Protein AF-A0A848WY48-F1 (afdb_monomer)

Nearest PDB structures (foldseek):
  8ab8-assembly1_C  TM=8.429E-01  e=2.067E-08  Yarrowia lipolytica
  1sqq-assembly1_C  TM=7.679E-01  e=2.067E-08  Bos taurus
  8bq5-assembly1_BC  TM=7.694E-01  e=3.822E-08  Arabidopsis thaliana
  1ezv-assembly1_C-1  TM=8.158E-01  e=1.307E-07  Saccharomyces cerevisiae
  3cxh-assembly1_C  TM=7.271E-01  e=1.004E-07  unclassified

Secondary structure (DSSP, 8-state):
-HHHHHHHHHHHHHHHHHHHTTTTSTT-HHHHHHHHHHHHHHHHHHHHHHTTT-BHHHHHHHHHHHHHHHTSTTTHHHHHHHHH-SSSSSHHHHHHHHHIIIIIHHHHHHHHHHHHHHHHHHH----SS--SS----IIIIIHHHHHHHHHHHHHHHHHHHHHH-S----SB--TTS-------HHHHHHHHHHTT--GGGHHIIIIIHHHHHHHHHHHHHHHHHHHHHHHHHHHHHHHHHHHHHHHHHHHHHHHHHHH-HHHHHHHHHHHHHHHHHHHHTTSTT-S-TT-TTHHHHS-IIIIIHHHIIIIITTT-BBTTB-SSSPBPSS-SS-B-TTTTSHHHHHHHT-TTTTTSTTTTTTSGGGS--TTS---HHHHHHHHGGG--HHHHHHHHHHHHHHHHTT--TTTHHHHHHTHHHHHHHHHHHHH--TT-S--GGGT--BTTBPPS-TTS---TTTTSHHHHHHHHH-TTSTTTTGGG--S---HHHHT-S-HHHHHHHHHHHTT-S--SSHHHHHHHHHHHHHHHHTT-

Radius of gyration: 34.12 Å; Cα contacts (8 Å, |Δi|>4): 622; chains: 1; bounding box: 88×45×93 Å

Structure (mmCIF, N/CA/C/O backbone):
data_AF-A0A848WY48-F1
#
_entry.id   AF-A0A848WY48-F1
#
loop_
_atom_site.group_PDB
_atom_site.id
_atom_site.type_symbol
_atom_site.label_atom_id
_atom_site.label_alt_id
_atom_site.label_comp_id
_atom_site.label_asym_id
_atom_site.label_entity_id
_atom_site.label_seq_id
_atom_site.pdbx_PDB_ins_code
_atom_site.Cartn_x
_atom_site.Cartn_y
_atom_site.Cartn_z
_atom_site.occupancy
_atom_site.B_iso_or_equiv
_atom_site.auth_seq_id
_atom_site.auth_comp_id
_atom_site.auth_asym_id
_atom_site.auth_atom_id
_atom_site.pdbx_PDB_model_num
ATOM 1 N N . HIS A 1 1 ? 15.075 -10.230 -8.970 1.00 86.88 1 HIS A N 1
ATOM 2 C CA . HIS A 1 1 ? 14.835 -8.776 -8.853 1.00 86.88 1 HIS A CA 1
ATOM 3 C C . HIS A 1 1 ? 16.126 -7.959 -8.991 1.00 86.88 1 HIS A C 1
ATOM 5 O O . HIS A 1 1 ? 16.288 -7.314 -10.018 1.00 86.88 1 HIS A O 1
ATOM 11 N N . TYR A 1 2 ? 17.091 -8.033 -8.060 1.00 91.19 2 TYR A N 1
ATOM 12 C CA . TYR A 1 2 ? 18.317 -7.208 -8.121 1.00 91.19 2 TYR A CA 1
ATOM 13 C C . TYR A 1 2 ? 19.154 -7.369 -9.399 1.00 91.19 2 TYR A C 1
ATOM 15 O O . TYR A 1 2 ? 19.651 -6.378 -9.924 1.00 91.19 2 TYR A O 1
ATOM 23 N N . THR A 1 3 ? 19.243 -8.573 -9.974 1.00 92.25 3 THR A N 1
ATOM 24 C CA . THR A 1 3 ? 19.910 -8.778 -11.274 1.00 92.25 3 THR A CA 1
ATOM 25 C C . THR A 1 3 ? 19.284 -7.941 -12.394 1.00 92.25 3 THR A C 1
ATOM 27 O O . THR A 1 3 ? 20.011 -7.408 -13.225 1.00 92.25 3 THR A O 1
ATOM 30 N N . ALA A 1 4 ? 17.956 -7.769 -12.402 1.00 91.06 4 ALA A N 1
ATOM 31 C CA . ALA A 1 4 ? 17.275 -6.927 -13.385 1.00 91.06 4 ALA A CA 1
ATOM 32 C C . ALA A 1 4 ? 17.618 -5.442 -13.184 1.00 91.06 4 ALA A C 1
ATOM 34 O O . ALA A 1 4 ? 17.875 -4.737 -14.155 1.00 91.06 4 ALA A O 1
ATOM 35 N N . GLN A 1 5 ? 17.717 -4.979 -11.932 1.00 91.56 5 GLN A N 1
ATOM 36 C CA . GLN A 1 5 ? 18.160 -3.612 -11.639 1.00 91.56 5 GLN A CA 1
ATOM 37 C C . GLN A 1 5 ? 19.600 -3.367 -12.114 1.00 91.56 5 GLN A C 1
ATOM 39 O O . GLN A 1 5 ? 19.869 -2.370 -12.785 1.00 91.56 5 GLN A O 1
ATOM 44 N N . VAL A 1 6 ? 20.519 -4.293 -11.810 1.00 93.38 6 VAL A N 1
ATOM 45 C CA . VAL A 1 6 ? 21.923 -4.209 -12.244 1.00 93.38 6 VAL A CA 1
ATOM 46 C C . VAL A 1 6 ? 22.028 -4.244 -13.769 1.00 93.38 6 VAL A C 1
ATOM 48 O O . VAL A 1 6 ? 22.781 -3.458 -14.339 1.00 93.38 6 VAL A O 1
ATOM 51 N N . MET A 1 7 ? 21.234 -5.082 -14.443 1.00 93.50 7 MET A N 1
ATOM 52 C CA . MET A 1 7 ? 21.162 -5.120 -15.907 1.00 93.50 7 MET A CA 1
ATOM 53 C C . MET A 1 7 ? 20.802 -3.747 -16.491 1.00 93.50 7 MET A C 1
ATOM 55 O O . MET A 1 7 ? 21.469 -3.287 -17.416 1.00 93.50 7 MET A O 1
ATOM 59 N N . THR A 1 8 ? 19.810 -3.052 -15.926 1.00 93.12 8 THR A N 1
ATOM 60 C CA . THR A 1 8 ? 19.433 -1.699 -16.367 1.00 93.12 8 THR A CA 1
ATOM 61 C C . THR A 1 8 ? 20.581 -0.699 -16.201 1.00 93.12 8 THR A C 1
ATOM 63 O O . THR A 1 8 ? 20.854 0.078 -17.118 1.00 93.12 8 THR A O 1
ATOM 66 N N . VAL A 1 9 ? 21.302 -0.741 -15.074 1.00 94.31 9 VAL A N 1
ATOM 67 C CA . VAL A 1 9 ? 22.478 0.122 -14.846 1.00 94.31 9 VAL A CA 1
ATOM 68 C C . VAL A 1 9 ? 23.573 -0.162 -15.877 1.00 94.31 9 VAL A C 1
ATOM 70 O O . VAL A 1 9 ? 24.076 0.764 -16.514 1.00 94.31 9 VAL A O 1
ATOM 73 N N . LEU A 1 10 ? 23.920 -1.434 -16.085 1.00 95.44 10 LEU A N 1
ATOM 74 C CA . LEU A 1 10 ? 24.960 -1.834 -17.036 1.00 95.44 10 LEU A CA 1
ATOM 75 C C . LEU A 1 10 ? 24.599 -1.463 -18.479 1.00 95.44 10 LEU A C 1
ATOM 77 O O . LEU A 1 10 ? 25.475 -1.042 -19.230 1.00 95.44 10 LEU A O 1
ATOM 81 N N . LEU A 1 11 ? 23.322 -1.549 -18.863 1.00 95.06 11 LEU A N 1
ATOM 82 C CA . LEU A 1 11 ? 22.853 -1.115 -20.181 1.00 95.06 11 LEU A CA 1
ATOM 83 C C . LEU A 1 11 ? 23.017 0.392 -20.396 1.00 95.06 11 LEU A C 1
ATOM 85 O O . LEU A 1 11 ? 23.463 0.808 -21.465 1.00 95.06 11 LEU A O 1
ATOM 89 N N . VAL A 1 12 ? 22.697 1.209 -19.388 1.00 93.88 12 VAL A N 1
ATOM 90 C CA . VAL A 1 12 ? 22.909 2.662 -19.452 1.00 93.88 12 VAL A CA 1
ATOM 91 C C . VAL A 1 12 ? 24.398 2.979 -19.587 1.00 93.88 12 VAL A C 1
ATOM 93 O O . VAL A 1 12 ? 24.779 3.742 -20.476 1.00 93.88 12 VAL A O 1
ATOM 96 N N . LEU A 1 13 ? 25.251 2.345 -18.776 1.00 95.31 13 LEU A N 1
ATOM 97 C CA . LEU A 1 13 ? 26.705 2.510 -18.867 1.00 95.31 13 LEU A CA 1
ATOM 98 C C . LEU A 1 13 ? 27.245 2.080 -20.237 1.00 95.31 13 LEU A C 1
ATOM 100 O O . LEU A 1 13 ? 28.073 2.780 -20.823 1.00 95.31 13 LEU A O 1
ATOM 104 N N . HIS A 1 14 ? 26.738 0.975 -20.785 1.00 95.19 14 HIS A N 1
ATOM 105 C CA . HIS A 1 14 ? 27.107 0.495 -22.112 1.00 95.19 14 HIS A CA 1
ATOM 106 C C . HIS A 1 14 ? 26.701 1.483 -23.217 1.00 95.19 14 HIS A C 1
ATOM 108 O O . HIS A 1 14 ? 27.522 1.823 -24.071 1.00 95.19 14 HIS A O 1
ATOM 114 N N . LEU A 1 15 ? 25.473 2.013 -23.180 1.00 95.31 15 LEU A N 1
ATOM 115 C CA . LEU A 1 15 ? 25.017 3.039 -24.123 1.00 95.31 15 LEU A CA 1
ATOM 116 C C . LEU A 1 15 ? 25.889 4.301 -24.039 1.00 95.31 15 LEU A C 1
ATOM 118 O O . LEU A 1 15 ? 26.306 4.834 -25.070 1.00 95.31 15 LEU A O 1
ATOM 122 N N . MET A 1 16 ? 26.201 4.759 -22.823 1.00 93.88 16 MET A N 1
ATOM 123 C CA . MET A 1 16 ? 27.079 5.911 -22.606 1.00 93.88 16 MET A CA 1
ATOM 124 C C . MET A 1 16 ? 28.470 5.673 -23.194 1.00 93.88 16 MET A C 1
ATOM 126 O O . MET A 1 16 ? 28.978 6.536 -23.908 1.00 93.88 16 MET A O 1
ATOM 130 N N . GLN A 1 17 ? 29.065 4.501 -22.958 1.00 93.44 17 GLN A N 1
ATOM 131 C CA . GLN A 1 17 ? 30.357 4.135 -23.535 1.00 93.44 17 GLN A CA 1
ATOM 132 C C . GLN A 1 17 ? 30.316 4.188 -25.068 1.00 93.44 17 GLN A C 1
ATOM 134 O O . GLN A 1 17 ? 31.170 4.822 -25.686 1.00 93.44 17 GLN A O 1
ATOM 139 N N . VAL A 1 18 ? 29.301 3.581 -25.692 1.00 93.62 18 VAL A N 1
ATOM 140 C CA . VAL A 1 18 ? 29.140 3.569 -27.155 1.00 93.62 18 VAL A CA 1
ATOM 141 C C . VAL A 1 18 ? 29.047 4.987 -27.723 1.00 93.62 18 VAL A C 1
ATOM 143 O O . VAL A 1 18 ? 29.626 5.271 -28.776 1.00 93.62 18 VAL A O 1
ATOM 146 N N . LEU A 1 19 ? 28.350 5.888 -27.029 1.00 93.19 19 LEU A N 1
ATOM 147 C CA . LEU A 1 19 ? 28.193 7.276 -27.451 1.00 93.19 19 LEU A CA 1
ATOM 148 C C . LEU A 1 19 ? 29.473 8.093 -27.274 1.00 93.19 19 LEU A C 1
ATOM 150 O O . LEU A 1 19 ? 29.882 8.764 -28.221 1.00 93.19 19 LEU A O 1
ATOM 154 N N . ILE A 1 20 ? 30.116 8.012 -26.106 1.00 92.25 20 ILE A N 1
ATOM 155 C CA . ILE A 1 20 ? 31.359 8.733 -25.782 1.00 92.25 20 ILE A CA 1
ATOM 156 C C . ILE A 1 20 ? 32.493 8.297 -26.710 1.00 92.25 20 ILE A C 1
ATOM 158 O O . ILE A 1 20 ? 33.236 9.131 -27.224 1.00 92.25 20 ILE A O 1
ATOM 162 N N . ASP A 1 21 ? 32.599 6.996 -26.975 1.00 90.38 21 ASP A N 1
ATOM 163 C CA . ASP A 1 21 ? 33.669 6.438 -27.801 1.00 90.38 21 ASP A CA 1
ATOM 164 C C . ASP A 1 21 ? 33.366 6.566 -29.304 1.00 90.38 21 ASP A C 1
ATOM 166 O O . ASP A 1 21 ? 34.214 6.269 -30.147 1.00 90.38 21 ASP A O 1
ATOM 170 N N . GLY A 1 22 ? 32.160 7.023 -29.668 1.00 90.12 22 GLY A N 1
ATOM 171 C CA . GLY A 1 22 ? 31.727 7.138 -31.058 1.00 90.12 22 GLY A CA 1
ATOM 172 C C . GLY A 1 22 ? 31.615 5.783 -31.759 1.00 90.12 22 GLY A C 1
ATOM 173 O O . GLY A 1 22 ? 31.789 5.704 -32.975 1.00 90.12 22 GLY A O 1
ATOM 174 N N . ALA A 1 23 ? 31.330 4.709 -31.018 1.00 89.62 23 ALA A N 1
ATOM 175 C CA . ALA A 1 23 ? 31.258 3.346 -31.541 1.00 89.62 23 ALA A CA 1
ATOM 176 C C . ALA A 1 23 ? 30.009 3.075 -32.408 1.00 89.62 23 ALA A C 1
ATOM 178 O O . ALA A 1 23 ? 29.873 1.986 -32.961 1.00 89.62 23 ALA A O 1
ATOM 179 N N . TYR A 1 24 ? 29.136 4.072 -32.568 1.00 91.25 24 TYR A N 1
ATOM 180 C CA . TYR A 1 24 ? 27.969 4.065 -33.458 1.00 91.25 24 TYR A CA 1
ATOM 181 C C . TYR A 1 24 ? 28.256 4.579 -34.880 1.00 91.25 24 TYR A C 1
ATOM 183 O O . TYR A 1 24 ? 27.376 4.532 -35.737 1.00 91.25 24 TYR A O 1
ATOM 191 N N . LYS A 1 25 ? 29.459 5.111 -35.133 1.00 89.31 25 LYS A N 1
ATOM 192 C CA . LYS A 1 25 ? 29.856 5.662 -36.439 1.00 89.31 25 LYS A CA 1
ATOM 193 C C . LYS A 1 25 ? 30.059 4.561 -37.483 1.00 89.31 25 LYS A C 1
ATOM 195 O O . LYS A 1 25 ? 30.276 3.399 -37.131 1.00 89.31 25 LYS A O 1
ATOM 200 N N . ALA A 1 26 ? 30.049 4.941 -38.761 1.00 85.75 26 ALA A N 1
ATOM 201 C CA . ALA A 1 26 ? 30.271 4.033 -39.887 1.00 85.75 26 ALA A CA 1
ATOM 202 C C . ALA A 1 26 ? 31.487 3.111 -39.672 1.00 85.75 26 ALA A C 1
ATOM 204 O O . ALA A 1 26 ? 32.558 3.614 -39.309 1.00 85.75 26 ALA A O 1
ATOM 205 N N . PRO A 1 27 ? 31.372 1.782 -39.891 1.00 87.81 27 PRO A N 1
ATOM 206 C CA . PRO A 1 27 ? 30.241 1.020 -40.462 1.00 87.81 27 PRO A CA 1
ATOM 207 C C . PRO A 1 27 ? 29.299 0.361 -39.417 1.00 87.81 27 PRO A C 1
ATOM 209 O O . PRO A 1 27 ? 28.770 -0.730 -39.642 1.00 87.81 27 PRO A O 1
ATOM 212 N N . ARG A 1 28 ? 29.158 0.930 -38.211 1.00 92.38 28 ARG A N 1
ATOM 213 C CA . ARG A 1 28 ? 28.499 0.286 -37.050 1.00 92.38 28 ARG A CA 1
ATOM 214 C C . ARG A 1 28 ? 27.099 0.821 -36.749 1.00 92.38 28 ARG A C 1
ATOM 216 O O . ARG A 1 28 ? 26.556 0.514 -35.690 1.00 92.38 28 ARG A O 1
ATOM 223 N N . GLU A 1 29 ? 26.493 1.566 -37.664 1.00 93.44 29 GLU A N 1
ATOM 224 C CA . GLU A 1 29 ? 25.171 2.177 -37.485 1.00 93.44 29 GLU A CA 1
ATOM 225 C C . GLU A 1 29 ? 24.104 1.112 -37.202 1.00 93.44 29 GLU A C 1
ATOM 227 O O . GLU A 1 29 ? 23.321 1.231 -36.263 1.00 93.44 29 GLU A O 1
ATOM 232 N N . VAL A 1 30 ? 24.145 0.004 -37.950 1.00 93.75 30 VAL A N 1
ATOM 233 C CA . VAL A 1 30 ? 23.229 -1.131 -37.757 1.00 93.75 30 VAL A CA 1
ATOM 234 C C . VAL A 1 30 ? 23.455 -1.799 -36.398 1.00 93.75 30 VAL A C 1
ATOM 236 O O . VAL A 1 30 ? 22.498 -2.165 -35.718 1.00 93.75 30 VAL A O 1
ATOM 239 N N . ASN A 1 31 ? 24.712 -1.913 -35.953 1.00 94.75 31 ASN A N 1
ATOM 240 C CA . ASN A 1 31 ? 25.009 -2.453 -34.627 1.00 94.75 31 ASN A CA 1
ATOM 241 C C . ASN A 1 31 ? 24.428 -1.554 -33.524 1.00 94.75 31 ASN A C 1
ATOM 243 O O . ASN A 1 31 ? 23.848 -2.048 -32.563 1.00 94.75 31 ASN A O 1
ATOM 247 N N . PHE A 1 32 ? 24.511 -0.234 -33.692 1.00 95.62 32 PHE A N 1
ATOM 248 C CA . PHE A 1 32 ? 23.904 0.720 -32.770 1.00 95.62 32 PHE A CA 1
ATOM 249 C C . PHE A 1 32 ? 22.374 0.590 -32.717 1.00 95.62 32 PHE A C 1
ATOM 251 O O . PHE A 1 32 ? 21.818 0.506 -31.624 1.00 95.62 32 PHE A O 1
ATOM 258 N N . TRP A 1 33 ? 21.685 0.484 -33.859 1.00 96.44 33 TRP A N 1
ATOM 259 C CA . TRP A 1 33 ? 20.227 0.295 -33.867 1.00 96.44 33 TRP A CA 1
ATOM 260 C C . TRP A 1 33 ? 19.793 -1.026 -33.236 1.00 96.44 33 TRP A C 1
ATOM 262 O O . TRP A 1 33 ? 18.832 -1.036 -32.475 1.00 96.44 33 TRP A O 1
ATOM 272 N N . THR A 1 34 ? 20.511 -2.127 -33.483 1.00 96.19 34 THR A N 1
ATOM 273 C CA . THR A 1 34 ? 20.230 -3.386 -32.765 1.00 96.19 34 THR A CA 1
ATOM 274 C C . THR A 1 34 ? 20.448 -3.243 -31.256 1.00 96.19 34 THR A C 1
ATOM 276 O O . THR A 1 34 ? 19.654 -3.774 -30.487 1.00 96.19 34 THR A O 1
ATOM 279 N N . GLY A 1 35 ? 21.447 -2.465 -30.822 1.00 96.31 35 GLY A N 1
ATOM 280 C CA . GLY A 1 35 ? 21.654 -2.124 -29.412 1.00 96.31 35 GLY A CA 1
ATOM 281 C C . GLY A 1 35 ? 20.505 -1.305 -28.811 1.00 96.31 35 GLY A C 1
ATOM 282 O O . GLY A 1 35 ? 20.052 -1.608 -27.711 1.00 96.31 35 GLY A O 1
ATOM 283 N N . LEU A 1 36 ? 19.973 -0.317 -29.543 1.00 96.81 36 LEU A N 1
ATOM 284 C CA . LEU A 1 36 ? 18.783 0.433 -29.118 1.00 96.81 36 LEU A CA 1
ATOM 285 C C . LEU A 1 36 ? 17.536 -0.459 -29.036 1.00 96.81 36 LEU A C 1
ATOM 287 O O . LEU A 1 36 ? 16.781 -0.361 -28.074 1.00 96.81 36 LEU A O 1
ATOM 291 N N . LEU A 1 37 ? 17.327 -1.356 -30.004 1.00 97.19 37 LEU A N 1
ATOM 292 C CA . LEU A 1 37 ? 16.224 -2.323 -29.957 1.00 97.19 37 LEU A CA 1
ATOM 293 C C . LEU A 1 37 ? 16.348 -3.263 -28.751 1.00 97.19 37 LEU A C 1
ATOM 295 O O . LEU A 1 37 ? 15.356 -3.507 -28.067 1.00 97.19 37 LEU A O 1
ATOM 299 N N . LEU A 1 38 ? 17.560 -3.743 -28.450 1.00 97.44 38 LEU A N 1
ATOM 300 C CA . LEU A 1 38 ? 17.834 -4.539 -27.252 1.00 97.44 38 LEU A CA 1
ATOM 301 C C . LEU A 1 38 ? 17.542 -3.759 -25.967 1.00 97.44 38 LEU A C 1
ATOM 303 O O . LEU A 1 38 ? 16.928 -4.313 -25.061 1.00 97.44 38 LEU A O 1
ATOM 307 N N . LEU A 1 39 ? 17.917 -2.478 -25.899 1.00 96.25 39 LEU A N 1
ATOM 308 C CA . LEU A 1 39 ? 17.589 -1.614 -24.765 1.00 96.25 39 LEU A CA 1
ATOM 309 C C . LEU A 1 39 ? 16.070 -1.539 -24.544 1.00 96.25 39 LEU A C 1
ATOM 311 O O . LEU A 1 39 ? 15.608 -1.787 -23.433 1.00 96.25 39 LEU A O 1
ATOM 315 N N . PHE A 1 40 ? 15.288 -1.255 -25.591 1.00 95.81 40 PHE A N 1
ATOM 316 C CA . PHE A 1 40 ? 13.826 -1.195 -25.481 1.00 95.81 40 PHE A CA 1
ATOM 317 C C . PHE A 1 40 ? 13.203 -2.547 -25.114 1.00 95.81 40 PHE A C 1
ATOM 319 O O . PHE A 1 40 ? 12.274 -2.584 -24.308 1.00 95.81 40 PHE A O 1
ATOM 326 N N . LEU A 1 41 ? 13.724 -3.661 -25.640 1.00 96.62 41 LEU A N 1
ATOM 327 C CA . LEU A 1 41 ? 13.257 -4.995 -25.260 1.00 96.62 41 LEU A CA 1
ATOM 328 C C . LEU A 1 41 ? 13.554 -5.322 -23.800 1.00 96.62 41 LEU A C 1
ATOM 330 O O . LEU A 1 41 ? 12.679 -5.853 -23.126 1.00 96.62 41 LEU A O 1
ATOM 334 N N . VAL A 1 42 ? 14.743 -4.991 -23.289 1.00 95.94 42 VAL A N 1
ATOM 335 C CA . VAL A 1 42 ? 15.063 -5.223 -21.874 1.00 95.94 42 VAL A CA 1
ATOM 336 C C . VAL A 1 42 ? 14.198 -4.345 -20.973 1.00 95.94 42 VAL A C 1
ATOM 338 O O . VAL A 1 42 ? 13.692 -4.849 -19.978 1.00 95.94 42 VAL A O 1
ATOM 341 N N . LEU A 1 43 ? 13.932 -3.085 -21.338 1.00 94.25 43 LEU A N 1
ATOM 342 C CA . LEU A 1 43 ? 12.955 -2.259 -20.616 1.00 94.25 43 LEU A CA 1
ATOM 343 C C . LEU A 1 43 ? 11.549 -2.886 -20.646 1.00 94.25 43 LEU A C 1
ATOM 345 O O . LEU A 1 43 ? 10.867 -2.891 -19.625 1.00 94.25 43 LEU A O 1
ATOM 349 N N . GLY A 1 44 ? 11.134 -3.473 -21.774 1.00 93.94 44 GLY A N 1
ATOM 350 C CA . GLY A 1 44 ? 9.880 -4.225 -21.887 1.00 93.94 44 GLY A CA 1
ATOM 351 C C . GLY A 1 44 ? 9.842 -5.497 -21.027 1.00 93.94 44 GLY A C 1
ATOM 352 O O . GLY A 1 44 ? 8.826 -5.782 -20.394 1.00 93.94 44 GLY A O 1
ATOM 353 N N . ILE A 1 45 ? 10.947 -6.244 -20.943 1.00 95.00 45 ILE A N 1
ATOM 354 C CA . ILE A 1 45 ? 11.087 -7.400 -20.041 1.00 95.00 45 ILE A CA 1
ATOM 355 C C . ILE A 1 45 ? 11.005 -6.937 -18.590 1.00 95.00 45 ILE A C 1
ATOM 357 O O . ILE A 1 45 ? 10.254 -7.521 -17.816 1.00 95.00 45 ILE A O 1
ATOM 361 N N . SER A 1 46 ? 11.718 -5.871 -18.225 1.00 92.88 46 SER A N 1
ATOM 362 C CA . SER A 1 46 ? 11.659 -5.299 -16.881 1.00 92.88 46 SER A CA 1
ATOM 363 C C . SER A 1 46 ? 10.232 -4.894 -16.526 1.00 92.88 46 SER A C 1
ATOM 365 O O . SER A 1 46 ? 9.743 -5.326 -15.487 1.00 92.88 46 SER A O 1
ATOM 367 N N . LEU A 1 47 ? 9.539 -4.171 -17.420 1.00 91.56 47 LEU A N 1
ATOM 368 C CA . LEU A 1 47 ? 8.136 -3.790 -17.246 1.00 91.56 47 LEU A CA 1
ATOM 369 C C . LEU A 1 47 ? 7.253 -5.008 -17.010 1.00 91.56 47 LEU A C 1
ATOM 371 O O . LEU A 1 47 ? 6.608 -5.084 -15.981 1.00 91.56 47 LEU A O 1
ATOM 375 N N . THR A 1 48 ? 7.254 -5.969 -17.932 1.00 93.25 48 THR A N 1
ATOM 376 C CA . THR A 1 48 ? 6.386 -7.153 -17.847 1.00 93.25 48 THR A CA 1
ATOM 377 C C . THR A 1 48 ? 6.717 -8.064 -16.666 1.00 93.25 48 THR A C 1
ATOM 379 O O . THR A 1 48 ? 5.824 -8.737 -16.168 1.00 93.25 48 THR A O 1
ATOM 382 N N . GLY A 1 49 ? 7.964 -8.070 -16.189 1.00 91.25 49 GLY A N 1
ATOM 383 C CA . GLY A 1 49 ? 8.421 -8.949 -15.115 1.00 91.25 49 GLY A CA 1
ATOM 384 C C . GLY A 1 49 ? 7.932 -8.544 -13.734 1.00 91.25 49 GLY A C 1
ATOM 385 O O . GLY A 1 49 ? 7.530 -9.411 -12.962 1.00 91.25 49 GLY A O 1
ATOM 386 N N . TYR A 1 50 ? 7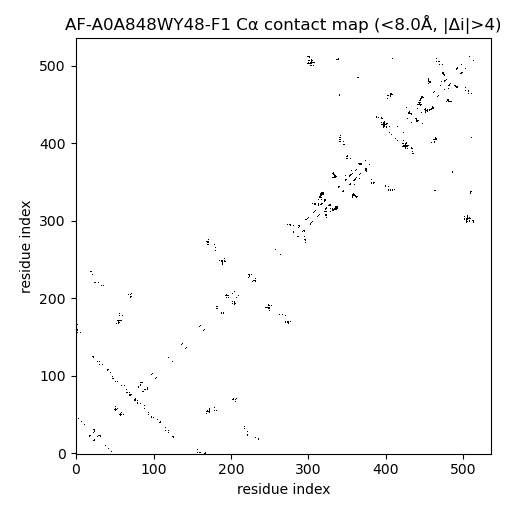.923 -7.246 -13.416 1.00 86.56 50 TYR A N 1
ATOM 387 C CA . TYR A 1 50 ? 7.455 -6.794 -12.100 1.00 86.56 50 TYR A CA 1
ATOM 388 C C . TYR A 1 50 ? 5.919 -6.788 -11.973 1.00 86.56 50 TYR A C 1
ATOM 390 O O . TYR A 1 50 ? 5.409 -6.586 -10.877 1.00 86.56 50 TYR A O 1
ATOM 398 N N . LEU A 1 51 ? 5.183 -7.056 -13.060 1.00 89.62 51 LEU A N 1
ATOM 399 C CA . LEU A 1 51 ? 3.729 -7.275 -13.035 1.00 89.62 51 LEU A CA 1
ATOM 400 C C . LEU A 1 51 ? 3.355 -8.696 -12.579 1.00 89.62 51 LEU A C 1
ATOM 402 O O . LEU A 1 51 ? 2.256 -8.913 -12.077 1.00 89.62 51 LEU A O 1
ATOM 406 N N . LEU A 1 52 ? 4.257 -9.668 -12.768 1.00 91.75 52 LEU A N 1
ATOM 407 C CA . LEU A 1 52 ? 3.985 -11.096 -12.559 1.00 91.75 52 LEU A CA 1
ATOM 408 C C . LEU A 1 52 ? 3.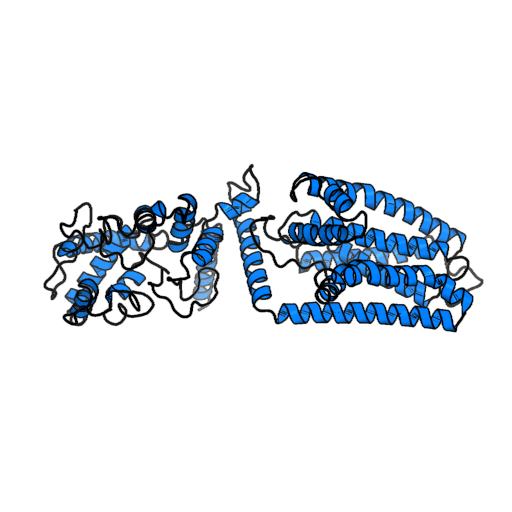792 -11.551 -11.107 1.00 91.75 52 LEU A C 1
ATOM 410 O O . LEU A 1 52 ? 3.070 -12.532 -10.937 1.00 91.75 52 LEU A O 1
ATOM 414 N N . PRO A 1 53 ? 4.386 -10.917 -10.072 1.00 91.19 53 PRO A N 1
ATOM 415 C CA . PRO A 1 53 ? 4.091 -11.280 -8.687 1.00 91.19 53 PRO A CA 1
ATOM 416 C C . PRO A 1 53 ? 2.601 -11.197 -8.341 1.00 91.19 53 PRO A C 1
ATOM 418 O O . PRO A 1 53 ? 2.165 -11.880 -7.424 1.00 91.19 53 PRO A O 1
ATOM 421 N N . TRP A 1 54 ? 1.835 -10.398 -9.098 1.00 90.88 54 TRP A N 1
ATOM 422 C CA . TRP A 1 54 ? 0.393 -10.215 -8.929 1.00 90.88 54 TRP A CA 1
ATOM 423 C C . TRP A 1 54 ? -0.005 -9.788 -7.506 1.00 90.88 54 TRP A C 1
ATOM 425 O O . TRP A 1 54 ? -1.026 -10.196 -6.954 1.00 90.88 54 TRP A O 1
ATOM 435 N N . ASP A 1 55 ? 0.833 -8.938 -6.924 1.00 91.50 55 ASP A N 1
ATOM 436 C CA . ASP A 1 55 ? 0.588 -8.206 -5.691 1.00 91.50 55 ASP A CA 1
ATOM 437 C C . ASP A 1 55 ? -0.016 -6.824 -6.004 1.00 91.50 55 ASP A C 1
ATOM 439 O O . ASP A 1 55 ? -0.162 -6.450 -7.177 1.00 91.50 55 ASP A O 1
ATOM 443 N N . GLN A 1 56 ? -0.374 -6.040 -4.982 1.00 91.75 56 GLN A N 1
ATOM 444 C CA . GLN A 1 56 ? -0.954 -4.707 -5.185 1.00 91.75 56 GLN A CA 1
ATOM 445 C C . GLN A 1 56 ? -0.083 -3.837 -6.109 1.00 91.75 56 GLN A C 1
ATOM 447 O O . GLN A 1 56 ? -0.579 -3.215 -7.055 1.00 91.75 56 GLN A O 1
ATOM 452 N N . LYS A 1 57 ? 1.244 -3.848 -5.928 1.00 91.25 57 LYS A N 1
ATOM 453 C CA . LYS A 1 57 ? 2.159 -3.117 -6.817 1.00 91.25 57 LYS A CA 1
ATOM 454 C C . LYS A 1 57 ? 2.055 -3.587 -8.273 1.00 91.25 57 LYS A C 1
ATOM 456 O O . LYS A 1 57 ? 1.908 -2.745 -9.165 1.00 91.25 57 LYS A O 1
ATOM 461 N N . GLY A 1 58 ? 2.128 -4.893 -8.528 1.00 90.81 58 GLY A N 1
ATOM 462 C CA . GLY A 1 58 ? 2.073 -5.473 -9.871 1.00 90.81 58 GLY A CA 1
ATOM 463 C C . GLY A 1 58 ? 0.732 -5.250 -10.577 1.00 90.81 58 GLY A C 1
ATOM 464 O O . GLY A 1 58 ? 0.705 -4.852 -11.747 1.00 90.81 58 GLY A O 1
ATOM 465 N N . TYR A 1 59 ? -0.386 -5.426 -9.870 1.00 92.12 59 TYR A N 1
ATOM 466 C CA . TYR A 1 59 ? -1.733 -5.240 -10.418 1.00 92.12 59 TYR A CA 1
ATOM 467 C C . TYR A 1 59 ? -1.977 -3.795 -10.863 1.00 92.12 59 TYR A C 1
ATOM 469 O O . TYR A 1 59 ? -2.309 -3.523 -12.023 1.00 92.12 59 TYR A O 1
ATOM 477 N N . TRP A 1 60 ? -1.732 -2.835 -9.970 1.00 91.19 60 TRP A N 1
ATOM 478 C CA . TRP A 1 60 ? -1.966 -1.425 -10.266 1.00 91.19 60 TRP A CA 1
ATOM 479 C C . TRP A 1 60 ? -0.986 -0.882 -11.308 1.00 91.19 60 TRP A C 1
ATOM 481 O O . TRP A 1 60 ? -1.373 -0.086 -12.167 1.00 91.19 60 TRP A O 1
ATOM 491 N N . ALA A 1 61 ? 0.256 -1.370 -11.324 1.00 88.62 61 ALA A N 1
ATOM 492 C CA . ALA A 1 61 ? 1.183 -1.055 -12.401 1.00 88.62 61 ALA A CA 1
ATOM 493 C C . ALA A 1 61 ? 0.736 -1.610 -13.761 1.00 88.62 61 ALA A C 1
ATOM 495 O O . ALA A 1 61 ? 0.904 -0.929 -14.774 1.00 88.62 61 ALA A O 1
ATOM 496 N N . THR A 1 62 ? 0.124 -2.800 -13.794 1.00 90.88 62 THR A N 1
ATOM 497 C CA . THR A 1 62 ? -0.436 -3.384 -15.025 1.00 90.88 62 THR A CA 1
ATOM 498 C C . THR A 1 62 ? -1.520 -2.477 -15.592 1.00 90.88 62 THR A C 1
ATOM 500 O O . THR A 1 62 ? -1.517 -2.166 -16.787 1.00 90.88 62 THR A O 1
ATOM 503 N N . LYS A 1 63 ? -2.412 -1.986 -14.726 1.00 90.50 63 LYS A N 1
ATOM 504 C CA . LYS A 1 63 ? -3.473 -1.047 -15.099 1.00 90.50 63 LYS A CA 1
ATOM 505 C C . LYS A 1 63 ? -2.910 0.255 -15.667 1.00 90.50 63 LYS A C 1
ATOM 507 O O . LYS A 1 63 ? -3.350 0.703 -16.720 1.00 90.50 63 LYS A O 1
ATOM 512 N N . VAL A 1 64 ? -1.891 0.837 -15.032 1.00 88.50 64 VAL A N 1
ATOM 513 C CA . VAL A 1 64 ? -1.235 2.056 -15.540 1.00 88.50 64 VAL A CA 1
ATOM 514 C C . VAL A 1 64 ? -0.578 1.816 -16.904 1.00 88.50 64 VAL A C 1
ATOM 516 O O . VAL A 1 64 ? -0.794 2.594 -17.833 1.00 88.50 64 VAL A O 1
ATOM 519 N N . ALA A 1 65 ? 0.187 0.732 -17.055 1.00 88.81 65 ALA A N 1
ATOM 520 C CA . ALA A 1 65 ? 0.907 0.428 -18.292 1.00 88.81 65 ALA A CA 1
ATOM 521 C C . ALA A 1 65 ? -0.040 0.179 -19.476 1.00 88.81 65 ALA A C 1
ATOM 523 O O . ALA A 1 65 ? 0.165 0.705 -20.567 1.00 88.81 65 ALA A O 1
ATOM 524 N N . THR A 1 66 ? -1.101 -0.597 -19.263 1.00 90.88 66 THR A N 1
ATOM 525 C CA . THR A 1 66 ? -2.083 -0.919 -20.311 1.00 90.88 66 THR A CA 1
ATOM 526 C C . THR A 1 66 ? -2.993 0.264 -20.644 1.00 90.88 66 THR A C 1
ATOM 528 O O . THR A 1 66 ? -3.311 0.458 -21.815 1.00 90.88 66 THR A O 1
ATOM 531 N N . ASN A 1 67 ? -3.328 1.124 -19.677 1.00 89.69 67 ASN A N 1
ATOM 532 C CA . ASN A 1 67 ? -4.013 2.392 -19.954 1.00 89.69 67 ASN A CA 1
ATOM 533 C C . ASN A 1 67 ? -3.163 3.320 -20.839 1.00 89.69 67 ASN A C 1
ATOM 535 O O . ASN A 1 67 ? -3.702 3.995 -21.714 1.00 89.69 67 ASN A O 1
ATOM 539 N N . LEU A 1 68 ? -1.835 3.327 -20.666 1.00 88.12 68 LEU A N 1
ATOM 540 C CA . LEU A 1 68 ? -0.927 4.082 -21.538 1.00 88.12 68 LEU A CA 1
ATOM 541 C C . LEU A 1 68 ? -0.896 3.527 -22.976 1.00 88.12 68 LEU A C 1
ATOM 543 O O . LEU A 1 68 ? -0.657 4.266 -23.926 1.00 88.12 68 LEU A O 1
ATOM 547 N N . VAL A 1 69 ? -1.168 2.235 -23.161 1.00 90.81 69 VAL A N 1
ATOM 548 C CA . VAL A 1 69 ? -1.378 1.662 -24.500 1.00 90.81 69 VAL A CA 1
ATOM 549 C C . VAL A 1 69 ? -2.725 2.110 -25.074 1.00 90.81 69 VAL A C 1
ATOM 551 O O . VAL A 1 69 ? -2.800 2.459 -26.251 1.00 90.81 69 VAL A O 1
ATOM 554 N N . GLY A 1 70 ? -3.761 2.175 -24.233 1.00 90.06 70 GLY A N 1
ATOM 555 C CA . GLY A 1 70 ? -5.107 2.627 -24.593 1.00 90.06 70 GLY A CA 1
ATOM 556 C C . GLY A 1 70 ? -5.157 4.022 -25.221 1.00 90.06 70 GLY A C 1
ATOM 557 O O . GLY A 1 70 ? -5.942 4.259 -26.135 1.00 90.06 70 GLY A O 1
ATOM 558 N N . ILE A 1 71 ? -4.278 4.935 -24.795 1.00 89.88 71 ILE A N 1
ATOM 559 C CA . ILE A 1 71 ? -4.241 6.310 -25.321 1.00 89.88 71 ILE A CA 1
ATOM 560 C C . ILE A 1 71 ? -3.615 6.437 -26.719 1.00 89.88 71 ILE A C 1
ATOM 562 O O . ILE A 1 71 ? -3.626 7.530 -27.292 1.00 89.88 71 ILE A O 1
ATOM 566 N N . VAL A 1 72 ? -3.031 5.367 -27.272 1.00 90.44 72 VAL A N 1
ATOM 567 C CA . VAL A 1 72 ? -2.463 5.401 -28.625 1.00 90.44 72 VAL A CA 1
ATOM 568 C C . VAL A 1 72 ? -3.596 5.630 -29.635 1.00 90.44 72 VAL A C 1
ATOM 570 O O . VAL A 1 72 ? -4.575 4.883 -29.644 1.00 90.44 72 VAL A O 1
ATOM 573 N N . PRO A 1 73 ? -3.492 6.641 -30.516 1.00 87.62 73 PRO A N 1
ATOM 574 C CA . PRO A 1 73 ? -4.567 6.951 -31.448 1.00 87.62 73 PRO A CA 1
ATOM 575 C C . PRO A 1 73 ? -4.829 5.790 -32.416 1.00 87.62 73 PRO A C 1
ATOM 577 O O . PRO A 1 73 ? -3.916 5.053 -32.789 1.00 87.62 73 PRO A O 1
ATOM 580 N N . LEU A 1 74 ? -6.080 5.682 -32.872 1.00 90.88 74 LEU A N 1
ATOM 581 C CA . LEU A 1 74 ? -6.597 4.710 -33.851 1.00 90.88 74 LEU A CA 1
ATOM 582 C C . LEU A 1 74 ? -6.712 3.261 -33.360 1.00 90.88 74 LEU A C 1
ATOM 584 O O . LEU A 1 74 ? -7.735 2.642 -33.616 1.00 90.88 74 LEU A O 1
ATOM 588 N N . VAL A 1 75 ? -5.691 2.721 -32.692 1.00 93.38 75 VAL A N 1
ATOM 589 C CA . VAL A 1 75 ? -5.609 1.282 -32.359 1.00 93.38 75 VAL A CA 1
ATOM 590 C C . VAL A 1 75 ? -5.424 0.992 -30.866 1.00 93.38 75 VAL A C 1
ATOM 592 O O . VAL A 1 75 ? -5.402 -0.173 -30.476 1.00 93.38 75 VAL A O 1
ATOM 595 N N . GLY A 1 76 ? -5.265 2.022 -30.027 1.00 91.25 76 GLY A N 1
ATOM 596 C CA . GLY A 1 76 ? -4.907 1.870 -28.614 1.00 91.25 76 GLY A CA 1
ATOM 597 C C . GLY A 1 76 ? -5.930 1.091 -27.796 1.00 91.25 76 GLY A C 1
ATOM 598 O O . GLY A 1 76 ? -5.547 0.168 -27.083 1.00 91.25 76 GLY A O 1
ATOM 599 N N . GLU A 1 77 ? -7.223 1.400 -27.931 1.00 91.44 77 GLU A N 1
ATOM 600 C CA . GLU A 1 77 ? -8.288 0.711 -27.187 1.00 91.44 77 GLU A CA 1
ATOM 601 C C . GLU A 1 77 ? -8.373 -0.781 -27.533 1.00 91.44 77 GLU A C 1
ATOM 603 O O . GLU A 1 77 ? -8.436 -1.627 -26.638 1.00 91.44 77 GLU A O 1
ATOM 608 N N . ASP A 1 78 ? -8.324 -1.121 -28.822 1.00 93.12 78 ASP A N 1
ATOM 609 C CA . ASP A 1 78 ? -8.359 -2.513 -29.276 1.00 93.12 78 ASP A CA 1
ATOM 610 C C . ASP A 1 78 ? -7.110 -3.272 -28.816 1.00 93.12 78 ASP A C 1
ATOM 612 O O . ASP A 1 78 ? -7.201 -4.410 -28.349 1.00 93.12 78 ASP A O 1
ATOM 616 N N . LEU A 1 79 ? -5.942 -2.621 -28.870 1.00 92.00 79 LEU A N 1
ATOM 617 C CA . LEU A 1 79 ? -4.689 -3.185 -28.384 1.00 92.00 79 LEU A CA 1
ATOM 618 C C . LEU A 1 79 ? -4.717 -3.389 -26.864 1.00 92.00 79 LEU A C 1
ATOM 620 O O . LEU A 1 79 ? -4.287 -4.437 -26.384 1.00 92.00 79 LEU A O 1
ATOM 624 N N . GLN A 1 80 ? -5.266 -2.439 -26.105 1.00 93.19 80 GLN A N 1
ATOM 625 C CA . GLN A 1 80 ? -5.441 -2.561 -24.660 1.00 93.19 80 GLN A CA 1
ATOM 626 C C . GLN A 1 80 ? -6.354 -3.741 -24.319 1.00 93.19 80 GLN A C 1
ATOM 628 O O . GLN A 1 80 ? -5.963 -4.595 -23.524 1.00 93.19 80 GLN A O 1
ATOM 633 N N . ARG A 1 81 ? -7.532 -3.842 -24.947 1.00 91.19 81 ARG A N 1
ATOM 634 C CA . ARG A 1 81 ? -8.462 -4.967 -24.739 1.00 91.19 81 ARG A CA 1
ATOM 635 C C . ARG A 1 81 ? -7.821 -6.303 -25.104 1.00 91.19 81 ARG A C 1
ATOM 637 O O . ARG A 1 81 ? -7.994 -7.287 -24.387 1.00 91.19 81 ARG A O 1
ATOM 644 N N . MET A 1 82 ? -7.031 -6.341 -26.177 1.00 90.94 82 MET A N 1
ATOM 645 C CA . MET A 1 82 ? -6.272 -7.528 -26.564 1.00 90.94 82 MET A CA 1
ATOM 646 C C . MET A 1 82 ? -5.188 -7.886 -25.538 1.00 90.94 82 MET A C 1
ATOM 648 O O . MET A 1 82 ? -4.981 -9.066 -25.272 1.00 90.94 82 MET A O 1
ATOM 652 N N . ILE A 1 83 ? -4.497 -6.916 -24.939 1.00 89.31 83 ILE A N 1
ATOM 653 C CA . ILE A 1 83 ? -3.480 -7.193 -23.913 1.00 89.31 83 ILE A CA 1
ATOM 654 C C . ILE A 1 83 ? -4.135 -7.684 -22.616 1.00 89.31 83 ILE A C 1
ATOM 656 O O . ILE A 1 83 ? -3.709 -8.701 -22.070 1.00 89.31 83 ILE A O 1
ATOM 660 N N . VAL A 1 84 ? -5.191 -7.007 -22.153 1.00 91.88 84 VAL A N 1
ATOM 661 C CA . VAL A 1 84 ? -5.913 -7.362 -20.918 1.00 91.88 84 VAL A CA 1
ATOM 662 C C . VAL A 1 84 ? -6.607 -8.717 -21.065 1.00 91.88 84 VAL A C 1
ATOM 664 O O . VAL A 1 84 ? -6.507 -9.566 -20.182 1.00 91.88 84 VAL A O 1
ATOM 667 N N . GLY A 1 85 ? -7.242 -8.968 -22.211 1.00 88.75 85 GLY A N 1
ATOM 668 C CA . GLY A 1 85 ? -7.817 -10.267 -22.549 1.00 88.75 85 GLY A CA 1
ATOM 669 C C . GLY A 1 85 ? -9.143 -10.608 -21.876 1.00 88.75 85 GLY A C 1
ATOM 670 O O . GLY A 1 85 ? -9.589 -11.745 -22.008 1.00 88.75 85 GLY A O 1
ATOM 671 N N . GLY A 1 86 ? -9.766 -9.645 -21.201 1.00 86.81 86 GLY A N 1
ATOM 672 C CA . GLY A 1 86 ? -11.065 -9.763 -20.546 1.00 86.81 86 GLY A CA 1
ATOM 673 C C . GLY A 1 86 ? -11.673 -8.382 -20.262 1.00 86.81 86 GLY A C 1
ATOM 674 O O . GLY A 1 86 ? -11.045 -7.373 -20.597 1.00 86.81 86 GLY A O 1
ATOM 675 N N . PRO A 1 87 ? -12.885 -8.329 -19.679 1.00 85.38 87 PRO A N 1
ATOM 676 C CA . PRO A 1 87 ? -13.497 -7.072 -19.241 1.00 85.38 87 PRO A CA 1
ATOM 677 C C . PRO A 1 87 ? -12.695 -6.407 -18.113 1.00 85.38 87 PRO A C 1
ATOM 679 O O . PRO A 1 87 ? -12.594 -5.185 -18.082 1.00 85.38 87 PRO A O 1
ATOM 682 N N . ASP A 1 88 ? -12.062 -7.221 -17.264 1.00 85.62 88 ASP A N 1
ATOM 683 C CA . ASP A 1 88 ? -11.256 -6.798 -16.124 1.00 85.62 88 ASP A CA 1
ATOM 684 C C . ASP A 1 88 ? -9.879 -7.475 -16.124 1.00 85.62 88 ASP A C 1
ATOM 686 O O . ASP A 1 88 ? -9.625 -8.456 -16.834 1.00 85.62 88 ASP A O 1
ATOM 690 N N . TYR A 1 89 ? -8.977 -6.935 -15.304 1.00 90.44 89 TYR A N 1
ATOM 691 C CA . TYR A 1 89 ? -7.650 -7.492 -15.067 1.00 90.44 89 TYR A CA 1
ATOM 692 C C . TYR A 1 89 ? -7.769 -8.765 -14.230 1.00 90.44 89 TYR A C 1
ATOM 694 O O . TYR A 1 89 ? -8.311 -8.746 -13.130 1.00 90.44 89 TYR A O 1
ATOM 702 N N . GLY A 1 90 ? -7.230 -9.873 -14.728 1.00 88.56 90 GLY A N 1
ATOM 703 C CA . GLY A 1 90 ? -7.349 -11.153 -14.037 1.00 88.56 90 GLY A CA 1
ATOM 704 C C . GLY A 1 90 ? -6.462 -12.236 -14.630 1.00 88.56 90 GLY A C 1
ATOM 705 O O . GLY A 1 90 ? -5.410 -11.965 -15.213 1.00 88.56 90 GLY A O 1
ATOM 706 N N . HIS A 1 91 ? -6.917 -13.485 -14.523 1.00 88.56 91 HIS A N 1
ATOM 707 C CA . HIS A 1 91 ? -6.158 -14.665 -14.940 1.00 88.56 91 HIS A CA 1
ATOM 708 C C . HIS A 1 91 ? -5.668 -14.605 -16.401 1.00 88.56 91 HIS A C 1
ATOM 710 O O . HIS A 1 91 ? -4.513 -14.930 -16.688 1.00 88.56 91 HIS A O 1
ATOM 716 N N . HIS A 1 92 ? -6.512 -14.154 -17.337 1.00 91.75 92 HIS A N 1
ATOM 717 C CA . HIS A 1 92 ? -6.118 -14.013 -18.745 1.00 91.75 92 HIS A CA 1
ATOM 718 C C . HIS A 1 92 ? -5.006 -12.981 -18.945 1.00 91.75 92 HIS A C 1
ATOM 720 O O . HIS A 1 92 ? -4.097 -13.210 -19.741 1.00 91.75 92 HIS A O 1
ATOM 726 N N . THR A 1 93 ? -5.051 -11.871 -18.209 1.00 93.12 93 THR A N 1
ATOM 727 C CA . THR A 1 93 ? -4.026 -10.828 -18.274 1.00 93.12 93 THR A CA 1
ATOM 728 C C . THR A 1 93 ? -2.692 -11.377 -17.773 1.00 93.12 93 THR A C 1
ATOM 730 O O . THR A 1 93 ? -1.687 -11.307 -18.481 1.00 93.12 93 THR A O 1
ATOM 733 N N . LEU A 1 94 ? -2.696 -12.004 -16.592 1.00 91.88 94 LEU A N 1
ATOM 734 C CA . LEU A 1 94 ? -1.496 -12.554 -15.959 1.00 91.88 94 LEU A CA 1
ATOM 735 C C . LEU A 1 94 ? -0.836 -13.645 -16.812 1.00 91.88 94 LEU A C 1
ATOM 737 O O . LEU A 1 94 ? 0.367 -13.595 -17.061 1.00 91.88 94 LEU A O 1
ATOM 741 N N . THR A 1 95 ? -1.611 -14.607 -17.318 1.00 93.25 95 THR A N 1
ATOM 742 C CA . THR A 1 95 ? -1.078 -15.704 -18.148 1.00 93.25 95 THR A CA 1
ATOM 743 C C . THR A 1 95 ? -0.499 -15.216 -19.478 1.00 93.25 95 THR A C 1
ATOM 745 O O . THR A 1 95 ? 0.534 -15.725 -19.921 1.00 93.25 95 THR A O 1
ATOM 748 N N . ARG A 1 96 ? -1.092 -14.186 -20.102 1.00 93.31 96 ARG A N 1
ATOM 749 C CA . ARG A 1 96 ? -0.540 -13.549 -21.312 1.00 93.31 96 ARG A CA 1
ATOM 750 C C . ARG A 1 96 ? 0.763 -12.817 -21.025 1.00 93.31 96 ARG A C 1
ATOM 752 O O . ARG A 1 96 ? 1.727 -13.000 -21.768 1.00 93.31 96 ARG A O 1
ATOM 759 N N . PHE A 1 97 ? 0.818 -12.031 -19.948 1.00 94.38 97 PHE A N 1
ATOM 760 C CA . PHE A 1 97 ? 2.054 -11.367 -19.533 1.00 94.38 97 PHE A CA 1
ATOM 761 C C . PHE A 1 97 ? 3.145 -12.371 -19.174 1.00 94.38 97 PHE A C 1
ATOM 763 O O . PHE A 1 97 ? 4.293 -12.162 -19.556 1.00 94.38 97 PHE A O 1
ATOM 770 N N . PHE A 1 98 ? 2.800 -13.488 -18.531 1.00 95.38 98 PHE A N 1
ATOM 771 C CA . PHE A 1 98 ? 3.743 -14.567 -18.254 1.00 95.38 98 PHE A CA 1
ATOM 772 C C . PHE A 1 98 ? 4.308 -15.171 -19.547 1.00 95.38 98 PHE A C 1
ATOM 774 O O . PHE A 1 98 ? 5.525 -15.246 -19.703 1.00 95.38 98 PHE A O 1
ATOM 781 N N . ALA A 1 99 ? 3.455 -15.533 -20.512 1.00 95.19 99 ALA A N 1
ATOM 782 C CA . ALA A 1 99 ? 3.900 -16.071 -21.800 1.00 95.19 99 ALA A CA 1
ATOM 783 C C . ALA A 1 99 ? 4.772 -15.070 -22.585 1.00 95.19 99 ALA A C 1
ATOM 785 O O . ALA A 1 99 ? 5.784 -15.443 -23.190 1.00 95.19 99 ALA A O 1
ATOM 786 N N . LEU A 1 100 ? 4.411 -13.785 -22.543 1.00 94.50 100 LEU A N 1
ATOM 787 C CA . LEU A 1 100 ? 5.176 -12.702 -23.153 1.00 94.50 100 LEU A CA 1
ATOM 788 C C . LEU A 1 100 ? 6.549 -12.533 -22.480 1.00 94.50 100 LEU A C 1
ATOM 790 O O . LEU A 1 100 ? 7.562 -12.469 -23.174 1.00 94.50 100 LEU A O 1
ATOM 794 N N . HIS A 1 101 ? 6.589 -12.488 -21.148 1.00 95.75 101 HIS A N 1
ATOM 795 C CA . HIS A 1 101 ? 7.788 -12.221 -20.354 1.00 95.75 101 HIS A CA 1
ATOM 796 C C . HIS A 1 101 ? 8.760 -13.400 -20.302 1.00 95.75 101 HIS A C 1
ATOM 798 O O . HIS A 1 101 ? 9.963 -13.198 -20.412 1.00 95.75 101 HIS A O 1
ATOM 804 N N . ALA A 1 102 ? 8.260 -14.622 -20.118 1.00 95.81 102 ALA A N 1
ATOM 805 C CA . ALA A 1 102 ? 9.093 -15.812 -19.966 1.00 95.81 102 ALA A CA 1
ATOM 806 C C . ALA A 1 102 ? 9.439 -16.472 -21.311 1.00 95.81 102 ALA A C 1
ATOM 808 O O . ALA A 1 102 ? 10.452 -17.162 -21.411 1.00 95.81 102 ALA A O 1
ATOM 809 N N . GLY A 1 103 ? 8.616 -16.267 -22.346 1.00 96.25 103 GLY A N 1
ATOM 810 C CA . GLY A 1 103 ? 8.787 -16.893 -23.658 1.00 96.25 103 GLY A CA 1
ATOM 811 C C . GLY A 1 103 ? 9.201 -15.907 -24.746 1.00 96.25 103 GLY A C 1
ATOM 812 O O . GLY A 1 103 ? 10.340 -15.915 -25.214 1.00 96.25 103 GLY A O 1
ATOM 813 N N . VAL A 1 104 ? 8.260 -15.063 -25.172 1.00 96.69 104 VAL A N 1
ATOM 814 C CA . VAL A 1 104 ? 8.397 -14.268 -26.405 1.00 96.69 104 VAL A CA 1
ATOM 815 C C . VAL A 1 104 ? 9.511 -13.222 -26.305 1.00 96.69 104 VAL A C 1
ATOM 817 O O . VAL A 1 104 ? 10.381 -13.173 -27.175 1.00 96.69 104 VAL A O 1
ATOM 820 N N . LEU A 1 105 ? 9.521 -12.392 -25.258 1.00 96.38 105 LEU A N 1
ATOM 821 C CA . LEU A 1 105 ? 10.506 -11.315 -25.122 1.00 96.38 105 LEU A CA 1
ATOM 822 C C . LEU A 1 105 ? 11.944 -11.845 -24.946 1.00 96.38 105 LEU A C 1
ATOM 824 O O . LEU A 1 105 ? 12.825 -11.357 -25.658 1.00 96.38 105 LEU A O 1
ATOM 828 N N . PRO A 1 106 ? 12.223 -12.860 -24.099 1.00 96.69 106 PRO A N 1
ATOM 829 C CA . PRO A 1 106 ? 13.559 -13.445 -24.004 1.00 96.69 106 PRO A CA 1
ATOM 830 C C . PRO A 1 106 ? 14.032 -14.068 -25.318 1.00 96.69 106 PRO A C 1
ATOM 832 O O . PRO A 1 106 ? 15.190 -13.886 -25.687 1.00 96.69 106 PRO A O 1
ATOM 835 N N . ALA A 1 107 ? 13.150 -14.742 -26.067 1.00 97.69 107 ALA A N 1
ATOM 836 C CA . ALA A 1 107 ? 13.500 -15.303 -27.372 1.00 97.69 107 ALA A CA 1
ATOM 837 C C . ALA A 1 107 ? 13.914 -14.210 -28.375 1.00 97.69 107 ALA A C 1
ATOM 839 O O . ALA A 1 107 ? 14.919 -14.358 -29.075 1.00 97.69 107 ALA A O 1
ATOM 840 N N . LEU A 1 108 ? 13.190 -13.084 -28.403 1.00 97.75 108 LEU A N 1
ATOM 841 C CA . LEU A 1 108 ? 13.546 -11.924 -29.226 1.00 97.75 108 LEU A CA 1
ATOM 842 C C . LEU A 1 108 ? 14.875 -11.294 -28.796 1.00 97.75 108 LEU A C 1
ATOM 844 O O . LEU A 1 108 ? 15.687 -10.939 -29.652 1.00 97.75 108 LEU A O 1
ATOM 848 N N . VAL A 1 109 ? 15.125 -11.195 -27.487 1.00 97.31 109 VAL A N 1
ATOM 849 C CA . VAL A 1 109 ? 16.405 -10.709 -26.955 1.00 97.31 109 VAL A CA 1
ATOM 850 C C . VAL A 1 109 ? 17.552 -11.623 -27.372 1.00 97.31 109 VAL A C 1
ATOM 852 O O . VAL A 1 109 ? 18.552 -11.121 -27.873 1.00 97.31 109 VAL A O 1
ATOM 855 N N . ILE A 1 110 ? 17.416 -12.946 -27.248 1.00 97.38 110 ILE A N 1
ATOM 856 C CA . ILE A 1 110 ? 18.448 -13.902 -27.682 1.00 97.38 110 ILE A CA 1
ATOM 857 C C . ILE A 1 110 ? 18.739 -13.734 -29.178 1.00 97.38 110 ILE A C 1
ATOM 859 O O . ILE A 1 110 ? 19.901 -13.604 -29.569 1.00 97.38 110 ILE A O 1
ATOM 863 N N . LEU A 1 111 ? 17.696 -13.682 -30.011 1.00 97.38 111 LEU A N 1
ATOM 864 C CA . LEU A 1 111 ? 17.835 -13.517 -31.458 1.00 97.38 111 LEU A CA 1
ATOM 865 C C . LEU A 1 111 ? 18.573 -12.218 -31.816 1.00 97.38 111 LEU A C 1
ATOM 867 O O . LEU A 1 111 ? 19.502 -12.233 -32.628 1.00 97.38 111 LEU A O 1
ATOM 871 N N . LEU A 1 112 ? 18.209 -11.101 -31.181 1.00 97.06 112 LEU A N 1
ATOM 872 C CA . LEU A 1 112 ? 18.873 -9.822 -31.415 1.00 97.06 112 LEU A CA 1
ATOM 873 C C . LEU A 1 112 ? 20.279 -9.759 -30.817 1.00 97.06 112 LEU A C 1
ATOM 875 O O . LEU A 1 112 ? 21.139 -9.150 -31.444 1.00 97.06 112 LEU A O 1
ATOM 879 N N . ILE A 1 113 ? 20.559 -10.407 -29.681 1.00 97.44 113 ILE A N 1
ATOM 880 C CA . ILE A 1 113 ? 21.917 -10.511 -29.119 1.00 97.44 113 ILE A CA 1
ATOM 881 C C . ILE A 1 113 ? 22.832 -11.251 -30.092 1.00 97.44 113 ILE A C 1
ATOM 883 O O . ILE A 1 113 ? 23.940 -10.785 -30.351 1.00 97.44 113 ILE A O 1
ATOM 887 N N . VAL A 1 114 ? 22.381 -12.366 -30.677 1.00 97.31 114 VAL A N 1
ATOM 888 C CA . VAL A 1 114 ? 23.164 -13.100 -31.685 1.00 97.31 114 VAL A CA 1
ATOM 889 C C . VAL A 1 114 ? 23.480 -12.196 -32.878 1.00 97.31 114 VAL A C 1
ATOM 891 O O . VAL A 1 114 ? 24.637 -12.112 -33.294 1.00 97.31 114 VAL A O 1
ATOM 894 N N . GLY A 1 115 ? 22.481 -11.470 -33.390 1.00 96.81 115 GLY A N 1
ATOM 895 C CA . GLY A 1 115 ? 22.673 -10.502 -34.473 1.00 96.81 115 GLY A CA 1
ATOM 896 C C . GLY A 1 115 ? 23.625 -9.359 -34.099 1.00 96.81 115 GLY A C 1
ATOM 897 O O . GLY A 1 115 ? 24.533 -9.032 -34.863 1.00 96.81 115 GLY A O 1
ATOM 898 N N . HIS A 1 116 ? 23.463 -8.794 -32.905 1.00 95.62 116 HIS A N 1
ATOM 899 C CA . HIS A 1 116 ? 24.288 -7.714 -32.369 1.00 95.62 116 HIS A CA 1
ATOM 900 C C . HIS A 1 116 ? 25.754 -8.152 -32.229 1.00 95.62 116 HIS A C 1
ATOM 902 O O . HIS A 1 116 ? 26.662 -7.516 -32.762 1.00 95.62 116 HIS A O 1
ATOM 908 N N . VAL A 1 117 ? 26.006 -9.308 -31.609 1.00 94.81 117 VAL A N 1
ATOM 909 C CA . VAL A 1 117 ? 27.358 -9.867 -31.462 1.00 94.81 117 VAL A CA 1
ATOM 910 C C . VAL A 1 117 ? 27.963 -10.222 -32.823 1.00 94.81 117 VAL A C 1
ATOM 912 O O . VAL A 1 117 ? 29.150 -9.980 -33.044 1.00 94.81 117 VAL A O 1
ATOM 915 N N . TYR A 1 118 ? 27.177 -10.748 -33.765 1.00 95.25 118 TYR A N 1
ATOM 916 C CA . TYR A 1 118 ? 27.647 -11.018 -35.126 1.00 95.25 118 TYR A CA 1
ATOM 917 C C . TYR A 1 118 ? 28.127 -9.739 -35.833 1.00 95.25 118 TYR A C 1
ATOM 919 O O . TYR A 1 118 ? 29.237 -9.716 -36.372 1.00 95.25 118 TYR A O 1
ATOM 927 N N . LEU A 1 119 ? 27.333 -8.663 -35.799 1.00 93.06 119 LEU A N 1
ATOM 928 C CA . LEU A 1 119 ? 27.689 -7.374 -36.405 1.00 93.06 119 LEU A CA 1
ATOM 929 C C . LEU A 1 119 ? 28.916 -6.753 -35.736 1.00 93.06 119 LEU A C 1
ATOM 931 O O . LEU A 1 119 ? 29.822 -6.275 -36.422 1.00 93.06 119 LEU A O 1
ATOM 935 N N . PHE A 1 120 ? 28.977 -6.820 -34.408 1.00 88.75 120 PHE A N 1
ATOM 936 C CA . PHE A 1 120 ? 30.146 -6.429 -33.633 1.00 88.75 120 PHE A CA 1
ATOM 937 C C . PHE A 1 120 ? 31.408 -7.186 -34.080 1.00 88.75 120 PHE A C 1
ATOM 939 O O . PHE A 1 120 ? 32.420 -6.563 -34.403 1.00 88.75 120 PHE A O 1
ATOM 946 N N . ARG A 1 121 ? 31.351 -8.521 -34.188 1.00 88.56 121 ARG A N 1
ATOM 947 C CA . ARG A 1 121 ? 32.498 -9.339 -34.625 1.00 88.56 121 ARG A CA 1
ATOM 948 C C . ARG A 1 121 ? 32.902 -9.061 -36.069 1.00 88.56 121 ARG A C 1
ATOM 950 O O . ARG A 1 121 ? 34.091 -9.088 -36.373 1.00 88.56 121 ARG A O 1
ATOM 957 N N . LYS A 1 122 ? 31.938 -8.778 -36.947 1.00 89.44 122 LYS A N 1
ATOM 958 C CA . LYS A 1 122 ? 32.192 -8.450 -38.354 1.00 89.44 122 LYS A CA 1
ATOM 959 C C . LYS A 1 122 ? 32.887 -7.096 -38.521 1.00 89.44 122 LYS A C 1
ATOM 961 O O . LYS A 1 122 ? 33.771 -6.973 -39.362 1.00 89.44 122 LYS A O 1
ATOM 966 N N . HIS A 1 123 ? 32.486 -6.082 -37.752 1.00 85.69 123 HIS A N 1
ATOM 967 C CA . HIS A 1 123 ? 32.991 -4.711 -37.903 1.00 85.69 123 HIS A CA 1
ATOM 968 C C . HIS A 1 123 ? 34.149 -4.356 -36.946 1.00 85.69 123 HIS A C 1
ATOM 970 O O . HIS A 1 123 ? 34.774 -3.307 -37.115 1.00 85.69 123 HIS A O 1
ATOM 976 N N . GLY A 1 124 ? 34.478 -5.224 -35.980 1.00 79.81 124 GLY A N 1
ATOM 977 C CA . GLY A 1 124 ? 35.620 -5.102 -35.058 1.00 79.81 124 GLY A CA 1
ATOM 978 C C . GLY A 1 124 ? 35.328 -4.235 -33.826 1.00 79.81 124 GLY A C 1
ATOM 979 O O . GLY A 1 124 ? 34.180 -3.930 -33.540 1.00 79.81 124 GLY A O 1
ATOM 980 N N . LEU A 1 125 ? 36.350 -3.737 -33.116 1.00 75.25 125 LEU A N 1
ATOM 981 C CA . LEU A 1 125 ? 36.228 -2.829 -31.950 1.00 75.25 125 LEU A CA 1
ATOM 982 C C . LEU A 1 125 ? 36.547 -1.367 -32.311 1.00 75.25 125 LEU A C 1
ATOM 984 O O . LEU A 1 125 ? 37.394 -1.120 -33.166 1.00 75.25 125 LEU A O 1
ATOM 988 N N . THR A 1 126 ? 35.899 -0.403 -31.651 1.00 75.38 126 THR A N 1
ATOM 989 C CA . THR A 1 126 ? 36.285 1.017 -31.725 1.00 75.38 126 THR A CA 1
ATOM 990 C C . THR A 1 126 ? 37.224 1.326 -30.563 1.00 75.38 126 THR A C 1
ATOM 992 O O . THR A 1 126 ? 36.782 1.452 -29.428 1.00 75.38 126 THR A O 1
ATOM 995 N N . SER A 1 127 ? 38.527 1.427 -30.823 1.00 65.62 127 SER A N 1
ATOM 996 C CA . SER A 1 127 ? 39.525 1.741 -29.791 1.00 65.62 127 SER A CA 1
ATOM 997 C C . SER A 1 127 ? 39.861 3.236 -29.765 1.00 65.62 127 SER A C 1
ATOM 999 O O . SER A 1 127 ? 40.188 3.799 -30.812 1.00 65.62 127 SER A O 1
ATOM 1001 N N . LYS A 1 128 ? 39.925 3.856 -28.576 1.00 62.31 128 LYS A N 1
ATOM 1002 C CA . LYS A 1 128 ? 40.454 5.231 -28.407 1.00 62.31 128 LYS A CA 1
ATOM 1003 C C . LYS A 1 128 ? 41.907 5.378 -28.862 1.00 62.31 128 LYS A C 1
ATOM 1005 O O . LYS A 1 128 ? 42.324 6.460 -29.265 1.00 62.31 128 LYS A O 1
ATOM 1010 N N . ARG A 1 129 ? 42.679 4.291 -28.784 1.00 64.94 129 ARG A N 1
ATOM 1011 C CA . ARG A 1 129 ? 44.055 4.190 -29.276 1.00 64.94 129 ARG A CA 1
ATOM 1012 C C . ARG A 1 129 ? 44.162 2.940 -30.151 1.00 64.94 129 ARG A C 1
ATOM 1014 O O . ARG A 1 129 ? 44.266 1.850 -29.593 1.00 64.94 129 ARG A O 1
ATOM 1021 N N . PRO A 1 130 ? 44.093 3.065 -31.486 1.00 60.91 130 PRO A N 1
ATOM 1022 C CA . PRO A 1 130 ? 44.240 1.920 -32.374 1.00 60.91 130 PRO A CA 1
ATOM 1023 C C . PRO A 1 130 ? 45.673 1.400 -32.305 1.00 60.91 130 PRO A C 1
ATOM 1025 O O . PRO A 1 130 ? 46.590 1.990 -32.877 1.00 60.91 130 PRO A O 1
ATOM 1028 N N . HIS A 1 131 ? 45.873 0.294 -31.596 1.00 59.38 131 HIS A N 1
ATOM 1029 C CA . HIS A 1 131 ? 47.125 -0.442 -31.651 1.00 59.38 131 HIS A CA 1
ATOM 1030 C C . HIS A 1 131 ? 47.130 -1.283 -32.930 1.00 59.38 131 HIS A C 1
ATOM 1032 O O . HIS A 1 131 ? 46.196 -2.022 -33.229 1.00 59.38 131 HIS A O 1
ATOM 1038 N N . ARG A 1 132 ? 48.190 -1.144 -33.734 1.00 58.50 132 ARG A N 1
ATOM 1039 C CA . ARG A 1 132 ? 48.385 -1.938 -34.962 1.00 58.50 132 ARG A CA 1
ATOM 1040 C C . ARG A 1 132 ? 48.844 -3.377 -34.684 1.00 58.50 132 ARG A C 1
ATOM 1042 O O . ARG A 1 132 ? 48.931 -4.164 -35.621 1.00 58.50 132 ARG A O 1
ATOM 1049 N N . LYS A 1 133 ? 49.173 -3.709 -33.433 1.00 61.38 133 LYS A N 1
ATOM 1050 C CA . LYS A 1 133 ? 49.568 -5.054 -32.993 1.00 61.38 133 LYS A CA 1
ATOM 1051 C C . LYS A 1 133 ? 48.448 -5.659 -32.135 1.00 61.38 133 LYS A C 1
ATOM 1053 O O . LYS A 1 133 ? 47.717 -4.889 -31.523 1.00 61.38 133 LYS A O 1
ATOM 1058 N N . PRO A 1 134 ? 48.305 -6.995 -32.085 1.00 65.31 134 PRO A N 1
ATOM 1059 C CA . PRO A 1 134 ? 47.364 -7.638 -31.172 1.00 65.31 134 PRO A CA 1
ATOM 1060 C C . PRO A 1 134 ? 47.681 -7.251 -29.720 1.00 65.31 134 PRO A C 1
ATOM 1062 O O . PRO A 1 134 ? 48.791 -7.514 -29.259 1.00 65.31 134 PRO A O 1
ATOM 1065 N N . ASP A 1 135 ? 46.720 -6.641 -29.022 1.00 65.19 135 ASP A N 1
ATOM 1066 C CA . ASP A 1 135 ? 46.873 -6.188 -27.627 1.00 65.19 135 ASP A CA 1
ATOM 1067 C C . ASP A 1 135 ? 46.819 -7.350 -26.609 1.00 65.19 135 ASP A C 1
ATOM 1069 O O . ASP A 1 135 ? 47.241 -7.193 -25.467 1.00 65.19 135 ASP A O 1
ATOM 1073 N N . GLY A 1 136 ? 46.350 -8.534 -27.023 1.00 72.19 136 GLY A N 1
ATOM 1074 C CA . GLY A 1 136 ? 46.264 -9.743 -26.197 1.00 72.19 136 GLY A CA 1
ATOM 1075 C C . GLY A 1 136 ? 45.522 -10.883 -26.903 1.00 72.19 136 GLY A C 1
ATOM 1076 O O . GLY A 1 136 ? 44.978 -10.698 -27.997 1.00 72.19 136 GLY A O 1
ATOM 1077 N N . LYS A 1 137 ? 45.504 -12.080 -26.302 1.00 81.62 137 LYS A N 1
ATOM 1078 C CA . LYS A 1 137 ? 44.689 -13.209 -26.787 1.00 81.62 137 LYS A CA 1
ATOM 1079 C C . LYS A 1 137 ? 43.340 -13.223 -26.066 1.00 81.62 137 LYS A C 1
ATOM 1081 O O . LYS A 1 137 ? 43.271 -12.972 -24.870 1.00 81.62 137 LYS A O 1
ATOM 1086 N N . PHE A 1 138 ? 42.274 -13.596 -26.778 1.00 83.06 138 PHE A N 1
ATOM 1087 C CA . PHE A 1 138 ? 40.956 -13.802 -26.158 1.00 83.06 138 PHE A CA 1
ATOM 1088 C C . PHE A 1 138 ? 41.002 -14.897 -25.079 1.00 83.06 138 PHE A C 1
ATOM 1090 O O . PHE A 1 138 ? 40.443 -14.746 -23.998 1.00 83.06 138 PHE A O 1
ATOM 1097 N N . TRP A 1 139 ? 41.726 -15.983 -25.361 1.00 88.00 139 TRP A N 1
ATOM 1098 C CA . TRP A 1 139 ? 42.008 -17.036 -24.394 1.00 88.00 139 TRP A CA 1
ATOM 1099 C C . TRP A 1 139 ? 43.506 -17.071 -24.059 1.00 88.00 139 TRP A C 1
ATOM 1101 O O . TRP A 1 139 ? 44.316 -17.141 -24.995 1.00 88.00 139 TRP A O 1
ATOM 1111 N N . PRO A 1 140 ? 43.894 -17.089 -22.770 1.00 90.00 140 PRO A N 1
ATOM 1112 C CA . PRO A 1 140 ? 43.037 -17.098 -21.571 1.00 90.00 140 PRO A CA 1
ATOM 1113 C C . PRO A 1 140 ? 42.728 -15.700 -20.996 1.00 90.00 140 PRO A C 1
ATOM 1115 O O . PRO A 1 140 ? 41.840 -15.577 -20.157 1.00 90.00 140 PRO A O 1
ATOM 1118 N N . ASP A 1 141 ? 43.446 -14.662 -21.434 1.00 87.50 141 ASP A N 1
ATOM 1119 C CA . ASP A 1 141 ? 43.533 -13.384 -20.714 1.00 87.50 141 ASP A CA 1
ATOM 1120 C C . ASP A 1 141 ? 42.195 -12.631 -20.644 1.00 87.50 141 ASP A C 1
ATOM 1122 O O . ASP A 1 141 ? 41.762 -12.251 -19.555 1.00 87.50 141 ASP A O 1
ATOM 1126 N N . GLN A 1 142 ? 41.506 -12.453 -21.782 1.00 87.44 142 GLN A N 1
ATOM 1127 C CA . GLN A 1 142 ? 40.215 -11.750 -21.808 1.00 87.44 142 GLN A CA 1
ATOM 1128 C C . GLN A 1 142 ? 39.142 -12.519 -21.033 1.00 87.44 142 GLN A C 1
ATOM 1130 O O . GLN A 1 142 ? 38.420 -11.925 -20.241 1.00 87.44 142 GLN A O 1
ATOM 1135 N N . ILE A 1 143 ? 39.072 -13.844 -21.204 1.00 91.94 143 ILE A N 1
ATOM 1136 C CA . ILE A 1 143 ? 38.108 -14.684 -20.479 1.00 91.94 143 ILE A CA 1
ATOM 1137 C C . ILE A 1 143 ? 38.307 -14.592 -18.965 1.00 91.94 143 ILE A C 1
ATOM 1139 O O . ILE A 1 143 ? 37.327 -14.536 -18.226 1.00 91.94 143 ILE A O 1
ATOM 1143 N N . PHE A 1 144 ? 39.553 -14.549 -18.487 1.00 93.06 144 PHE A N 1
ATOM 1144 C CA . PHE A 1 144 ? 39.819 -14.375 -17.063 1.00 93.06 144 PHE A CA 1
ATOM 1145 C C . PHE A 1 144 ? 39.329 -13.010 -16.555 1.00 93.06 144 PHE A C 1
ATOM 1147 O O . PHE A 1 144 ? 38.672 -12.946 -15.517 1.00 93.06 144 PHE A O 1
ATOM 1154 N N . GLN A 1 145 ? 39.586 -11.928 -17.297 1.00 91.38 145 GLN A N 1
ATOM 1155 C CA . GLN A 1 145 ? 39.094 -10.590 -16.945 1.00 91.38 145 GLN A CA 1
ATOM 1156 C C . GLN A 1 145 ? 37.559 -10.525 -16.937 1.00 91.38 145 GLN A C 1
ATOM 1158 O O . GLN A 1 145 ? 36.973 -10.004 -15.986 1.00 91.38 145 GLN A O 1
ATOM 1163 N N . ASP A 1 146 ? 36.909 -11.111 -17.945 1.00 92.50 146 ASP A N 1
ATOM 1164 C CA . ASP A 1 146 ? 35.449 -11.188 -18.035 1.00 92.50 146 ASP A CA 1
ATOM 1165 C C . ASP A 1 146 ? 34.868 -12.017 -16.876 1.00 92.50 146 ASP A C 1
ATOM 1167 O O . ASP A 1 146 ? 33.857 -11.633 -16.286 1.00 92.50 146 ASP A O 1
ATOM 1171 N N . ALA A 1 147 ? 35.523 -13.118 -16.487 1.00 94.81 147 ALA A N 1
ATOM 1172 C CA . ALA A 1 147 ? 35.115 -13.942 -15.350 1.00 94.81 147 ALA A CA 1
ATOM 1173 C C . ALA A 1 147 ? 35.221 -13.186 -14.018 1.00 94.81 147 ALA A C 1
ATOM 1175 O O . ALA A 1 147 ? 34.301 -13.258 -13.203 1.00 94.81 147 ALA A O 1
ATOM 1176 N N . VAL A 1 148 ? 36.296 -12.418 -13.807 1.00 96.38 148 VAL A N 1
ATOM 1177 C CA . VAL A 1 148 ? 36.447 -11.551 -12.626 1.00 96.38 148 VAL A CA 1
ATOM 1178 C C . VAL A 1 148 ? 35.352 -10.482 -12.592 1.00 96.38 148 VAL A C 1
ATOM 1180 O O . VAL A 1 148 ? 34.753 -10.259 -11.541 1.00 96.38 148 VAL A O 1
ATOM 1183 N N . ALA A 1 149 ? 35.033 -9.858 -13.730 1.00 93.75 149 ALA A N 1
ATOM 1184 C CA . ALA A 1 149 ? 33.942 -8.887 -13.817 1.00 93.75 149 ALA A CA 1
ATOM 1185 C C . ALA A 1 149 ? 32.571 -9.527 -13.523 1.00 93.75 149 ALA A C 1
ATOM 1187 O O . ALA A 1 149 ? 31.782 -8.970 -12.758 1.00 93.75 149 ALA A O 1
ATOM 1188 N N . CYS A 1 150 ? 32.302 -10.721 -14.061 1.00 95.12 150 CYS A N 1
ATOM 1189 C CA . CYS A 1 150 ? 31.081 -11.478 -13.772 1.00 95.12 150 CYS A CA 1
ATOM 1190 C C . CYS A 1 150 ? 30.980 -11.853 -12.285 1.00 95.12 150 CYS A C 1
ATOM 1192 O O . CYS A 1 150 ? 29.907 -11.727 -11.696 1.00 95.12 150 CYS A O 1
ATOM 1194 N N . LEU A 1 151 ? 32.092 -12.268 -11.665 1.00 96.69 151 LEU A N 1
ATOM 1195 C CA . LEU A 1 151 ? 32.159 -12.567 -10.234 1.00 96.69 151 LEU A CA 1
ATOM 1196 C C . LEU A 1 151 ? 31.866 -11.319 -9.394 1.00 96.69 151 LEU A C 1
ATOM 1198 O O . LEU A 1 151 ? 31.115 -11.404 -8.428 1.00 96.69 151 LEU A O 1
ATOM 1202 N N . ALA A 1 152 ? 32.417 -10.162 -9.770 1.00 95.94 152 ALA A N 1
ATOM 1203 C CA . ALA A 1 152 ? 32.159 -8.902 -9.078 1.00 95.94 152 ALA A CA 1
ATOM 1204 C C . ALA A 1 152 ? 30.670 -8.524 -9.134 1.00 95.94 152 ALA A C 1
ATOM 1206 O O . ALA A 1 152 ? 30.079 -8.220 -8.100 1.00 95.94 152 ALA A O 1
ATOM 1207 N N . VAL A 1 153 ? 30.044 -8.624 -10.313 1.00 95.81 153 VAL A N 1
ATOM 1208 C CA . VAL A 1 153 ? 28.600 -8.385 -10.481 1.00 95.81 153 VAL A CA 1
ATOM 1209 C C . VAL A 1 153 ? 27.775 -9.362 -9.640 1.00 95.81 153 VAL A C 1
ATOM 1211 O O . VAL A 1 153 ? 26.852 -8.940 -8.941 1.00 95.81 153 VAL A O 1
ATOM 1214 N N . LEU A 1 154 ? 28.115 -10.655 -9.659 1.00 95.94 154 LEU A N 1
ATOM 1215 C CA . LEU A 1 154 ? 27.440 -11.668 -8.848 1.00 95.94 154 LEU A CA 1
ATOM 1216 C C . LEU A 1 154 ? 27.578 -11.373 -7.349 1.00 95.94 154 LEU A C 1
ATOM 1218 O O . LEU A 1 154 ? 26.585 -11.417 -6.629 1.00 95.94 154 LEU A O 1
ATOM 1222 N N . ALA A 1 155 ? 28.780 -11.025 -6.886 1.00 96.44 155 ALA A N 1
ATOM 1223 C CA . ALA A 1 155 ? 29.030 -10.663 -5.497 1.00 96.44 155 ALA A CA 1
ATOM 1224 C C . ALA A 1 155 ? 28.207 -9.436 -5.082 1.00 96.44 155 ALA A C 1
ATOM 1226 O O . ALA A 1 155 ? 27.581 -9.463 -4.027 1.00 96.44 155 ALA A O 1
ATOM 1227 N N . THR A 1 156 ? 28.129 -8.395 -5.921 1.00 94.31 156 THR A N 1
ATOM 1228 C CA . THR A 1 156 ? 27.264 -7.232 -5.665 1.00 94.31 156 THR A CA 1
ATOM 1229 C C . THR A 1 156 ? 25.800 -7.642 -5.518 1.00 94.31 156 THR A C 1
ATOM 1231 O O . THR A 1 156 ? 25.148 -7.229 -4.563 1.00 94.31 156 THR A O 1
ATOM 1234 N N . VAL A 1 157 ? 25.280 -8.481 -6.420 1.00 94.50 157 VAL A N 1
ATOM 1235 C CA . VAL A 1 157 ? 23.893 -8.967 -6.335 1.00 94.50 157 VAL A CA 1
ATOM 1236 C C . VAL A 1 157 ? 23.665 -9.767 -5.053 1.00 94.50 157 VAL A C 1
ATOM 1238 O O . VAL A 1 157 ? 22.672 -9.532 -4.372 1.00 94.50 157 VAL A O 1
ATOM 1241 N N . LEU A 1 158 ? 24.577 -10.673 -4.692 1.00 94.50 158 LEU A N 1
ATOM 1242 C CA . LEU A 1 158 ? 24.464 -11.474 -3.472 1.00 94.50 158 LEU A CA 1
ATOM 1243 C C . LEU A 1 158 ? 24.509 -10.605 -2.212 1.00 94.50 158 LEU A C 1
ATOM 1245 O O . LEU A 1 158 ? 23.685 -10.796 -1.325 1.00 94.50 158 LEU A O 1
ATOM 1249 N N . ILE A 1 159 ? 25.403 -9.613 -2.151 1.00 94.44 159 ILE A N 1
ATOM 1250 C CA . ILE A 1 159 ? 25.459 -8.652 -1.040 1.00 94.44 159 ILE A CA 1
ATOM 1251 C C . ILE A 1 159 ? 24.120 -7.924 -0.897 1.00 94.44 159 ILE A C 1
ATOM 1253 O O . ILE A 1 159 ? 23.605 -7.821 0.212 1.00 94.44 159 ILE A O 1
ATOM 1257 N N . LEU A 1 160 ? 23.527 -7.459 -2.002 1.00 92.19 160 LEU A N 1
ATOM 1258 C CA . LEU A 1 160 ? 22.221 -6.796 -1.968 1.00 92.19 160 LEU A CA 1
ATOM 1259 C C . LEU A 1 160 ? 21.113 -7.737 -1.481 1.00 92.19 160 LEU A C 1
ATOM 1261 O O . LEU A 1 160 ? 20.312 -7.326 -0.648 1.00 92.19 160 LEU A O 1
ATOM 1265 N N . VAL A 1 161 ? 21.102 -8.995 -1.935 1.00 92.50 161 VAL A N 1
ATOM 1266 C CA . VAL A 1 161 ? 20.130 -10.009 -1.491 1.00 92.50 161 VAL A CA 1
ATOM 1267 C C . VAL A 1 161 ? 20.267 -10.299 0.005 1.00 92.50 161 VAL A C 1
ATOM 1269 O O . VAL A 1 161 ? 19.272 -10.324 0.719 1.00 92.50 161 VAL A O 1
ATOM 1272 N N . PHE A 1 162 ? 21.484 -10.491 0.516 1.00 91.81 162 PHE A N 1
ATOM 1273 C CA . PHE A 1 162 ? 21.678 -10.768 1.942 1.00 91.81 162 PHE A CA 1
ATOM 1274 C C . PHE A 1 162 ? 21.440 -9.538 2.826 1.00 91.81 162 PHE A C 1
ATOM 1276 O O . PHE A 1 162 ? 21.038 -9.689 3.974 1.00 91.81 162 PHE A O 1
ATOM 1283 N N . TRP A 1 163 ? 21.665 -8.326 2.309 1.00 91.25 163 TRP A N 1
ATOM 1284 C CA . TRP A 1 163 ? 21.489 -7.092 3.078 1.00 91.25 163 TRP A CA 1
ATOM 1285 C C . TRP A 1 163 ? 20.044 -6.583 3.106 1.00 91.25 163 TRP A C 1
ATOM 1287 O O . TRP A 1 163 ? 19.605 -6.039 4.116 1.00 91.25 163 TRP A O 1
ATOM 1297 N N . LYS A 1 164 ? 19.312 -6.715 1.995 1.00 85.69 164 LYS A N 1
ATOM 1298 C CA . LYS A 1 164 ? 17.951 -6.177 1.835 1.00 85.69 164 LYS A CA 1
ATOM 1299 C C . LYS A 1 164 ? 16.868 -7.253 1.759 1.00 85.69 164 LYS A C 1
ATOM 1301 O O . LYS A 1 164 ? 15.691 -6.913 1.779 1.00 85.69 164 LYS A O 1
ATOM 1306 N N . GLY A 1 165 ? 17.251 -8.526 1.723 1.00 84.94 165 GLY A N 1
ATOM 1307 C CA . GLY A 1 165 ? 16.335 -9.650 1.578 1.00 84.94 165 GLY A CA 1
ATOM 1308 C C . GLY A 1 165 ? 16.035 -9.993 0.117 1.00 84.94 165 GLY A C 1
ATOM 1309 O O . GLY A 1 165 ? 16.781 -9.663 -0.806 1.00 84.94 165 GLY A O 1
ATOM 1310 N N . GLY A 1 166 ? 14.945 -10.733 -0.088 1.00 78.50 166 GLY A N 1
ATOM 1311 C CA . GLY A 1 166 ? 14.466 -11.130 -1.412 1.00 78.50 166 GLY A CA 1
ATOM 1312 C C . GLY A 1 166 ? 13.811 -9.985 -2.192 1.00 78.50 166 GLY A C 1
ATOM 1313 O O . GLY A 1 166 ? 14.008 -8.809 -1.912 1.00 78.50 166 GLY A O 1
ATOM 1314 N N . ALA A 1 167 ? 13.018 -10.331 -3.208 1.00 77.69 167 ALA A N 1
ATOM 1315 C CA . ALA A 1 167 ? 12.151 -9.343 -3.846 1.00 77.69 167 ALA A CA 1
ATOM 1316 C C . ALA A 1 167 ? 11.091 -8.865 -2.840 1.00 77.69 167 ALA A C 1
ATOM 1318 O O . ALA A 1 167 ? 10.469 -9.695 -2.179 1.00 77.69 167 ALA A O 1
ATOM 1319 N N . GLU A 1 168 ? 10.888 -7.552 -2.740 1.00 77.31 168 GLU A N 1
ATOM 1320 C CA . GLU A 1 168 ? 9.789 -6.983 -1.958 1.00 77.31 168 GLU A CA 1
ATOM 1321 C C . GLU A 1 168 ? 8.458 -7.442 -2.572 1.00 77.31 168 GLU A C 1
ATOM 1323 O O . GLU A 1 168 ? 8.211 -7.208 -3.756 1.00 77.31 168 GLU A O 1
ATOM 1328 N N . LEU A 1 169 ? 7.630 -8.119 -1.773 1.00 84.62 169 LEU A N 1
ATOM 1329 C CA . LEU A 1 169 ? 6.277 -8.536 -2.140 1.00 84.62 169 LEU A CA 1
ATOM 1330 C C . LEU A 1 169 ? 5.287 -7.780 -1.265 1.00 84.62 169 LEU A C 1
ATOM 1332 O O . LEU A 1 169 ? 5.388 -7.834 -0.035 1.00 84.62 169 LEU A O 1
ATOM 1336 N N . THR A 1 170 ? 4.358 -7.074 -1.900 1.00 88.81 170 THR A N 1
ATOM 1337 C CA . THR A 1 170 ? 3.244 -6.418 -1.206 1.00 88.81 170 THR A CA 1
ATOM 1338 C C . THR A 1 170 ? 2.108 -7.411 -0.948 1.00 88.81 170 THR A C 1
ATOM 1340 O O . THR A 1 170 ? 2.221 -8.592 -1.286 1.00 88.81 170 THR A O 1
ATOM 1343 N N . ALA A 1 171 ? 1.028 -6.953 -0.311 1.00 91.12 171 ALA A N 1
ATOM 1344 C CA . ALA A 1 171 ? -0.174 -7.759 -0.141 1.00 91.12 171 ALA A CA 1
ATOM 1345 C C . ALA A 1 171 ? -0.712 -8.259 -1.504 1.00 91.12 171 ALA A C 1
ATOM 1347 O O . ALA A 1 171 ? -0.495 -7.595 -2.528 1.00 91.12 171 ALA A O 1
ATOM 1348 N N . PRO A 1 172 ? -1.407 -9.413 -1.539 1.00 91.62 172 PRO A N 1
ATOM 1349 C CA . PRO A 1 172 ? -2.093 -9.911 -2.727 1.00 91.62 172 PRO A CA 1
ATOM 1350 C C . PRO A 1 172 ? -2.953 -8.827 -3.379 1.00 91.62 172 PRO A C 1
ATOM 1352 O O . PRO A 1 172 ? -3.515 -7.974 -2.697 1.00 91.62 172 PRO A O 1
ATOM 1355 N N . ALA A 1 173 ? -3.031 -8.835 -4.708 1.00 90.50 173 ALA A N 1
ATOM 1356 C CA . ALA A 1 173 ? -3.783 -7.821 -5.433 1.00 90.50 173 ALA A CA 1
ATOM 1357 C C . ALA A 1 173 ? -5.289 -7.894 -5.132 1.00 90.50 173 ALA A C 1
ATOM 1359 O O . ALA A 1 173 ? -5.953 -8.835 -5.567 1.00 90.50 173 ALA A O 1
ATOM 1360 N N . ASP A 1 174 ? -5.824 -6.861 -4.479 1.00 89.62 174 ASP A N 1
ATOM 1361 C CA . ASP A 1 174 ? -7.261 -6.634 -4.333 1.00 89.62 174 ASP A CA 1
ATOM 1362 C C . ASP A 1 174 ? -7.681 -5.398 -5.158 1.00 89.62 174 ASP A C 1
ATOM 1364 O O . ASP A 1 174 ? -7.301 -4.269 -4.822 1.00 89.62 174 ASP A O 1
ATOM 1368 N N . PRO A 1 175 ? -8.463 -5.575 -6.244 1.00 87.25 175 PRO A N 1
ATOM 1369 C CA . PRO A 1 175 ? -8.988 -4.476 -7.052 1.00 87.25 175 PRO A CA 1
ATOM 1370 C C . PRO A 1 175 ? -9.890 -3.487 -6.301 1.00 87.25 175 PRO A C 1
ATOM 1372 O O . PRO A 1 175 ? -10.064 -2.364 -6.786 1.00 87.25 175 PRO A O 1
ATOM 1375 N N . ALA A 1 176 ? -10.497 -3.897 -5.183 1.00 85.62 176 ALA A N 1
ATOM 1376 C CA . ALA A 1 176 ? -11.389 -3.065 -4.381 1.00 85.62 176 ALA A CA 1
ATOM 1377 C C . ALA A 1 176 ? -10.619 -2.029 -3.545 1.00 85.62 176 ALA A C 1
ATOM 1379 O O . ALA A 1 176 ? -11.164 -0.985 -3.179 1.00 85.62 176 ALA A O 1
ATOM 1380 N N . GLU A 1 177 ? -9.335 -2.273 -3.289 1.00 81.50 177 GLU A N 1
ATOM 1381 C CA . GLU A 1 177 ? -8.478 -1.389 -2.510 1.00 81.50 177 GLU A CA 1
ATOM 1382 C C . GLU A 1 177 ? -7.728 -0.387 -3.386 1.00 81.50 177 GLU A C 1
ATOM 1384 O O . GLU A 1 177 ? -7.185 -0.714 -4.440 1.00 81.50 177 GLU A O 1
ATOM 1389 N N . ARG A 1 178 ? -7.613 0.861 -2.925 1.00 77.50 178 ARG A N 1
ATOM 1390 C CA . ARG A 1 178 ? -6.774 1.855 -3.604 1.00 77.50 178 ARG A CA 1
ATOM 1391 C C . ARG A 1 178 ? -5.322 1.700 -3.168 1.00 77.50 178 ARG A C 1
ATOM 1393 O O . ARG A 1 178 ? -4.996 1.954 -2.016 1.00 77.50 178 ARG A O 1
ATOM 1400 N N . TYR A 1 179 ? -4.436 1.406 -4.116 1.00 84.81 179 TYR A N 1
ATOM 1401 C CA . TYR A 1 179 ? -2.993 1.366 -3.877 1.00 84.81 179 TYR A CA 1
ATOM 1402 C C . TYR A 1 179 ? -2.269 2.471 -4.664 1.00 84.81 179 TYR A C 1
ATOM 1404 O O . TYR A 1 179 ? -2.438 2.572 -5.888 1.00 84.81 179 TYR A O 1
ATOM 1412 N N . PRO A 1 180 ? -1.431 3.306 -4.021 1.00 85.62 180 PRO A N 1
ATOM 1413 C CA . PRO A 1 180 ? -0.710 4.375 -4.701 1.00 85.62 180 PRO A CA 1
ATOM 1414 C C . PRO A 1 180 ? 0.531 3.831 -5.428 1.00 85.62 180 PRO A C 1
ATOM 1416 O O . PRO A 1 180 ? 1.669 4.112 -5.051 1.00 85.62 180 PRO A O 1
ATOM 1419 N N . ALA A 1 181 ? 0.321 3.060 -6.495 1.00 86.56 181 ALA A N 1
ATOM 1420 C CA . ALA A 1 181 ? 1.399 2.380 -7.206 1.00 86.56 181 ALA A CA 1
ATOM 1421 C C . ALA A 1 181 ? 2.525 3.321 -7.656 1.00 86.56 181 ALA A C 1
ATOM 1423 O O . ALA A 1 181 ? 2.293 4.413 -8.187 1.00 86.56 181 ALA A O 1
ATOM 1424 N N . ARG A 1 182 ? 3.766 2.862 -7.474 1.00 89.62 182 ARG A N 1
ATOM 1425 C CA . ARG A 1 182 ? 4.975 3.458 -8.049 1.00 89.62 182 ARG A CA 1
ATOM 1426 C C . ARG A 1 182 ? 5.707 2.407 -8.875 1.00 89.62 182 ARG A C 1
ATOM 1428 O O . ARG A 1 182 ? 5.825 1.265 -8.420 1.00 89.62 182 ARG A O 1
ATOM 1435 N N . PRO A 1 183 ? 6.198 2.753 -10.077 1.00 90.75 183 PRO A N 1
ATOM 1436 C CA . PRO A 1 183 ? 7.015 1.825 -10.834 1.00 90.75 183 PRO A CA 1
ATOM 1437 C C . PRO A 1 183 ? 8.414 1.723 -10.212 1.00 90.75 183 PRO A C 1
ATOM 1439 O O . PRO A 1 183 ? 8.788 2.499 -9.329 1.00 90.75 183 PRO A O 1
ATOM 1442 N N . ASP A 1 184 ? 9.212 0.775 -10.695 1.00 89.69 184 ASP A N 1
ATOM 1443 C CA . ASP A 1 184 ? 10.619 0.696 -10.307 1.00 89.69 184 ASP A CA 1
ATOM 1444 C C . ASP A 1 184 ? 11.393 1.965 -10.709 1.00 89.69 184 ASP A C 1
ATOM 1446 O O . ASP A 1 184 ? 11.010 2.699 -11.625 1.00 89.69 184 ASP A O 1
ATOM 1450 N N . TRP A 1 185 ? 12.520 2.210 -10.031 1.00 91.56 185 TRP A N 1
ATOM 1451 C CA . TRP A 1 185 ? 13.294 3.457 -10.120 1.00 91.56 185 TRP A CA 1
ATOM 1452 C C . TRP A 1 185 ? 13.628 3.888 -11.558 1.00 91.56 185 TRP A C 1
ATOM 1454 O O . TRP A 1 185 ? 13.616 5.076 -11.870 1.00 91.56 185 TRP A O 1
ATOM 1464 N N . TYR A 1 186 ? 13.870 2.931 -12.458 1.00 91.88 186 TYR A N 1
ATOM 1465 C CA . TYR A 1 186 ? 14.213 3.189 -13.859 1.00 91.88 186 TYR A CA 1
ATOM 1466 C C . TYR A 1 186 ? 13.028 3.662 -14.717 1.00 91.88 186 TYR A C 1
ATOM 1468 O O . TYR A 1 186 ? 13.236 4.075 -15.854 1.00 91.88 186 TYR A O 1
ATOM 1476 N N . PHE A 1 187 ? 11.805 3.662 -14.183 1.00 93.75 187 PHE A N 1
ATOM 1477 C CA . PHE A 1 187 ? 10.613 4.270 -14.785 1.00 93.75 187 PHE A CA 1
ATOM 1478 C C . PHE A 1 187 ? 10.052 5.437 -13.961 1.00 93.75 187 PHE A C 1
ATOM 1480 O O . PHE A 1 187 ? 9.072 6.063 -14.369 1.00 93.75 187 PHE A O 1
ATOM 1487 N N . MET A 1 188 ? 10.673 5.772 -12.827 1.00 95.00 188 MET A N 1
ATOM 1488 C CA . MET A 1 188 ? 10.187 6.823 -11.933 1.00 95.00 188 MET A CA 1
ATOM 1489 C C . MET A 1 188 ? 10.148 8.196 -12.618 1.00 95.00 188 MET A C 1
ATOM 1491 O O . MET A 1 188 ? 9.188 8.945 -12.454 1.00 95.00 188 MET A O 1
ATOM 1495 N N . PHE A 1 189 ? 11.142 8.502 -13.459 1.00 95.94 189 PHE A N 1
ATOM 1496 C CA . PHE A 1 189 ? 11.147 9.738 -14.244 1.00 95.94 189 PHE A CA 1
ATOM 1497 C C . PHE A 1 189 ? 9.920 9.858 -15.157 1.00 95.94 189 PHE A C 1
ATOM 1499 O O . PHE A 1 189 ? 9.387 10.951 -15.324 1.00 95.94 189 PHE A O 1
ATOM 1506 N N . LEU A 1 190 ? 9.486 8.746 -15.763 1.00 93.62 190 LEU A N 1
ATOM 1507 C CA . LEU A 1 190 ? 8.364 8.728 -16.694 1.00 93.62 190 LEU A CA 1
ATOM 1508 C C . LEU A 1 190 ? 7.057 8.890 -15.926 1.00 93.62 190 LEU A C 1
ATOM 1510 O O . LEU A 1 190 ? 6.205 9.670 -16.334 1.00 93.62 190 LEU A O 1
ATOM 1514 N N . PHE A 1 191 ? 6.929 8.204 -14.790 1.00 93.38 191 PHE A N 1
ATOM 1515 C CA . PHE A 1 191 ? 5.801 8.378 -13.883 1.00 93.38 191 PHE A CA 1
ATOM 1516 C C . PHE A 1 191 ? 5.631 9.842 -13.468 1.00 93.38 191 PHE A C 1
ATOM 1518 O O . PHE A 1 191 ? 4.540 10.393 -13.591 1.00 93.38 191 PHE A O 1
ATOM 1525 N N . GLU A 1 192 ? 6.714 10.495 -13.049 1.00 95.56 192 GLU A N 1
ATOM 1526 C CA . GLU A 1 192 ? 6.673 11.899 -12.652 1.00 95.56 192 GLU A CA 1
ATOM 1527 C C . GLU A 1 192 ? 6.395 12.837 -13.827 1.00 95.56 192 GLU A C 1
ATOM 1529 O O . GLU A 1 192 ? 5.606 13.770 -13.707 1.00 95.56 192 GLU A O 1
ATOM 1534 N N . PHE A 1 193 ? 6.993 12.564 -14.987 1.00 95.44 193 PHE A N 1
ATOM 1535 C CA . PHE A 1 193 ? 6.751 13.320 -16.210 1.00 95.44 193 PHE A CA 1
ATOM 1536 C C . PHE A 1 193 ? 5.281 13.281 -16.647 1.00 95.44 193 PHE A C 1
ATOM 1538 O O . PHE A 1 193 ? 4.732 14.302 -17.056 1.00 95.44 193 PHE A O 1
ATOM 1545 N N . LEU A 1 194 ? 4.625 12.124 -16.539 1.00 93.00 194 LEU A N 1
ATOM 1546 C CA . LEU A 1 194 ? 3.232 11.966 -16.958 1.00 93.00 194 LEU A CA 1
ATOM 1547 C C . LEU A 1 194 ? 2.248 12.736 -16.070 1.00 93.00 194 LEU A C 1
ATOM 1549 O O . LEU A 1 194 ? 1.202 13.137 -16.570 1.00 93.00 194 LEU A O 1
ATOM 1553 N N . LYS A 1 195 ? 2.591 13.034 -14.808 1.00 91.69 195 LYS A N 1
ATOM 1554 C CA . LYS A 1 195 ? 1.746 13.857 -13.917 1.00 91.69 195 LYS A CA 1
ATOM 1555 C C . LYS A 1 195 ? 1.546 15.293 -14.411 1.00 91.69 195 LYS A C 1
ATOM 1557 O O . LYS A 1 195 ? 0.637 15.967 -13.948 1.00 91.69 195 LYS A O 1
ATOM 1562 N N . TYR A 1 196 ? 2.384 15.774 -15.330 1.00 93.88 196 TYR A N 1
ATOM 1563 C CA . TYR A 1 196 ? 2.246 17.108 -15.923 1.00 93.88 196 TYR A CA 1
ATOM 1564 C C . TYR A 1 196 ? 1.237 17.161 -17.081 1.00 93.88 196 TYR A C 1
ATOM 1566 O O . TYR A 1 196 ? 1.007 18.232 -17.641 1.00 93.88 196 TYR A O 1
ATOM 1574 N N . PHE A 1 197 ? 0.657 16.022 -17.467 1.00 93.62 197 PHE A N 1
ATOM 1575 C CA . PHE A 1 197 ? -0.287 15.924 -18.572 1.00 93.62 197 PHE A CA 1
ATOM 1576 C C . PHE A 1 197 ? -1.607 15.330 -18.086 1.00 93.62 197 PHE A C 1
ATOM 1578 O O . PHE A 1 197 ? -1.645 14.221 -17.564 1.00 93.62 197 PHE A O 1
ATOM 1585 N N . GLU A 1 198 ? -2.707 16.040 -18.328 1.00 89.19 198 GLU A N 1
ATOM 1586 C CA . GLU A 1 198 ? -4.049 15.599 -17.945 1.00 89.19 198 GLU A CA 1
ATOM 1587 C C . GLU A 1 198 ? -4.969 15.462 -19.166 1.00 89.19 198 GLU A C 1
ATOM 1589 O O . GLU A 1 198 ? -4.819 16.147 -20.186 1.00 89.19 198 GLU A O 1
ATOM 1594 N N . GLY A 1 199 ? -5.937 14.548 -19.074 1.00 87.00 199 GLY A N 1
ATOM 1595 C CA . GLY A 1 199 ? -6.934 14.312 -20.118 1.00 87.00 199 GLY A CA 1
ATOM 1596 C C . GLY A 1 199 ? -6.309 14.045 -21.492 1.00 87.00 199 GLY A C 1
ATOM 1597 O O . GLY A 1 199 ? -5.430 13.199 -21.648 1.00 87.00 199 GLY A O 1
ATOM 1598 N N . LYS A 1 200 ? -6.745 14.792 -22.516 1.00 85.06 200 LYS A N 1
ATOM 1599 C CA . LYS A 1 200 ? -6.261 14.623 -23.901 1.00 85.06 200 LYS A CA 1
ATOM 1600 C C . LYS A 1 200 ? -4.775 14.961 -24.074 1.00 85.06 200 LYS A C 1
ATOM 1602 O O . LYS A 1 200 ? -4.150 14.461 -25.008 1.00 85.06 200 LYS A O 1
ATOM 1607 N N . ALA A 1 201 ? -4.195 15.777 -23.189 1.00 90.38 201 ALA A N 1
ATOM 1608 C CA . ALA A 1 201 ? -2.775 16.115 -23.248 1.00 90.38 201 ALA A CA 1
ATOM 1609 C C . ALA A 1 201 ? -1.876 14.917 -22.896 1.00 90.38 201 ALA A C 1
ATOM 1611 O O . ALA A 1 201 ? -0.700 14.917 -23.256 1.00 90.38 201 ALA A O 1
ATOM 1612 N N . LEU A 1 202 ? -2.422 13.863 -22.277 1.00 90.12 202 LEU A N 1
ATOM 1613 C CA . LEU A 1 202 ? -1.676 12.647 -21.962 1.00 90.12 202 LEU A CA 1
ATOM 1614 C C . LEU A 1 202 ? -1.116 11.957 -23.216 1.00 90.12 202 LEU A C 1
ATOM 1616 O O . LEU A 1 202 ? -0.061 11.343 -23.144 1.00 90.12 202 LEU A O 1
ATOM 1620 N N . ILE A 1 203 ? -1.737 12.126 -24.389 1.00 91.56 203 ILE A N 1
ATOM 1621 C CA . ILE A 1 203 ? -1.191 11.635 -25.670 1.00 91.56 203 ILE A CA 1
ATOM 1622 C C . ILE A 1 203 ? 0.146 12.318 -25.993 1.00 91.56 203 ILE A C 1
ATOM 1624 O O . ILE A 1 203 ? 1.077 11.690 -26.502 1.00 91.56 203 ILE A O 1
ATOM 1628 N N . ILE A 1 204 ? 0.270 13.606 -25.663 1.00 92.56 204 ILE A N 1
ATOM 1629 C CA . ILE A 1 204 ? 1.490 14.378 -25.901 1.00 92.56 204 ILE A CA 1
ATOM 1630 C C . ILE A 1 204 ? 2.616 13.846 -25.009 1.00 92.56 204 ILE A C 1
ATOM 1632 O O . ILE A 1 204 ? 3.691 13.523 -25.515 1.00 92.56 204 ILE A O 1
ATOM 1636 N N . GLY A 1 205 ? 2.354 13.708 -23.706 1.00 92.00 205 GLY A N 1
ATOM 1637 C CA . GLY A 1 205 ? 3.334 13.212 -22.738 1.00 92.00 205 GLY A CA 1
ATOM 1638 C C . GLY A 1 205 ? 3.642 11.717 -22.871 1.00 92.00 205 GLY A C 1
ATOM 1639 O O . GLY A 1 205 ? 4.787 11.305 -22.728 1.00 92.00 205 GLY A O 1
ATOM 1640 N N . GLY A 1 206 ? 2.643 10.894 -23.175 1.00 90.00 206 GLY A N 1
ATOM 1641 C CA . GLY A 1 206 ? 2.759 9.436 -23.204 1.00 90.00 206 GLY A CA 1
ATOM 1642 C C . GLY A 1 206 ? 3.217 8.850 -24.535 1.00 90.00 206 GLY A C 1
ATOM 1643 O O . GLY A 1 206 ? 3.871 7.811 -24.542 1.00 90.00 206 GLY A O 1
ATOM 1644 N N . VAL A 1 207 ? 2.910 9.509 -25.657 1.00 91.31 207 VAL A N 1
ATOM 1645 C CA . VAL A 1 207 ? 3.159 8.959 -27.001 1.00 91.31 207 VAL A CA 1
ATOM 1646 C C . VAL A 1 207 ? 4.072 9.870 -27.814 1.00 91.31 207 VAL A C 1
ATOM 1648 O O . VAL A 1 207 ? 5.119 9.433 -28.288 1.00 91.31 207 VAL A O 1
ATOM 1651 N N . ILE A 1 208 ? 3.707 11.145 -27.970 1.00 93.69 208 ILE A N 1
ATOM 1652 C CA . ILE A 1 208 ? 4.387 12.040 -28.918 1.00 93.69 208 ILE A CA 1
ATOM 1653 C C . ILE A 1 208 ? 5.797 12.389 -28.438 1.00 93.69 208 ILE A C 1
ATOM 1655 O O . ILE A 1 208 ? 6.756 12.184 -29.178 1.00 93.69 208 ILE A O 1
ATOM 1659 N N . ILE A 1 209 ? 5.946 12.899 -27.212 1.00 95.44 209 ILE A N 1
ATOM 1660 C CA . ILE A 1 209 ? 7.254 13.318 -26.690 1.00 95.44 209 ILE A CA 1
ATOM 1661 C C . ILE A 1 209 ? 8.216 12.121 -26.587 1.00 95.44 209 ILE A C 1
ATOM 1663 O O . ILE A 1 209 ? 9.299 12.204 -27.175 1.00 95.44 209 ILE A O 1
ATOM 1667 N N . PRO A 1 210 ? 7.856 10.988 -25.946 1.00 94.00 210 PRO A N 1
ATOM 1668 C CA . PRO A 1 210 ? 8.715 9.805 -25.924 1.00 94.00 210 PRO A CA 1
ATOM 1669 C C . PRO A 1 210 ? 9.034 9.281 -27.328 1.00 94.00 210 PRO A C 1
ATOM 1671 O O . PRO A 1 210 ? 10.179 8.919 -27.592 1.00 94.00 210 PRO A O 1
ATOM 1674 N N . GLY A 1 211 ? 8.063 9.299 -28.249 1.00 94.56 211 GLY A N 1
ATOM 1675 C CA . GLY A 1 211 ? 8.257 8.889 -29.639 1.00 94.56 211 GLY A CA 1
ATOM 1676 C C . GLY A 1 211 ? 9.270 9.759 -30.385 1.00 94.56 211 GLY A C 1
ATOM 1677 O O . GLY A 1 211 ? 10.154 9.235 -31.061 1.00 94.56 211 GLY A O 1
ATOM 1678 N N . VAL A 1 212 ? 9.207 11.083 -30.216 1.00 96.81 212 VAL A N 1
ATOM 1679 C CA . VAL A 1 212 ? 10.183 12.020 -30.796 1.00 96.81 212 VAL A CA 1
ATOM 1680 C C . VAL A 1 212 ? 11.571 11.814 -30.188 1.00 96.81 212 VAL A C 1
ATOM 1682 O O . VAL A 1 212 ? 12.556 11.762 -30.924 1.00 96.81 212 VAL A O 1
ATOM 1685 N N . LEU A 1 213 ? 11.673 11.645 -28.866 1.00 96.69 213 LEU A N 1
ATOM 1686 C CA . LEU A 1 213 ? 12.952 11.379 -28.197 1.00 96.69 213 LEU A CA 1
ATOM 1687 C C . LEU A 1 213 ? 13.571 10.054 -28.665 1.00 96.69 213 LEU A C 1
ATOM 1689 O O . LEU A 1 213 ? 14.765 10.006 -28.963 1.00 96.69 213 LEU A O 1
ATOM 1693 N N . ALA A 1 214 ? 12.764 9.000 -28.800 1.00 96.06 214 ALA A N 1
ATOM 1694 C CA . ALA A 1 214 ? 13.201 7.726 -29.358 1.00 96.06 214 ALA A CA 1
ATOM 1695 C C . ALA A 1 214 ? 13.658 7.880 -30.817 1.00 96.06 214 ALA A C 1
ATOM 1697 O O . ALA A 1 214 ? 14.734 7.403 -31.175 1.00 96.06 214 ALA A O 1
ATOM 1698 N N . ALA A 1 215 ? 12.906 8.603 -31.653 1.00 97.00 215 ALA A N 1
ATOM 1699 C CA . ALA A 1 215 ? 13.289 8.869 -33.039 1.00 97.00 215 ALA A CA 1
ATOM 1700 C C . ALA A 1 215 ? 14.631 9.618 -33.137 1.00 97.00 215 ALA A C 1
ATOM 1702 O O . ALA A 1 215 ? 15.470 9.270 -33.969 1.00 97.00 215 ALA A O 1
ATOM 1703 N N . LEU A 1 216 ? 14.876 10.592 -32.253 1.00 96.50 216 LEU A N 1
ATOM 1704 C CA . LEU A 1 216 ? 16.164 11.286 -32.161 1.00 96.50 216 LEU A CA 1
ATOM 1705 C C . LEU A 1 216 ? 17.304 10.344 -31.754 1.00 96.50 216 LEU A C 1
ATOM 1707 O O . LEU A 1 216 ? 18.387 10.439 -32.331 1.00 96.50 216 LEU A O 1
ATOM 1711 N N . LEU A 1 217 ? 17.068 9.398 -30.835 1.00 96.44 217 LEU A N 1
ATOM 1712 C CA . LEU A 1 217 ? 18.051 8.361 -30.497 1.00 96.44 217 LEU A CA 1
ATOM 1713 C C . LEU A 1 217 ? 18.394 7.493 -31.716 1.00 96.44 217 LEU A C 1
ATOM 1715 O O . LEU A 1 217 ? 19.571 7.283 -31.997 1.00 96.44 217 LEU A O 1
ATOM 1719 N N . PHE A 1 218 ? 17.402 7.041 -32.489 1.00 96.75 218 PHE A N 1
ATOM 1720 C CA . PHE A 1 218 ? 17.654 6.294 -33.730 1.00 96.75 218 PHE A CA 1
ATOM 1721 C C . PHE A 1 218 ? 18.380 7.134 -34.793 1.00 96.75 218 PHE A C 1
ATOM 1723 O O . PHE A 1 218 ? 19.159 6.589 -35.580 1.00 96.75 218 PHE A O 1
ATOM 1730 N N . ALA A 1 219 ? 18.178 8.455 -34.796 1.00 96.19 219 ALA A N 1
ATOM 1731 C CA . ALA A 1 219 ? 18.808 9.380 -35.733 1.00 96.19 219 ALA A CA 1
ATOM 1732 C C . ALA A 1 219 ? 20.277 9.725 -35.409 1.00 96.19 219 ALA A C 1
ATOM 1734 O O . ALA A 1 219 ? 20.953 10.318 -36.253 1.00 96.19 219 ALA A O 1
ATOM 1735 N N . ILE A 1 220 ? 20.799 9.328 -34.240 1.00 95.69 220 ILE A N 1
ATOM 1736 C CA . ILE A 1 220 ? 22.169 9.627 -33.777 1.00 95.69 220 ILE A CA 1
ATOM 1737 C C . ILE A 1 220 ? 23.252 9.369 -34.848 1.00 95.69 220 ILE A C 1
ATOM 1739 O O . ILE A 1 220 ? 24.055 10.280 -35.098 1.00 95.69 220 ILE A O 1
ATOM 1743 N N . PRO A 1 221 ? 23.297 8.206 -35.536 1.00 93.75 221 PRO A N 1
ATOM 1744 C CA . PRO A 1 221 ? 24.315 7.955 -36.558 1.00 93.75 221 PRO A CA 1
ATOM 1745 C C . PRO A 1 221 ? 24.191 8.880 -37.777 1.00 93.75 221 PRO A C 1
ATOM 1747 O O . PRO A 1 221 ? 25.198 9.317 -38.337 1.00 93.75 221 PRO A O 1
ATOM 1750 N N . PHE A 1 222 ? 22.965 9.237 -38.171 1.00 94.25 222 PHE A N 1
ATOM 1751 C CA . PHE A 1 222 ? 22.721 10.122 -39.312 1.00 94.25 222 PHE A CA 1
ATOM 1752 C C . PHE A 1 222 ? 23.127 11.569 -39.016 1.00 94.25 222 PHE A C 1
ATOM 1754 O O . PHE A 1 222 ? 23.757 12.218 -39.856 1.00 94.25 222 PHE A O 1
ATOM 1761 N N . ILE A 1 223 ? 22.819 12.059 -37.811 1.00 92.75 223 ILE A N 1
ATOM 1762 C CA . ILE A 1 223 ? 23.192 13.405 -37.353 1.00 92.75 223 ILE A CA 1
ATOM 1763 C C . ILE A 1 223 ? 24.719 13.551 -37.325 1.00 92.75 223 ILE A C 1
ATOM 1765 O O . ILE A 1 223 ? 25.270 14.538 -37.824 1.00 92.75 223 ILE A O 1
ATOM 1769 N N . GLU A 1 224 ? 25.420 12.535 -36.811 1.00 92.06 224 GLU A N 1
ATOM 1770 C CA . GLU A 1 224 ? 26.885 12.507 -36.824 1.00 92.06 224 GLU A CA 1
ATOM 1771 C C . GLU A 1 224 ? 27.436 12.473 -38.247 1.00 92.06 224 GLU A C 1
ATOM 1773 O O . GLU A 1 224 ? 28.318 13.265 -38.576 1.00 92.06 224 GLU A O 1
ATOM 1778 N N . SER A 1 225 ? 26.878 11.646 -39.132 1.00 88.88 225 SER A N 1
ATOM 1779 C CA . SER A 1 225 ? 27.364 11.561 -40.510 1.00 88.88 225 SER A CA 1
ATOM 1780 C C . SER A 1 225 ? 27.246 12.899 -41.254 1.00 88.88 225 SER A C 1
ATOM 1782 O O . SER A 1 225 ? 28.166 13.274 -41.995 1.00 88.88 225 SER A O 1
ATOM 1784 N N . ARG A 1 226 ? 26.161 13.651 -41.007 1.00 91.56 226 ARG A N 1
ATOM 1785 C CA . ARG A 1 226 ? 25.832 14.916 -41.681 1.00 91.56 226 ARG A CA 1
ATOM 1786 C C . ARG A 1 226 ? 26.632 16.123 -41.185 1.00 91.56 226 ARG A C 1
ATOM 1788 O O . ARG A 1 226 ? 26.961 16.985 -42.006 1.00 91.56 226 ARG A O 1
ATOM 1795 N N . TRP A 1 227 ? 26.910 16.210 -39.882 1.00 88.50 227 TRP A N 1
ATOM 1796 C CA . TRP A 1 227 ? 27.580 17.360 -39.241 1.00 88.50 227 TRP A CA 1
ATOM 1797 C C . TRP A 1 227 ? 28.934 17.014 -38.595 1.00 88.50 227 TRP A C 1
ATOM 1799 O O . TRP A 1 227 ? 29.563 17.861 -37.955 1.00 88.50 227 TRP A O 1
ATOM 1809 N N . LYS A 1 228 ? 29.410 15.777 -38.771 1.00 90.56 228 LYS A N 1
ATOM 1810 C CA . LYS A 1 228 ? 30.697 15.256 -38.287 1.00 90.56 228 LYS A CA 1
ATOM 1811 C C . LYS A 1 228 ? 30.911 15.578 -36.806 1.00 90.56 228 LYS A C 1
ATOM 1813 O O . LYS A 1 228 ? 30.123 15.171 -35.954 1.00 90.56 228 LYS A O 1
ATOM 1818 N N . ARG A 1 229 ? 31.962 16.339 -36.480 1.00 89.19 229 ARG A N 1
ATOM 1819 C CA . ARG A 1 229 ? 32.316 16.702 -35.100 1.00 89.19 229 ARG A CA 1
ATOM 1820 C C . ARG A 1 229 ? 31.181 17.439 -34.383 1.00 89.19 229 ARG A C 1
ATOM 1822 O O . ARG A 1 229 ? 30.919 17.124 -33.228 1.00 89.19 229 ARG A O 1
ATOM 1829 N N . ALA A 1 230 ? 30.496 18.365 -35.055 1.00 92.88 230 ALA A N 1
ATOM 1830 C CA . ALA A 1 230 ? 29.375 19.089 -34.458 1.00 92.88 230 ALA A CA 1
ATOM 1831 C C . ALA A 1 230 ? 28.182 18.158 -34.180 1.00 92.88 230 ALA A C 1
ATOM 1833 O O . ALA A 1 230 ? 27.572 18.257 -33.122 1.00 92.88 230 ALA A O 1
ATOM 1834 N N . GLY A 1 231 ? 27.912 17.197 -35.073 1.00 92.50 231 GLY A N 1
ATOM 1835 C CA . GLY A 1 231 ? 26.875 16.179 -34.867 1.00 92.50 231 GLY A CA 1
ATOM 1836 C C . GLY A 1 231 ? 27.185 15.242 -33.696 1.00 92.50 231 GLY A C 1
ATOM 1837 O O . GLY A 1 231 ? 26.313 14.947 -32.888 1.00 92.50 231 GLY A O 1
ATOM 1838 N N . HIS A 1 232 ? 28.448 14.837 -33.536 1.00 92.88 232 HIS A N 1
ATOM 1839 C CA . HIS A 1 232 ? 28.875 14.042 -32.382 1.00 92.88 232 HIS A CA 1
ATOM 1840 C C . HIS A 1 232 ? 28.704 14.797 -31.052 1.00 92.88 232 HIS A C 1
ATOM 1842 O O . HIS A 1 232 ? 28.193 14.226 -30.092 1.00 92.88 232 HIS A O 1
ATOM 1848 N N . ILE A 1 233 ? 29.082 16.080 -31.005 1.00 94.69 233 ILE A N 1
ATOM 1849 C CA . ILE A 1 233 ? 28.878 16.930 -29.821 1.00 94.69 233 ILE A CA 1
ATOM 1850 C C . ILE A 1 233 ? 27.383 17.088 -29.533 1.00 94.69 233 ILE A C 1
ATOM 1852 O O . ILE A 1 233 ? 26.975 16.922 -28.388 1.00 94.69 233 ILE A O 1
ATOM 1856 N N . PHE A 1 234 ? 26.564 17.339 -30.560 1.00 95.44 234 PHE A N 1
ATOM 1857 C CA . PHE A 1 234 ? 25.110 17.407 -30.416 1.00 95.44 234 PHE A CA 1
ATOM 1858 C C . PHE A 1 234 ? 24.543 16.125 -29.796 1.00 95.44 234 PHE A C 1
ATOM 1860 O O . PHE A 1 234 ? 23.804 16.209 -28.823 1.00 95.44 234 PHE A O 1
ATOM 1867 N N . ASN A 1 235 ? 24.934 14.949 -30.296 1.00 95.12 235 ASN A N 1
ATOM 1868 C CA . ASN A 1 235 ? 24.465 13.664 -29.770 1.00 95.12 235 ASN A CA 1
ATOM 1869 C C . ASN A 1 235 ? 24.830 13.475 -28.288 1.00 95.12 235 ASN A C 1
ATOM 1871 O O . ASN A 1 235 ? 23.998 13.020 -27.505 1.00 95.12 235 ASN A O 1
ATOM 1875 N N . LEU A 1 236 ? 26.055 13.843 -27.892 1.00 95.88 236 LEU A N 1
ATOM 1876 C CA . LEU A 1 236 ? 26.489 13.772 -26.493 1.00 95.88 236 LEU A CA 1
ATOM 1877 C C . LEU A 1 236 ? 25.696 14.731 -25.603 1.00 95.88 236 LEU A C 1
ATOM 1879 O O . LEU A 1 236 ? 25.236 14.328 -24.540 1.00 95.88 236 LEU A O 1
ATOM 1883 N N . VAL A 1 237 ? 25.505 15.976 -26.046 1.00 96.69 237 VAL A N 1
ATOM 1884 C CA . VAL A 1 237 ? 24.731 16.984 -25.309 1.00 96.69 237 VAL A CA 1
ATOM 1885 C C . VAL A 1 237 ? 23.267 16.564 -25.191 1.00 96.69 237 VAL A C 1
ATOM 1887 O O . VAL A 1 237 ? 22.706 16.638 -24.104 1.00 96.69 237 VAL A O 1
ATOM 1890 N N . PHE A 1 238 ? 22.661 16.065 -26.270 1.00 96.19 238 PHE A N 1
ATOM 1891 C CA . PHE A 1 238 ? 21.287 15.567 -26.276 1.00 96.19 238 PHE A CA 1
ATOM 1892 C C . PHE A 1 238 ? 21.086 14.450 -25.246 1.00 96.19 238 PHE A C 1
ATOM 1894 O O . PHE A 1 238 ? 20.194 14.542 -24.405 1.00 96.19 238 PHE A O 1
ATOM 1901 N N . VAL A 1 239 ? 21.941 13.424 -25.263 1.00 95.56 239 VAL A N 1
ATOM 1902 C CA . VAL A 1 239 ? 21.832 12.299 -24.324 1.00 95.56 239 VAL A CA 1
ATOM 1903 C C . VAL A 1 239 ? 22.166 12.721 -22.891 1.00 95.56 239 VAL A C 1
ATOM 1905 O O . VAL A 1 239 ? 21.514 12.262 -21.956 1.00 95.56 239 VAL A O 1
ATOM 1908 N N . ALA A 1 240 ? 23.117 13.639 -22.695 1.00 96.31 240 ALA A N 1
ATOM 1909 C CA . ALA A 1 240 ? 23.408 14.200 -21.378 1.00 96.31 240 ALA A CA 1
ATOM 1910 C C . ALA A 1 240 ? 22.209 14.976 -20.806 1.00 96.31 240 ALA A C 1
ATOM 1912 O O . ALA A 1 240 ? 21.867 14.785 -19.641 1.00 96.31 240 ALA A O 1
ATOM 1913 N N . ILE A 1 241 ? 21.535 15.796 -21.620 1.00 97.06 241 ILE A N 1
ATOM 1914 C CA . ILE A 1 241 ? 20.305 16.502 -21.226 1.00 97.06 241 ILE A CA 1
ATOM 1915 C C . ILE A 1 241 ? 19.194 15.500 -20.909 1.00 97.06 241 ILE A C 1
ATOM 1917 O O . ILE A 1 241 ? 18.496 15.670 -19.913 1.00 97.06 241 ILE A O 1
ATOM 1921 N N . LEU A 1 242 ? 19.050 14.441 -21.710 1.00 96.00 242 LEU A N 1
ATOM 1922 C CA . LEU A 1 242 ? 18.055 13.397 -21.478 1.00 96.00 242 LEU A CA 1
ATOM 1923 C C . LEU A 1 242 ? 18.268 12.713 -20.116 1.00 96.00 242 LEU A C 1
ATOM 1925 O O . LEU A 1 242 ? 17.341 12.650 -19.311 1.00 96.00 242 LEU A O 1
ATOM 1929 N N . PHE A 1 243 ? 19.495 12.276 -19.811 1.00 95.56 243 PHE A N 1
ATOM 1930 C CA . PHE A 1 243 ? 19.822 11.664 -18.517 1.00 95.56 243 PHE A CA 1
ATOM 1931 C C . PHE A 1 243 ? 19.743 12.642 -17.342 1.00 95.56 243 PHE A C 1
ATOM 1933 O O . PHE A 1 243 ? 19.327 12.246 -16.250 1.00 95.56 243 PHE A O 1
ATOM 1940 N N . ALA A 1 244 ? 20.101 13.912 -17.545 1.00 97.00 244 ALA A N 1
ATOM 1941 C CA . ALA A 1 244 ? 19.907 14.949 -16.538 1.00 97.00 244 ALA A CA 1
ATOM 1942 C C . ALA A 1 244 ? 18.413 15.137 -16.241 1.00 97.00 244 ALA A C 1
ATOM 1944 O O . ALA A 1 244 ? 18.021 15.141 -15.078 1.00 97.00 244 ALA A O 1
ATOM 1945 N N . GLY A 1 245 ? 17.571 15.194 -17.277 1.00 97.19 245 GLY A N 1
ATOM 1946 C CA . GLY A 1 245 ? 16.116 15.246 -17.144 1.00 97.19 245 GLY A CA 1
ATOM 1947 C C . GLY A 1 245 ? 15.560 14.034 -16.397 1.00 97.19 245 GLY A C 1
ATOM 1948 O O . GLY A 1 245 ? 14.791 14.205 -15.455 1.00 97.19 245 GLY A O 1
ATOM 1949 N N . PHE A 1 246 ? 16.001 12.820 -16.743 1.00 96.56 246 PHE A N 1
ATOM 1950 C CA . PHE A 1 246 ? 15.593 11.598 -16.042 1.00 96.56 246 PHE A CA 1
ATOM 1951 C C . PHE A 1 246 ? 15.987 11.621 -14.563 1.00 96.56 246 PHE A C 1
ATOM 1953 O O . PHE A 1 246 ? 15.166 11.301 -13.705 1.00 96.56 246 PHE A O 1
ATOM 1960 N N . THR A 1 247 ? 17.215 12.044 -14.256 1.00 96.50 247 THR A N 1
ATOM 1961 C CA . THR A 1 247 ? 17.709 12.165 -12.877 1.00 96.50 247 THR A CA 1
ATOM 1962 C C . THR A 1 247 ? 16.911 13.204 -12.089 1.00 96.50 247 THR A C 1
ATOM 1964 O O . THR A 1 247 ? 16.460 12.912 -10.985 1.00 96.50 247 THR A O 1
ATOM 1967 N N . VAL A 1 248 ? 16.684 14.392 -12.661 1.00 98.12 248 VAL A N 1
ATOM 1968 C CA . VAL A 1 248 ? 15.922 15.473 -12.015 1.00 98.12 248 VAL A CA 1
ATOM 1969 C C . VAL A 1 248 ? 14.483 15.043 -11.752 1.00 98.12 248 VAL A C 1
ATOM 1971 O O . VAL A 1 248 ? 14.009 15.186 -10.631 1.00 98.12 248 VAL A O 1
ATOM 1974 N N . LEU A 1 249 ? 13.796 14.474 -12.744 1.00 98.00 249 LEU A N 1
ATOM 1975 C CA . LEU A 1 249 ? 12.419 14.001 -12.584 1.00 98.00 249 LEU A CA 1
ATOM 1976 C C . LEU A 1 249 ? 12.322 12.868 -11.559 1.00 98.00 249 LEU A C 1
ATOM 1978 O O . LEU A 1 249 ? 11.418 12.872 -10.734 1.00 98.00 249 LEU A O 1
ATOM 1982 N N . THR A 1 250 ? 13.275 11.936 -11.557 1.00 97.31 250 THR A N 1
ATOM 1983 C CA . THR A 1 250 ? 13.331 10.868 -10.547 1.00 97.31 250 THR A CA 1
ATOM 1984 C C . THR A 1 250 ? 13.528 11.441 -9.142 1.00 97.31 250 THR A C 1
ATOM 1986 O O . THR A 1 250 ? 12.831 11.040 -8.214 1.00 97.31 250 THR A O 1
ATOM 1989 N N . ALA A 1 251 ? 14.432 12.410 -8.975 1.00 97.50 251 ALA A N 1
ATOM 1990 C CA . ALA A 1 251 ? 14.650 13.073 -7.692 1.00 97.50 251 ALA A CA 1
ATOM 1991 C C . ALA A 1 251 ? 13.407 13.850 -7.233 1.00 97.50 251 ALA A C 1
ATOM 1993 O O . ALA A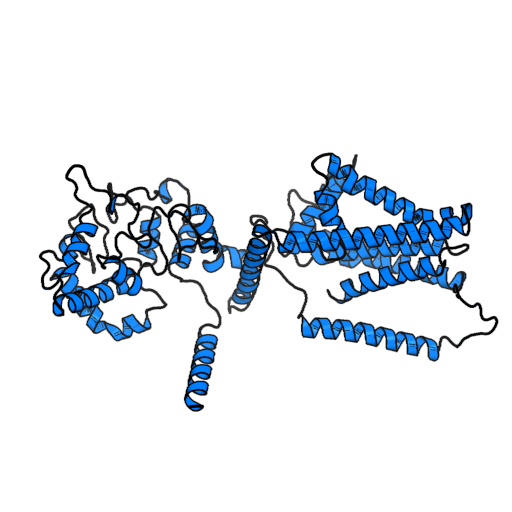 1 251 ? 13.016 13.744 -6.075 1.00 97.50 251 ALA A O 1
ATOM 1994 N N . LEU A 1 252 ? 12.749 14.581 -8.139 1.00 97.62 252 LEU A N 1
ATOM 1995 C CA . LEU A 1 252 ? 11.496 15.282 -7.848 1.00 97.62 252 LEU A CA 1
ATOM 1996 C C . LEU A 1 252 ? 10.390 14.319 -7.416 1.00 97.62 252 LEU A C 1
ATOM 1998 O O . LEU A 1 252 ? 9.684 14.624 -6.458 1.00 97.62 252 LEU A O 1
ATOM 2002 N N . ALA A 1 253 ? 10.276 13.162 -8.072 1.00 96.69 253 ALA A N 1
ATOM 2003 C CA . ALA A 1 253 ? 9.320 12.124 -7.702 1.00 96.69 253 ALA A CA 1
ATOM 2004 C C . ALA A 1 253 ? 9.536 11.663 -6.256 1.00 96.69 253 ALA A C 1
ATOM 2006 O O . ALA A 1 253 ? 8.608 11.708 -5.454 1.00 96.69 253 ALA A O 1
ATOM 2007 N N . TYR A 1 254 ? 10.776 11.301 -5.903 1.00 96.12 254 TYR A N 1
ATOM 2008 C CA . TYR A 1 254 ? 11.116 10.870 -4.546 1.00 96.12 254 TYR A CA 1
ATOM 2009 C C . TYR A 1 254 ? 10.900 11.973 -3.508 1.00 96.12 254 TYR A C 1
ATOM 2011 O O . TYR A 1 254 ? 10.364 11.695 -2.437 1.00 96.12 254 TYR A O 1
ATOM 2019 N N . THR A 1 255 ? 11.260 13.220 -3.819 1.00 96.50 255 THR A N 1
ATOM 2020 C CA . THR A 1 255 ? 11.041 14.352 -2.910 1.00 96.50 255 THR A CA 1
ATOM 2021 C C . THR A 1 255 ? 9.551 14.593 -2.675 1.00 96.50 255 THR A C 1
ATOM 2023 O O . THR A 1 255 ? 9.129 14.662 -1.523 1.00 96.50 255 THR A O 1
ATOM 2026 N N . ARG A 1 256 ? 8.733 14.657 -3.734 1.00 95.06 256 ARG A N 1
ATOM 2027 C CA . ARG A 1 256 ? 7.277 14.836 -3.603 1.00 95.06 256 ARG A CA 1
ATOM 2028 C C . ARG A 1 256 ? 6.631 13.693 -2.841 1.00 95.06 256 ARG A C 1
ATOM 2030 O O . ARG A 1 256 ? 5.802 13.942 -1.977 1.00 95.06 256 ARG A O 1
ATOM 2037 N N . ASP A 1 257 ? 7.032 12.462 -3.134 1.00 94.38 257 ASP A N 1
ATOM 2038 C CA . ASP A 1 257 ? 6.539 11.290 -2.423 1.00 94.38 257 ASP A CA 1
ATOM 2039 C C . ASP A 1 257 ? 6.916 11.360 -0.934 1.00 94.38 257 ASP A C 1
ATOM 2041 O O . ASP A 1 257 ? 6.067 11.107 -0.087 1.00 94.38 257 ASP A O 1
ATOM 2045 N N . SER A 1 258 ? 8.141 11.771 -0.587 1.00 94.25 258 SER A N 1
ATOM 2046 C CA . SER A 1 258 ? 8.574 11.917 0.816 1.00 94.25 258 SER A CA 1
ATOM 2047 C C . SER A 1 258 ? 7.809 12.986 1.604 1.00 94.25 258 SER A C 1
ATOM 2049 O O . SER A 1 258 ? 7.654 12.850 2.811 1.00 94.25 258 SER A O 1
ATOM 2051 N N . GLN A 1 259 ? 7.312 14.021 0.925 1.00 95.31 259 GLN A N 1
ATOM 2052 C CA . GLN A 1 259 ? 6.568 15.134 1.525 1.00 95.31 259 GLN A CA 1
ATOM 2053 C C . GLN A 1 259 ? 5.047 14.935 1.500 1.00 95.31 259 GLN A C 1
ATOM 2055 O O . GLN A 1 259 ? 4.316 15.719 2.095 1.00 95.31 259 GLN A O 1
ATOM 2060 N N . ASN A 1 260 ? 4.554 13.925 0.783 1.00 94.69 260 ASN A N 1
ATOM 2061 C CA . ASN A 1 260 ? 3.130 13.663 0.649 1.00 94.69 260 ASN A CA 1
ATOM 2062 C C . ASN A 1 260 ? 2.658 12.734 1.775 1.00 94.69 260 ASN A C 1
ATOM 2064 O O . ASN A 1 260 ? 2.878 11.524 1.720 1.00 94.69 260 ASN A O 1
ATOM 2068 N N . GLU A 1 261 ? 1.991 13.313 2.772 1.00 92.38 261 GLU A N 1
ATOM 2069 C CA . GLU A 1 261 ? 1.464 12.597 3.941 1.00 92.38 261 GLU A CA 1
ATOM 2070 C C . GLU A 1 261 ? 0.508 11.461 3.554 1.00 92.38 261 GLU A C 1
ATOM 2072 O O . GLU A 1 261 ? 0.646 10.349 4.055 1.00 92.38 261 GLU A O 1
ATOM 2077 N N . GLU A 1 262 ? -0.390 11.693 2.591 1.00 91.19 262 GLU A N 1
ATOM 2078 C CA . GLU A 1 262 ? -1.344 10.687 2.107 1.00 91.19 262 GLU A CA 1
ATOM 2079 C C . GLU A 1 262 ? -0.626 9.484 1.477 1.00 91.19 262 GLU A C 1
ATOM 2081 O O . GLU A 1 262 ? -0.982 8.331 1.714 1.00 91.19 262 GLU A O 1
ATOM 2086 N N . TYR A 1 263 ? 0.432 9.736 0.703 1.00 92.00 263 TYR A N 1
ATOM 2087 C CA . TYR A 1 263 ? 1.244 8.670 0.123 1.00 92.00 263 TYR A CA 1
ATOM 2088 C C . TYR A 1 263 ? 2.024 7.895 1.188 1.00 92.00 263 TYR A C 1
ATOM 2090 O O . TYR A 1 263 ? 2.074 6.667 1.118 1.00 92.00 263 TYR A O 1
ATOM 2098 N N . GLN A 1 264 ? 2.623 8.581 2.167 1.00 92.56 264 GLN A N 1
ATOM 2099 C CA . GLN A 1 264 ? 3.338 7.910 3.257 1.00 92.56 264 GLN A CA 1
ATOM 2100 C C . GLN A 1 264 ? 2.389 7.059 4.103 1.00 92.56 264 GLN A C 1
ATOM 2102 O O . GLN A 1 264 ? 2.714 5.912 4.403 1.00 92.56 264 GLN A O 1
ATOM 2107 N N . PHE A 1 265 ? 1.198 7.577 4.405 1.00 91.62 265 PHE A N 1
ATOM 2108 C CA . PHE A 1 265 ? 0.155 6.848 5.117 1.00 91.62 265 PHE A CA 1
ATOM 2109 C C . PHE A 1 265 ? -0.290 5.602 4.343 1.00 91.62 265 PHE A C 1
ATOM 2111 O O . PHE A 1 265 ? -0.251 4.494 4.870 1.00 91.62 265 PHE A O 1
ATOM 2118 N N . ALA A 1 266 ? -0.637 5.749 3.063 1.00 91.25 266 ALA A N 1
ATOM 2119 C CA . ALA A 1 266 ? -1.064 4.624 2.236 1.00 91.25 266 ALA A CA 1
ATOM 2120 C C . ALA A 1 266 ? 0.052 3.579 2.039 1.00 91.25 266 ALA A C 1
ATOM 2122 O O . ALA A 1 266 ? -0.217 2.379 2.003 1.00 91.25 266 ALA A O 1
ATOM 2123 N N . LYS A 1 267 ? 1.318 4.011 1.958 1.00 90.81 267 LYS A N 1
ATOM 2124 C CA . LYS A 1 267 ? 2.476 3.109 1.934 1.00 90.81 267 LYS A CA 1
ATOM 2125 C C . LYS A 1 267 ? 2.628 2.348 3.255 1.00 90.81 267 LYS A C 1
ATOM 2127 O O . LYS A 1 267 ? 2.920 1.156 3.216 1.00 90.81 267 LYS A O 1
ATOM 2132 N N . ALA A 1 268 ? 2.444 3.014 4.395 1.00 90.69 268 ALA A N 1
ATOM 2133 C CA . ALA A 1 268 ? 2.496 2.380 5.709 1.00 90.69 268 ALA A CA 1
ATOM 2134 C C . ALA A 1 268 ? 1.368 1.352 5.877 1.00 90.69 268 ALA A C 1
ATOM 2136 O O . ALA A 1 268 ? 1.636 0.228 6.290 1.00 90.69 268 ALA A O 1
ATOM 2137 N N . GLN A 1 269 ? 0.142 1.687 5.464 1.00 90.62 269 GLN A N 1
ATOM 2138 C CA . GLN A 1 269 ? -0.981 0.751 5.505 1.00 90.62 269 GLN A CA 1
ATOM 2139 C C . GLN A 1 269 ? -0.728 -0.482 4.629 1.00 90.62 269 GLN A C 1
ATOM 2141 O O . GLN A 1 269 ? -0.859 -1.605 5.101 1.00 90.62 269 GLN A O 1
ATOM 2146 N N . ALA A 1 270 ? -0.257 -0.291 3.393 1.00 90.19 270 ALA A N 1
ATOM 2147 C CA . ALA A 1 270 ? 0.062 -1.412 2.512 1.00 90.19 270 ALA A CA 1
ATOM 2148 C C . ALA A 1 270 ? 1.205 -2.297 3.042 1.00 90.19 270 ALA A C 1
ATOM 2150 O O . ALA A 1 270 ? 1.256 -3.487 2.732 1.00 90.19 270 ALA A O 1
ATOM 2151 N N . GLN A 1 271 ? 2.133 -1.726 3.818 1.00 90.25 271 GLN A N 1
ATOM 2152 C CA . GLN A 1 271 ? 3.172 -2.490 4.502 1.00 90.25 271 GLN A CA 1
ATOM 2153 C C . GLN A 1 271 ? 2.582 -3.326 5.644 1.00 90.25 271 GLN A C 1
ATOM 2155 O O . GLN A 1 271 ? 2.905 -4.506 5.731 1.00 90.25 271 GLN A O 1
ATOM 2160 N N . ILE A 1 272 ? 1.685 -2.750 6.455 1.00 91.06 272 ILE A N 1
ATOM 2161 C CA . ILE A 1 272 ? 0.960 -3.480 7.506 1.00 91.06 272 ILE A CA 1
ATOM 2162 C C . ILE A 1 272 ? 0.201 -4.663 6.899 1.00 91.06 272 ILE A C 1
ATOM 2164 O O . ILE A 1 272 ? 0.332 -5.784 7.380 1.00 91.06 272 ILE A O 1
ATOM 2168 N N . ASP A 1 273 ? -0.522 -4.440 5.802 1.00 91.06 273 ASP A N 1
ATOM 2169 C CA . ASP A 1 273 ? -1.281 -5.494 5.127 1.00 91.06 273 ASP A CA 1
ATOM 2170 C C . ASP A 1 273 ? -0.344 -6.583 4.562 1.00 91.06 273 ASP A C 1
ATOM 2172 O O . ASP A 1 273 ? -0.617 -7.776 4.681 1.00 91.06 273 ASP A O 1
ATOM 2176 N N . ALA A 1 274 ? 0.807 -6.199 3.995 1.00 89.94 274 ALA A N 1
ATOM 2177 C CA . ALA A 1 274 ? 1.803 -7.150 3.495 1.00 89.94 274 ALA A CA 1
ATOM 2178 C C . ALA A 1 274 ? 2.435 -7.992 4.615 1.00 89.94 274 ALA A C 1
ATOM 2180 O O . ALA A 1 274 ? 2.685 -9.184 4.425 1.00 89.94 274 ALA A O 1
ATOM 2181 N N . ASP A 1 275 ? 2.712 -7.385 5.767 1.00 89.19 275 ASP A N 1
ATOM 2182 C CA . ASP A 1 275 ? 3.255 -8.080 6.933 1.00 89.19 275 ASP A CA 1
ATOM 2183 C C . ASP A 1 275 ? 2.203 -9.013 7.546 1.00 89.19 275 ASP A C 1
ATOM 2185 O O . ASP A 1 275 ? 2.511 -10.176 7.818 1.00 89.19 275 ASP A O 1
ATOM 2189 N N . ARG A 1 276 ? 0.943 -8.566 7.622 1.00 89.75 276 ARG A N 1
ATOM 2190 C CA . ARG A 1 276 ? -0.186 -9.369 8.101 1.00 89.75 276 ARG A CA 1
ATOM 2191 C C . ARG A 1 276 ? -0.448 -10.595 7.229 1.00 89.75 276 ARG A C 1
ATOM 2193 O O . ARG A 1 276 ? -0.621 -11.688 7.755 1.00 89.75 276 ARG A O 1
ATOM 2200 N N . VAL A 1 277 ? -0.374 -10.474 5.901 1.00 89.50 277 VAL A N 1
ATOM 2201 C CA . VAL A 1 277 ? -0.466 -11.642 4.999 1.00 89.50 277 VAL A CA 1
ATOM 2202 C C . VAL A 1 277 ? 0.635 -12.651 5.285 1.00 89.50 277 VAL A C 1
ATOM 2204 O O . VAL A 1 277 ? 0.385 -13.852 5.272 1.00 89.50 277 VAL A O 1
ATOM 2207 N N . ARG A 1 278 ? 1.872 -12.193 5.515 1.00 86.44 278 ARG A N 1
ATOM 2208 C CA . ARG A 1 278 ? 2.994 -13.101 5.800 1.00 86.44 278 ARG A CA 1
ATOM 2209 C C . ARG A 1 278 ? 2.824 -13.804 7.137 1.00 86.44 278 ARG A C 1
ATOM 2211 O O . ARG A 1 278 ? 3.265 -14.942 7.254 1.00 86.44 278 ARG A O 1
ATOM 2218 N N . GLU A 1 279 ? 2.234 -13.132 8.118 1.00 86.25 279 GLU A N 1
ATOM 2219 C CA . GLU A 1 279 ? 1.870 -13.727 9.400 1.00 86.25 279 GLU A CA 1
ATOM 2220 C C . GLU A 1 279 ? 0.800 -14.810 9.205 1.00 86.25 279 GLU A C 1
ATOM 2222 O O . GLU A 1 279 ? 1.035 -15.972 9.529 1.00 86.25 279 GLU A O 1
ATOM 2227 N N . LEU A 1 280 ? -0.322 -14.462 8.574 1.00 86.62 280 LEU A N 1
ATOM 2228 C CA . LEU A 1 280 ? -1.445 -15.373 8.349 1.00 86.62 280 LEU A CA 1
ATOM 2229 C C . LEU A 1 280 ? -1.077 -16.552 7.438 1.00 86.62 280 LEU A C 1
ATOM 2231 O O . LEU A 1 280 ? -1.501 -17.676 7.679 1.00 86.62 280 LEU A O 1
ATOM 2235 N N . ALA A 1 281 ? -0.220 -16.349 6.437 1.00 85.56 281 ALA A N 1
ATOM 2236 C CA . ALA A 1 281 ? 0.255 -17.422 5.563 1.00 85.56 281 ALA A CA 1
ATOM 2237 C C . ALA A 1 281 ? 1.187 -18.428 6.269 1.00 85.56 281 ALA A C 1
ATOM 2239 O O . ALA A 1 281 ? 1.454 -19.494 5.713 1.00 85.56 281 ALA A O 1
ATOM 2240 N N . ARG A 1 282 ? 1.708 -18.102 7.463 1.00 83.31 282 ARG A N 1
ATOM 2241 C CA . ARG A 1 282 ? 2.467 -19.034 8.320 1.00 83.31 282 ARG A CA 1
ATOM 2242 C C . ARG A 1 282 ? 1.574 -19.823 9.277 1.00 83.31 282 ARG A C 1
ATOM 2244 O O . ARG A 1 282 ? 2.095 -20.681 9.989 1.00 83.31 282 ARG A O 1
ATOM 2251 N N . SER A 1 283 ? 0.273 -19.537 9.302 1.00 77.94 283 SER A N 1
ATOM 2252 C CA . SER A 1 283 ? -0.699 -20.318 10.060 1.00 77.94 283 SER A CA 1
ATOM 2253 C C . SER A 1 283 ? -0.653 -21.802 9.669 1.00 77.94 283 SER A C 1
ATOM 2255 O O . SER A 1 283 ? -0.261 -22.136 8.545 1.00 77.94 283 SER A O 1
ATOM 2257 N N . PRO A 1 284 ? -1.089 -22.715 10.555 1.00 77.06 284 PRO A N 1
ATOM 2258 C CA . PRO A 1 284 ? -1.277 -24.120 10.198 1.00 77.06 284 PRO A CA 1
ATOM 2259 C C . PRO A 1 284 ? -2.238 -24.325 9.015 1.00 77.06 284 PRO A C 1
ATOM 2261 O O . PRO A 1 284 ? -2.080 -25.289 8.266 1.00 77.06 284 PRO A O 1
ATOM 2264 N N . GLU A 1 285 ? -3.211 -23.426 8.840 1.00 74.38 285 GLU A N 1
ATOM 2265 C CA . GLU A 1 285 ? -4.161 -23.432 7.720 1.00 74.38 285 GLU A CA 1
ATOM 2266 C C . GLU A 1 285 ? -3.516 -22.980 6.399 1.00 74.38 285 GLU A C 1
ATOM 2268 O O . GLU A 1 285 ? -3.916 -23.430 5.323 1.00 74.38 285 GLU A O 1
ATOM 2273 N N . GLY A 1 286 ? -2.475 -22.147 6.470 1.00 79.94 286 GLY A N 1
ATOM 2274 C CA . GLY A 1 286 ? -1.736 -21.645 5.320 1.00 79.94 286 GLY A CA 1
ATOM 2275 C C . GLY A 1 286 ? -2.569 -20.709 4.440 1.00 79.94 286 GLY A C 1
ATOM 2276 O O . GLY A 1 286 ? -3.327 -19.874 4.922 1.00 79.94 286 GLY A O 1
ATOM 2277 N N . ILE A 1 287 ? -2.384 -20.809 3.120 1.00 84.06 287 ILE A N 1
ATOM 2278 C CA . ILE A 1 287 ? -3.140 -20.022 2.135 1.00 84.06 287 ILE A CA 1
ATOM 2279 C C . ILE A 1 287 ? -4.384 -20.822 1.719 1.00 84.06 287 ILE A C 1
ATOM 2281 O O . ILE A 1 287 ? -4.220 -21.953 1.246 1.00 84.06 287 ILE A O 1
ATOM 2285 N N . PRO A 1 288 ? -5.603 -20.260 1.825 1.00 84.94 288 PRO A N 1
ATOM 2286 C CA . PRO A 1 288 ? -6.822 -20.976 1.484 1.00 84.94 288 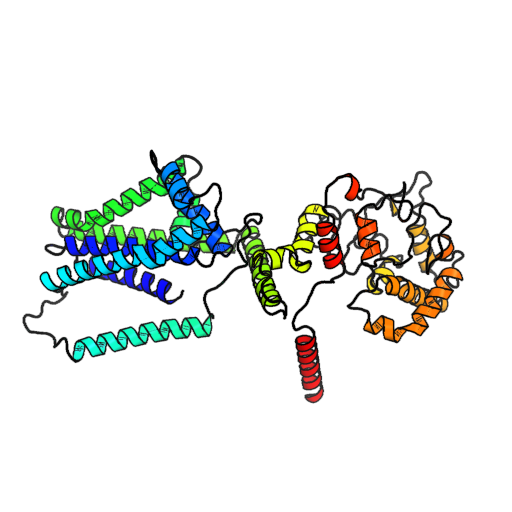PRO A CA 1
ATOM 2287 C C . PRO A 1 288 ? -6.884 -21.295 -0.022 1.00 84.94 288 PRO A C 1
ATOM 2289 O O . PRO A 1 288 ? -6.317 -20.561 -0.842 1.00 84.94 288 PRO A O 1
ATOM 2292 N N . PRO A 1 289 ? -7.595 -22.368 -0.431 1.00 83.62 289 PRO A N 1
ATOM 2293 C CA . PRO A 1 289 ? -7.671 -22.779 -1.837 1.00 83.62 289 PRO A CA 1
ATOM 2294 C C . PRO A 1 289 ? -8.300 -21.739 -2.774 1.00 83.62 289 PRO A C 1
ATOM 2296 O O . PRO A 1 289 ? -8.006 -21.743 -3.969 1.00 83.62 289 PRO A O 1
ATOM 2299 N N . ILE A 1 290 ? -9.173 -20.875 -2.246 1.00 82.12 290 ILE A N 1
ATOM 2300 C CA . ILE A 1 290 ? -9.857 -19.814 -3.000 1.00 82.12 290 ILE A CA 1
ATOM 2301 C C . ILE A 1 290 ? -8.868 -18.696 -3.370 1.00 82.12 290 ILE A C 1
ATOM 2303 O O . ILE A 1 290 ? -8.968 -18.126 -4.458 1.00 82.12 290 ILE A O 1
ATOM 2307 N N . GLY A 1 291 ? -7.853 -18.447 -2.535 1.00 82.56 291 GLY A N 1
ATOM 2308 C CA . GLY A 1 291 ? -6.688 -17.641 -2.888 1.00 82.56 291 GLY A CA 1
ATOM 2309 C C . GLY A 1 291 ? -6.168 -16.748 -1.764 1.00 82.56 291 GLY A C 1
ATOM 2310 O O . GLY A 1 291 ? -6.803 -16.539 -0.741 1.00 82.56 291 GLY A O 1
ATOM 2311 N N . ALA A 1 292 ? -4.995 -16.156 -1.986 1.00 83.12 292 ALA A N 1
ATOM 2312 C CA . ALA A 1 292 ? -4.316 -15.345 -0.974 1.00 83.12 292 ALA A CA 1
ATOM 2313 C C . ALA A 1 292 ? -5.029 -14.025 -0.622 1.00 83.12 292 ALA A C 1
ATOM 2315 O O . ALA A 1 292 ? -4.736 -13.455 0.420 1.00 83.12 292 ALA A O 1
ATOM 2316 N N . VAL A 1 293 ? -5.940 -13.530 -1.468 1.00 86.50 293 VAL A N 1
ATOM 2317 C CA . VAL A 1 293 ? -6.711 -12.303 -1.189 1.00 86.50 293 VAL A CA 1
ATOM 2318 C C . VAL A 1 293 ? -7.702 -12.525 -0.045 1.00 86.50 293 VAL A C 1
ATOM 2320 O O . VAL A 1 293 ? -7.850 -11.655 0.807 1.00 86.50 293 VAL A O 1
ATOM 2323 N N . GLU A 1 294 ? -8.313 -13.710 0.020 1.00 86.00 294 GLU A N 1
ATOM 2324 C CA . GLU A 1 294 ? -9.302 -14.065 1.047 1.00 86.00 294 GLU A CA 1
ATOM 2325 C C . GLU A 1 294 ? -8.710 -13.985 2.460 1.00 86.00 294 GLU A C 1
ATOM 2327 O O . GLU A 1 294 ? -9.378 -13.529 3.380 1.00 86.00 294 GLU A O 1
ATOM 2332 N N . ILE A 1 295 ? -7.411 -14.283 2.604 1.00 85.62 295 ILE A N 1
ATOM 2333 C CA . ILE A 1 295 ? -6.668 -14.151 3.867 1.00 85.62 295 ILE A CA 1
ATOM 2334 C C . ILE A 1 295 ? -6.870 -12.772 4.502 1.00 85.62 295 ILE A C 1
ATOM 2336 O O . ILE A 1 295 ? -7.029 -12.677 5.712 1.00 85.62 295 ILE A O 1
ATOM 2340 N N . LEU A 1 296 ? -6.844 -11.707 3.696 1.00 88.19 296 LEU A N 1
ATOM 2341 C CA . LEU A 1 296 ? -7.059 -10.347 4.187 1.00 88.19 296 LEU A CA 1
ATOM 2342 C C . LEU A 1 296 ? -8.525 -9.937 4.199 1.00 88.19 296 LEU A C 1
ATOM 2344 O O . LEU A 1 296 ? -8.854 -8.951 4.841 1.00 88.19 296 LEU A O 1
ATOM 2348 N N . GLN A 1 297 ? -9.401 -10.610 3.459 1.00 87.88 297 GLN A N 1
ATOM 2349 C CA . GLN A 1 297 ? -10.829 -10.284 3.442 1.00 87.88 297 GLN A CA 1
ATOM 2350 C C . GLN A 1 297 ? -11.565 -10.881 4.644 1.00 87.88 297 GLN A C 1
ATOM 2352 O O . GLN A 1 297 ? -12.559 -10.313 5.084 1.00 87.88 297 GLN A O 1
ATOM 2357 N N . ASP A 1 298 ? -11.046 -11.969 5.209 1.00 86.38 298 ASP A N 1
ATOM 2358 C CA . ASP A 1 298 ? -11.604 -12.624 6.393 1.00 86.38 298 ASP A CA 1
ATOM 2359 C C . ASP A 1 298 ? -10.870 -12.311 7.699 1.00 86.38 298 ASP A C 1
ATOM 2361 O O . ASP A 1 298 ? -11.282 -12.761 8.770 1.00 86.38 298 ASP A O 1
ATOM 2365 N N . ASP A 1 299 ? -9.808 -11.515 7.633 1.00 91.19 299 ASP A N 1
ATOM 2366 C CA . ASP A 1 299 ? -9.044 -11.103 8.800 1.00 91.19 299 ASP A CA 1
ATOM 2367 C C . ASP A 1 299 ? -9.661 -9.864 9.466 1.00 91.19 299 ASP A C 1
ATOM 2369 O O . ASP A 1 299 ? -9.697 -8.769 8.894 1.00 91.19 299 ASP A O 1
ATOM 2373 N N . ALA A 1 300 ? -10.101 -10.028 10.715 1.00 93.75 300 ALA A N 1
ATOM 2374 C CA . ALA A 1 300 ? -10.666 -8.945 11.515 1.00 93.75 300 ALA A CA 1
ATOM 2375 C C . ALA A 1 300 ? -9.666 -7.796 11.714 1.00 93.75 300 ALA A C 1
ATOM 2377 O O . ALA A 1 300 ? -10.058 -6.632 11.652 1.00 93.75 300 ALA A O 1
ATOM 2378 N N . PHE A 1 301 ? -8.364 -8.080 11.848 1.00 93.62 301 PHE A N 1
ATOM 2379 C CA . PHE A 1 301 ? -7.366 -7.021 12.009 1.00 93.62 301 PHE A CA 1
ATOM 2380 C C . PHE A 1 301 ? -7.322 -6.068 10.808 1.00 93.62 301 PHE A C 1
ATOM 2382 O O . PHE A 1 301 ? -7.297 -4.851 10.987 1.00 93.62 301 PHE A O 1
ATOM 2389 N N . THR A 1 302 ? -7.333 -6.590 9.580 1.00 92.44 302 THR A N 1
ATOM 2390 C CA . THR A 1 302 ? -7.297 -5.759 8.368 1.00 92.44 302 THR A CA 1
ATOM 2391 C C . THR A 1 302 ? -8.656 -5.210 7.958 1.00 92.44 302 THR A C 1
ATOM 2393 O O . THR A 1 302 ? -8.761 -4.002 7.729 1.00 92.44 302 THR A O 1
ATOM 2396 N N . GLN A 1 303 ? -9.708 -6.026 7.859 1.00 93.06 303 GLN A N 1
ATOM 2397 C CA . GLN A 1 303 ? -11.018 -5.512 7.447 1.00 93.06 303 GLN A CA 1
ATOM 2398 C C . GLN A 1 303 ? -11.715 -4.736 8.555 1.00 93.06 303 GLN A C 1
ATOM 2400 O O . GLN A 1 303 ? -12.259 -3.672 8.272 1.00 93.06 303 GLN A O 1
ATOM 2405 N N . GLY A 1 304 ? -11.670 -5.204 9.803 1.00 94.75 304 GLY A N 1
ATOM 2406 C CA . GLY A 1 304 ? -12.366 -4.569 10.921 1.00 94.75 304 GLY A CA 1
ATOM 2407 C C . GLY A 1 304 ? -11.959 -3.109 11.103 1.00 94.75 304 GLY A C 1
ATOM 2408 O O . GLY A 1 304 ? -12.820 -2.232 11.135 1.00 94.75 304 GLY A O 1
ATOM 2409 N N . ARG A 1 305 ? -10.655 -2.802 11.052 1.00 94.69 305 ARG A N 1
ATOM 2410 C CA . ARG A 1 305 ? -10.170 -1.410 11.106 1.00 94.69 305 ARG A CA 1
ATOM 2411 C C . ARG A 1 305 ? -10.601 -0.550 9.916 1.00 94.69 305 ARG A C 1
ATOM 2413 O O . ARG A 1 305 ? -10.860 0.637 10.081 1.00 94.69 305 ARG A O 1
ATOM 2420 N N . ARG A 1 306 ? -10.675 -1.116 8.706 1.00 92.56 306 ARG A N 1
ATOM 2421 C CA . ARG A 1 306 ? -11.098 -0.388 7.491 1.00 92.56 306 ARG A CA 1
ATOM 2422 C C . ARG A 1 306 ? -12.601 -0.134 7.499 1.00 92.56 306 ARG A C 1
ATOM 2424 O O . ARG A 1 306 ? -13.062 0.935 7.094 1.00 92.56 306 ARG A O 1
ATOM 2431 N N . ILE A 1 307 ? -13.361 -1.109 7.982 1.00 93.56 307 ILE A N 1
ATOM 2432 C CA . ILE A 1 307 ? -14.794 -1.003 8.218 1.00 93.56 307 ILE A CA 1
ATOM 2433 C C . ILE A 1 307 ? -15.046 0.088 9.260 1.00 93.56 307 ILE A C 1
ATOM 2435 O O . ILE A 1 307 ? -15.792 1.025 8.981 1.00 93.56 307 ILE A O 1
ATOM 2439 N N . PHE A 1 308 ? -14.337 0.045 10.389 1.00 95.12 308 PHE A N 1
ATOM 2440 C CA . PHE A 1 308 ? -14.405 1.077 11.415 1.00 95.12 308 PHE A CA 1
ATOM 2441 C C . PHE A 1 308 ? -14.095 2.465 10.845 1.00 95.12 308 PHE A C 1
ATOM 2443 O O . PHE A 1 308 ? -14.923 3.365 10.955 1.00 95.12 308 PHE A O 1
ATOM 2450 N N . ALA A 1 309 ? -12.968 2.625 10.148 1.00 93.81 309 ALA A N 1
ATOM 2451 C CA . ALA A 1 309 ? -12.563 3.895 9.546 1.00 93.81 309 ALA A CA 1
ATOM 2452 C C . ALA A 1 309 ? -13.595 4.463 8.564 1.00 93.81 309 ALA A C 1
ATOM 2454 O O . ALA A 1 309 ? -13.788 5.673 8.477 1.00 93.81 309 ALA A O 1
ATOM 2455 N N . SER A 1 310 ? -14.264 3.596 7.803 1.00 91.06 310 SER A N 1
ATOM 2456 C CA . SER A 1 310 ? -15.206 4.023 6.766 1.00 91.06 310 SER A CA 1
ATOM 2457 C C . SER A 1 310 ? -16.639 4.221 7.258 1.00 91.06 310 SER A C 1
ATOM 2459 O O . SER A 1 310 ? -17.393 4.938 6.596 1.00 91.06 310 SER A O 1
ATOM 2461 N N . LYS A 1 311 ? -17.035 3.584 8.369 1.00 91.19 311 LYS A N 1
ATOM 2462 C CA . LYS A 1 311 ? -18.439 3.516 8.812 1.00 91.19 311 LYS A CA 1
ATOM 2463 C C . LYS A 1 311 ? -18.679 3.916 10.267 1.00 91.19 311 LYS A C 1
ATOM 2465 O O . LYS A 1 311 ? -19.772 4.382 10.564 1.00 91.19 311 LYS A O 1
ATOM 2470 N N . CYS A 1 312 ? -17.693 3.765 11.148 1.00 92.56 312 CYS A N 1
ATOM 2471 C CA . CYS A 1 312 ? -17.832 4.031 12.586 1.00 92.56 312 CYS A CA 1
ATOM 2472 C C . CYS A 1 312 ? -17.074 5.292 13.021 1.00 92.56 312 CYS A C 1
ATOM 2474 O O . CYS A 1 312 ? -17.537 6.029 13.893 1.00 92.56 312 CYS A O 1
ATOM 2476 N N . ALA A 1 313 ? -15.938 5.576 12.379 1.00 93.81 313 ALA A N 1
ATOM 2477 C CA . ALA A 1 313 ? -15.027 6.648 12.764 1.00 93.81 313 ALA A CA 1
ATOM 2478 C C . ALA A 1 313 ? -15.615 8.058 12.607 1.00 93.81 313 ALA A C 1
ATOM 2480 O O . ALA A 1 313 ? -15.065 9.013 13.143 1.00 93.81 313 ALA A O 1
ATOM 2481 N N . SER A 1 314 ? -16.747 8.220 11.909 1.00 91.25 314 SER A N 1
ATOM 2482 C CA . SER A 1 314 ? -17.467 9.500 11.860 1.00 91.25 314 SER A CA 1
ATOM 2483 C C . SER A 1 314 ? -17.997 9.937 13.225 1.00 91.25 314 SER A C 1
ATOM 2485 O O . SER A 1 314 ? -18.192 11.129 13.442 1.00 91.25 314 SER A O 1
ATOM 2487 N N . CYS A 1 315 ? -18.244 8.984 14.126 1.00 92.00 315 CYS A N 1
ATOM 2488 C CA . CYS A 1 315 ? -18.783 9.248 15.457 1.00 92.00 315 CYS A CA 1
ATOM 2489 C C . CYS A 1 315 ? -17.842 8.767 16.559 1.00 92.00 315 CYS A C 1
ATOM 2491 O O . CYS A 1 315 ? -17.624 9.504 17.518 1.00 92.00 315 CYS A O 1
ATOM 2493 N N . HIS A 1 316 ? -17.287 7.566 16.406 1.00 94.38 316 HIS A N 1
ATOM 2494 C CA . HIS A 1 316 ? -16.423 6.930 17.392 1.00 94.38 316 HIS A CA 1
ATOM 2495 C C . HIS A 1 316 ? -14.944 7.188 17.115 1.00 94.38 316 HIS A C 1
ATOM 2497 O O . HIS A 1 316 ? -14.525 7.366 15.971 1.00 94.38 316 HIS A O 1
ATOM 2503 N N . THR A 1 317 ? -14.138 7.117 18.165 1.00 95.31 317 THR A N 1
ATOM 2504 C CA . THR A 1 317 ? -12.688 6.944 18.067 1.00 95.31 317 THR A CA 1
ATOM 2505 C C . THR A 1 317 ? -12.287 5.564 18.573 1.00 95.31 317 THR A C 1
ATOM 2507 O O . THR A 1 317 ? -13.047 4.879 19.258 1.00 95.31 317 THR A O 1
ATOM 2510 N N . TYR A 1 318 ? -11.086 5.145 18.208 1.00 95.12 318 TYR A N 1
ATOM 2511 C CA . TYR A 1 318 ? -10.389 4.029 18.821 1.00 95.12 318 TYR A CA 1
ATOM 2512 C C . TYR A 1 318 ? -9.029 4.557 19.259 1.00 95.12 318 TYR A C 1
ATOM 2514 O O . TYR A 1 318 ? -8.212 4.885 18.404 1.00 95.12 318 TYR A O 1
ATOM 2522 N N . ASP A 1 319 ? -8.830 4.743 20.561 1.00 93.88 319 ASP A N 1
ATOM 2523 C CA . ASP A 1 319 ? -7.645 5.386 21.144 1.00 93.88 319 ASP A CA 1
ATOM 2524 C C . ASP A 1 319 ? -7.320 6.747 20.487 1.00 93.88 319 ASP A C 1
ATOM 2526 O O . ASP A 1 319 ? -6.188 7.058 20.111 1.00 93.88 319 ASP A O 1
ATOM 2530 N N . GLY A 1 320 ? -8.364 7.551 20.255 1.00 91.69 320 GLY A N 1
ATOM 2531 C CA . GLY A 1 320 ? -8.266 8.871 19.620 1.00 91.69 320 GLY A CA 1
ATOM 2532 C C . GLY A 1 320 ? -8.042 8.873 18.098 1.00 91.69 320 GLY A C 1
ATOM 2533 O O . GLY A 1 320 ? -7.877 9.948 17.511 1.00 91.69 320 GLY A O 1
ATOM 2534 N N . HIS A 1 321 ? -8.052 7.714 17.432 1.00 93.56 321 HIS A N 1
ATOM 2535 C CA . HIS A 1 321 ? -7.887 7.612 15.979 1.00 93.56 321 HIS A CA 1
ATOM 2536 C C . HIS A 1 321 ? -9.057 6.902 15.274 1.00 93.56 321 HIS A C 1
ATOM 2538 O O . HIS A 1 321 ? -9.917 6.279 15.887 1.00 93.56 321 HIS A O 1
ATOM 2544 N N . ASP A 1 322 ? -9.089 6.979 13.947 1.00 93.44 322 ASP A N 1
ATOM 2545 C CA . ASP A 1 322 ? -10.130 6.435 13.061 1.00 93.44 322 ASP A CA 1
ATOM 2546 C C . ASP A 1 322 ? -10.045 4.911 12.824 1.00 93.44 322 ASP A C 1
ATOM 2548 O O . ASP A 1 322 ? -10.524 4.404 11.818 1.00 93.44 322 ASP A O 1
ATOM 2552 N N . GLY A 1 323 ? -9.367 4.158 13.691 1.00 92.06 323 GLY A N 1
ATOM 2553 C CA . GLY A 1 323 ? -9.038 2.737 13.485 1.00 92.06 323 GLY A CA 1
ATOM 2554 C C . GLY A 1 323 ? -7.894 2.430 12.501 1.00 92.06 323 GLY A C 1
ATOM 2555 O O . GLY A 1 323 ? -7.163 1.453 12.689 1.00 92.06 323 GLY A O 1
ATOM 2556 N N . VAL A 1 324 ? -7.632 3.278 11.500 1.00 92.38 324 VAL A N 1
ATOM 2557 C CA . VAL A 1 324 ? -6.468 3.123 10.600 1.00 92.38 324 VAL A CA 1
ATOM 2558 C C . VAL A 1 324 ? -5.268 3.992 10.990 1.00 92.38 324 VAL A C 1
ATOM 2560 O O . VAL A 1 324 ? -4.184 3.815 10.439 1.00 92.38 324 VAL A O 1
ATOM 2563 N N . GLY A 1 325 ? -5.423 4.836 12.008 1.00 90.38 325 GLY A N 1
ATOM 2564 C CA . GLY A 1 325 ? -4.340 5.565 12.669 1.00 90.38 325 GLY A CA 1
ATOM 2565 C C . GLY A 1 325 ? -4.310 7.056 12.344 1.00 90.38 325 GLY A C 1
ATOM 2566 O O . GLY A 1 325 ? -3.325 7.722 12.659 1.00 90.38 325 GLY A O 1
ATOM 2567 N N . ARG A 1 326 ? -5.357 7.602 11.708 1.00 90.38 326 ARG A N 1
ATOM 2568 C CA . ARG A 1 326 ? -5.509 9.055 11.579 1.00 90.38 326 ARG A CA 1
ATOM 2569 C C . ARG A 1 326 ? -6.224 9.595 12.812 1.00 90.38 326 ARG A C 1
ATOM 2571 O O . ARG A 1 326 ? -7.223 9.007 13.220 1.00 90.38 326 ARG A O 1
ATOM 2578 N N . PRO A 1 327 ? -5.751 10.706 13.398 1.00 89.56 327 PRO A N 1
ATOM 2579 C CA . PRO A 1 327 ? -6.417 11.305 14.543 1.00 89.56 327 PRO A CA 1
ATOM 2580 C C . PRO A 1 327 ? -7.829 11.738 14.152 1.00 89.56 327 PRO A C 1
ATOM 2582 O O . PRO A 1 327 ? -8.017 12.333 13.087 1.00 89.56 327 PRO A O 1
ATOM 2585 N N . GLN A 1 328 ? -8.799 11.466 15.021 1.00 80.88 328 GLN A N 1
ATOM 2586 C CA . GLN A 1 328 ? -10.164 11.947 14.850 1.00 80.88 328 GLN A CA 1
ATOM 2587 C C . GLN A 1 328 ? -10.404 13.130 15.790 1.00 80.88 328 GLN A C 1
ATOM 2589 O O . GLN A 1 328 ? -10.200 13.034 16.997 1.00 80.88 328 G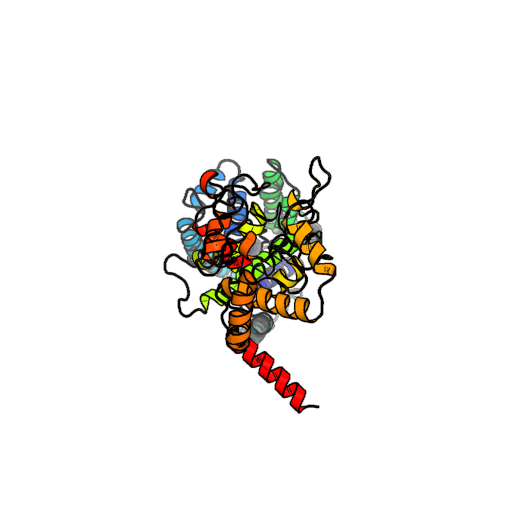LN A O 1
ATOM 2594 N N . LEU A 1 329 ? -10.763 14.280 15.216 1.00 76.00 329 LEU A N 1
ATOM 2595 C CA . LEU A 1 329 ? -10.661 15.570 15.910 1.00 76.00 329 LEU A CA 1
ATOM 2596 C C . LEU A 1 329 ? -11.926 15.955 16.684 1.00 76.00 329 LEU A C 1
ATOM 2598 O O . LEU A 1 329 ? -11.831 16.699 17.655 1.00 76.00 329 LEU A O 1
ATOM 2602 N N . GLU A 1 330 ? -13.093 15.458 16.270 1.00 84.56 330 GLU A N 1
ATOM 2603 C CA . GLU A 1 330 ? -14.388 15.832 16.853 1.00 84.56 330 GLU A CA 1
ATOM 2604 C C . GLU A 1 330 ? -15.306 14.599 16.981 1.00 84.56 330 GLU A C 1
ATOM 2606 O O . GLU A 1 330 ? -16.259 14.454 16.211 1.00 84.56 330 GLU A O 1
ATOM 2611 N N . PRO A 1 331 ? -15.018 13.662 17.907 1.00 88.50 331 PRO A N 1
ATOM 2612 C CA . PRO A 1 331 ? -15.904 12.529 18.143 1.00 88.50 331 PRO A CA 1
ATOM 2613 C C . PRO A 1 331 ? -17.237 12.987 18.736 1.00 88.50 331 PRO A C 1
ATOM 2615 O O . PRO A 1 331 ? -17.299 13.874 19.588 1.00 88.50 331 PRO A O 1
ATOM 2618 N N . SER A 1 332 ? -18.310 12.335 18.296 1.00 89.75 332 SER A N 1
ATOM 2619 C CA . SER A 1 332 ? -19.674 12.545 18.802 1.00 89.75 332 SER A CA 1
ATOM 2620 C C . SER A 1 332 ? -20.209 11.331 19.571 1.00 89.75 332 SER A C 1
ATOM 2622 O O . SER A 1 332 ? -21.344 11.343 20.051 1.00 89.75 332 SER A O 1
ATOM 2624 N N . ALA A 1 333 ? -19.400 10.284 19.715 1.00 91.62 333 ALA A N 1
ATOM 2625 C CA . ALA A 1 333 ? -19.708 9.063 20.444 1.00 91.62 333 ALA A CA 1
ATOM 2626 C C . ALA A 1 333 ? -18.457 8.556 21.199 1.00 91.62 333 ALA A C 1
ATOM 2628 O O . ALA A 1 333 ? -17.358 9.040 20.914 1.00 91.62 333 ALA A O 1
ATOM 2629 N N . PRO A 1 334 ? -18.611 7.609 22.150 1.00 92.50 334 PRO A N 1
ATOM 2630 C CA . PRO A 1 334 ? -17.511 7.118 22.981 1.00 92.50 334 PRO A CA 1
ATOM 2631 C C . PRO A 1 334 ? -16.322 6.561 22.196 1.00 92.50 334 PRO A C 1
ATOM 2633 O O . PRO A 1 334 ? -16.484 6.024 21.094 1.00 92.50 334 PRO A O 1
ATOM 2636 N N . ASP A 1 335 ? -15.147 6.602 22.822 1.00 94.88 335 ASP A N 1
ATOM 2637 C CA . ASP A 1 335 ? -13.985 5.849 22.361 1.00 94.88 335 ASP A CA 1
ATOM 2638 C C . ASP A 1 335 ? -14.182 4.359 22.672 1.00 94.88 335 ASP A C 1
ATOM 2640 O O . ASP A 1 335 ? -14.528 3.974 23.794 1.00 94.88 335 ASP A O 1
ATOM 2644 N N . LEU A 1 336 ? -13.980 3.521 21.658 1.00 95.62 336 LEU A N 1
ATOM 2645 C CA . LEU A 1 336 ? -14.254 2.088 21.733 1.00 95.62 336 LEU A CA 1
ATOM 2646 C C . LEU A 1 336 ? -13.021 1.253 22.108 1.00 95.62 336 LEU A C 1
ATOM 2648 O O . LEU A 1 336 ? -13.129 0.033 22.230 1.00 95.62 336 LEU A O 1
ATOM 2652 N N . LYS A 1 337 ? -11.856 1.874 22.336 1.00 95.44 337 LYS A N 1
ATOM 2653 C CA . LYS A 1 337 ? -10.657 1.163 22.788 1.00 95.44 337 LYS A CA 1
ATOM 2654 C C . LYS A 1 337 ? -10.882 0.550 24.167 1.00 95.44 337 LYS A C 1
ATOM 2656 O O . LYS A 1 337 ? -11.083 1.258 25.153 1.00 95.44 337 LYS A O 1
ATOM 2661 N N . GLY A 1 338 ? -10.775 -0.776 24.234 1.00 94.94 338 GLY A N 1
ATOM 2662 C CA . GLY A 1 338 ? -10.918 -1.530 25.478 1.00 94.94 338 GLY A CA 1
ATOM 2663 C C . GLY A 1 338 ? -12.351 -1.575 26.009 1.00 94.94 338 GLY A C 1
ATOM 2664 O O . GLY A 1 338 ? -12.530 -1.872 27.189 1.00 94.94 338 GLY A O 1
ATOM 2665 N N . PHE A 1 339 ? -13.358 -1.278 25.182 1.00 96.38 339 PHE A N 1
ATOM 2666 C CA . PHE A 1 339 ? -14.765 -1.451 25.544 1.00 96.38 339 PHE A CA 1
ATOM 2667 C C . PHE A 1 339 ? -15.002 -2.864 26.109 1.00 96.38 339 PHE A C 1
ATOM 2669 O O . PHE A 1 339 ? -14.548 -3.843 25.525 1.00 96.38 339 PHE A O 1
ATOM 2676 N N . GLY A 1 340 ? -15.655 -2.971 27.269 1.00 94.81 340 GLY A N 1
ATOM 2677 C CA . GLY A 1 340 ? -15.813 -4.250 27.979 1.00 94.81 340 GLY A CA 1
ATOM 2678 C C . GLY A 1 340 ? -14.803 -4.492 29.108 1.00 94.81 340 GLY A C 1
ATOM 2679 O O . GLY A 1 340 ? -15.078 -5.230 30.053 1.00 94.81 340 GLY A O 1
ATOM 2680 N N . SER A 1 341 ? -13.630 -3.856 29.047 1.00 96.88 341 SER A N 1
ATOM 2681 C CA . SER A 1 341 ? -12.556 -4.114 30.011 1.00 96.88 341 SER A CA 1
ATOM 2682 C C . SER A 1 341 ? -12.784 -3.459 31.372 1.00 96.88 341 SER A C 1
ATOM 2684 O O . SER A 1 341 ? -13.438 -2.417 31.484 1.00 96.88 341 SER A O 1
ATOM 2686 N N . ARG A 1 342 ? -12.147 -4.019 32.409 1.00 96.00 342 ARG A N 1
ATOM 2687 C CA . ARG A 1 342 ? -12.153 -3.450 33.767 1.00 96.00 342 ARG A CA 1
ATOM 2688 C C . ARG A 1 342 ? -11.673 -1.998 33.790 1.00 96.00 342 ARG A C 1
ATOM 2690 O O . ARG A 1 342 ? -12.234 -1.184 34.513 1.00 96.00 342 ARG A O 1
ATOM 2697 N N . GLU A 1 343 ? -10.662 -1.659 32.987 1.00 95.38 343 GLU A N 1
ATOM 2698 C CA . GLU A 1 343 ? -10.139 -0.290 32.886 1.00 95.38 343 GLU A CA 1
ATOM 2699 C C . GLU A 1 343 ? -11.165 0.667 32.267 1.00 95.38 343 GLU A C 1
ATOM 2701 O O . GLU A 1 343 ? -11.373 1.773 32.773 1.00 95.38 343 GLU A O 1
ATOM 2706 N N . TRP A 1 344 ? -11.824 0.242 31.185 1.00 96.12 344 TRP A N 1
ATOM 2707 C CA . TRP A 1 344 ? -12.846 1.047 30.524 1.00 96.12 344 TRP A CA 1
ATOM 2708 C C . TRP A 1 344 ? -14.049 1.266 31.443 1.00 96.12 344 TRP A C 1
ATOM 2710 O O . TRP A 1 344 ? -14.499 2.398 31.602 1.00 96.12 344 TRP A O 1
ATOM 2720 N N . LEU A 1 345 ? -14.519 0.216 32.125 1.00 96.06 345 LEU A N 1
ATOM 2721 C CA . LEU A 1 345 ? -15.606 0.324 33.098 1.00 96.06 345 LEU A CA 1
ATOM 2722 C C . LEU A 1 345 ? -15.244 1.217 34.284 1.00 96.06 345 LEU A C 1
ATOM 2724 O O . LEU A 1 345 ? -16.054 2.053 34.670 1.00 96.06 345 LEU A O 1
ATOM 2728 N N . ALA A 1 346 ? -14.033 1.087 34.832 1.00 96.25 346 ALA A N 1
ATOM 2729 C CA . ALA A 1 346 ? -13.583 1.913 35.949 1.00 96.25 346 ALA A CA 1
ATOM 2730 C C . ALA A 1 346 ? -13.597 3.409 35.609 1.00 96.25 346 ALA A C 1
ATOM 2732 O O . ALA A 1 346 ? -13.983 4.222 36.445 1.00 96.25 346 ALA A O 1
ATOM 2733 N N . GLY A 1 347 ? -13.214 3.784 34.385 1.00 95.69 347 GLY A N 1
ATOM 2734 C CA . GLY A 1 347 ? -13.340 5.169 33.939 1.00 95.69 347 GLY A CA 1
ATOM 2735 C C . GLY A 1 347 ? -14.772 5.562 33.555 1.00 95.69 347 GLY A C 1
ATOM 2736 O O . GLY A 1 347 ? -15.137 6.721 33.722 1.00 95.69 347 GLY A O 1
ATOM 2737 N N . PHE A 1 348 ? -15.606 4.627 33.090 1.00 95.19 348 PHE A N 1
ATOM 2738 C CA . PHE A 1 348 ? -17.020 4.890 32.803 1.00 95.19 348 PHE A CA 1
ATOM 2739 C C . PHE A 1 348 ? -17.801 5.258 34.073 1.00 95.19 348 PHE A C 1
ATOM 2741 O O . PHE A 1 348 ? -18.631 6.162 34.050 1.00 95.19 348 PHE A O 1
ATOM 2748 N N . VAL A 1 349 ? -17.498 4.618 35.204 1.00 94.12 349 VAL A N 1
ATOM 2749 C CA . VAL A 1 349 ? -18.114 4.931 36.506 1.00 94.12 349 VAL A CA 1
ATOM 2750 C C . VAL A 1 349 ? -17.334 5.970 37.324 1.00 94.12 349 VAL A C 1
ATOM 2752 O O . VAL A 1 349 ? -17.611 6.155 38.506 1.00 94.12 349 VAL A O 1
ATOM 2755 N N . ASP A 1 350 ? -16.370 6.670 36.716 1.00 95.00 350 ASP A N 1
ATOM 2756 C CA . ASP A 1 350 ? -15.650 7.780 37.348 1.00 95.00 350 ASP A CA 1
ATOM 2757 C C . ASP A 1 350 ? -16.363 9.121 37.050 1.00 95.00 350 ASP A C 1
ATOM 27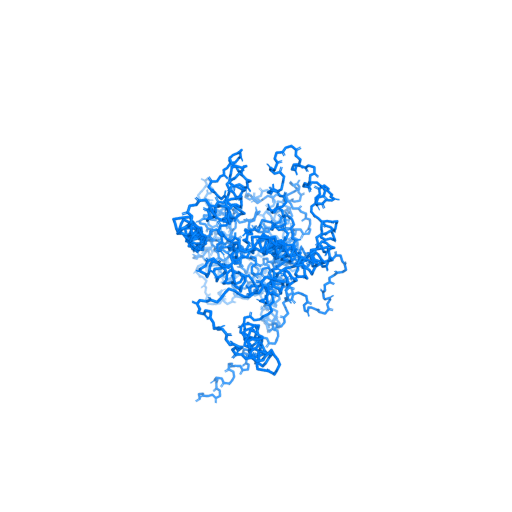59 O O . ASP A 1 350 ? -16.412 9.545 35.884 1.00 95.00 350 ASP A O 1
ATOM 2763 N N . PRO A 1 351 ? -16.848 9.850 38.081 1.00 92.88 351 PRO A N 1
ATOM 2764 C CA . PRO A 1 351 ? -17.494 11.160 37.931 1.00 92.88 351 PRO A CA 1
ATOM 2765 C C . PRO A 1 351 ? -16.681 12.181 37.129 1.00 92.88 351 PRO A C 1
ATOM 2767 O O . PRO A 1 351 ? -17.236 13.083 36.502 1.00 92.88 351 PRO A O 1
ATOM 2770 N N . LYS A 1 352 ? -15.347 12.069 37.140 1.00 93.88 352 LYS A N 1
ATOM 2771 C CA . LYS A 1 352 ? -14.457 12.994 36.425 1.00 93.88 352 LYS A CA 1
ATOM 2772 C C . LYS A 1 352 ? -14.318 12.663 34.945 1.00 93.88 352 LYS A C 1
ATOM 2774 O O . LYS A 1 352 ? -13.844 13.509 34.188 1.00 93.88 352 LYS A O 1
ATOM 2779 N N . GLN A 1 353 ? -14.677 11.448 34.542 1.00 94.81 353 GLN A N 1
ATOM 2780 C CA . GLN A 1 353 ? -14.417 10.937 33.203 1.00 94.81 353 GLN A CA 1
ATOM 2781 C C . GLN A 1 353 ? -15.678 10.731 32.371 1.00 94.81 353 GLN A C 1
ATOM 2783 O O . GLN A 1 353 ? -15.598 10.920 31.160 1.00 94.81 353 GLN A O 1
ATOM 2788 N N . ILE A 1 354 ? -16.828 10.411 32.970 1.00 93.81 354 ILE A N 1
ATOM 2789 C CA . ILE A 1 354 ? -18.062 10.047 32.245 1.00 93.81 354 ILE A CA 1
ATOM 2790 C C . ILE A 1 354 ? -18.512 11.078 31.189 1.00 93.81 354 ILE A C 1
ATOM 2792 O O . ILE A 1 354 ? -19.070 10.718 30.153 1.00 93.81 354 ILE A O 1
ATOM 2796 N N . GLU A 1 355 ? -18.202 12.361 31.389 1.00 93.06 355 GLU A N 1
ATOM 2797 C CA . GLU A 1 355 ? -18.529 13.447 30.449 1.00 93.06 355 GLU A CA 1
ATOM 2798 C C . GLU A 1 355 ? -17.404 13.785 29.449 1.00 93.06 355 GLU A C 1
ATOM 2800 O O . GLU A 1 355 ? -17.527 14.719 28.661 1.00 93.06 355 GLU A O 1
ATOM 2805 N N . THR A 1 356 ? -16.287 13.057 29.464 1.00 92.75 356 THR A N 1
ATOM 2806 C CA . THR A 1 356 ? -15.141 13.280 28.561 1.00 92.75 356 THR A CA 1
ATOM 2807 C C . THR A 1 356 ? -15.331 12.582 27.209 1.00 92.75 356 THR A C 1
ATOM 2809 O O . THR A 1 356 ? -16.145 11.657 27.123 1.00 92.75 356 THR A O 1
ATOM 2812 N N . PRO A 1 357 ? -14.567 12.958 26.152 1.00 89.38 357 PRO A N 1
ATOM 2813 C CA . PRO A 1 357 ? -14.617 12.314 24.827 1.00 89.38 357 PRO A CA 1
ATOM 2814 C C . PRO A 1 357 ? -14.454 10.792 24.821 1.00 89.38 357 PRO A C 1
ATOM 2816 O O . PRO A 1 357 ? -14.900 10.145 23.882 1.00 89.38 357 PRO A O 1
ATOM 2819 N N . LYS A 1 358 ? -13.852 10.209 25.867 1.00 91.44 358 LYS A N 1
ATOM 2820 C CA . LYS A 1 358 ? -13.724 8.754 26.005 1.00 91.44 358 LYS A CA 1
ATOM 2821 C C . LYS A 1 358 ? -15.081 8.064 26.216 1.00 91.44 358 LYS A C 1
ATOM 2823 O O . LYS A 1 358 ? -15.236 6.924 25.797 1.00 91.44 358 LYS A O 1
ATOM 2828 N N . TYR A 1 359 ? -16.058 8.756 26.807 1.00 93.75 359 TYR A N 1
ATOM 2829 C CA . TYR A 1 359 ? -17.383 8.223 27.140 1.00 93.75 359 TYR A CA 1
ATOM 2830 C C . TYR A 1 359 ? -18.497 9.085 26.516 1.00 93.75 359 TYR A C 1
ATOM 2832 O O . TYR A 1 359 ? -18.623 9.115 25.295 1.00 93.75 359 TYR A O 1
ATOM 2840 N N . PHE A 1 360 ? -19.336 9.784 27.290 1.00 90.94 360 PHE A N 1
ATOM 2841 C CA . PHE A 1 360 ? -20.572 10.365 26.748 1.00 90.94 360 PHE A CA 1
ATOM 2842 C C . PHE A 1 360 ? -20.457 11.755 26.103 1.00 90.94 360 PHE A C 1
ATOM 2844 O O . PHE A 1 360 ? -21.382 12.132 25.395 1.00 90.94 360 PHE A O 1
ATOM 2851 N N . PHE A 1 361 ? -19.375 12.505 26.309 1.00 85.25 361 PHE A N 1
ATOM 2852 C CA . PHE A 1 361 ? -19.067 13.836 25.739 1.00 85.25 361 PHE A CA 1
ATOM 2853 C C . PHE A 1 361 ? -20.138 14.623 24.958 1.00 85.25 361 PHE A C 1
ATOM 2855 O O . PHE A 1 361 ? -20.644 15.600 25.476 1.00 85.25 361 PHE A O 1
ATOM 2862 N N . ASP A 1 362 ? -20.457 14.300 23.700 1.00 86.06 362 ASP A N 1
ATOM 2863 C CA . ASP A 1 362 ? -21.431 15.079 22.901 1.00 86.06 362 ASP A CA 1
ATOM 2864 C C . ASP A 1 362 ? -22.773 14.350 22.687 1.00 86.06 362 ASP A C 1
ATOM 2866 O O . ASP A 1 362 ? -23.642 14.783 21.923 1.00 86.06 362 ASP A O 1
ATOM 2870 N N . THR A 1 363 ? -22.982 13.221 23.351 1.00 88.81 363 THR A N 1
ATOM 2871 C CA . THR A 1 363 ? -24.229 12.447 23.270 1.00 88.81 363 THR A CA 1
ATOM 2872 C C . THR A 1 363 ? -25.391 13.155 23.969 1.00 88.81 363 THR A C 1
ATOM 2874 O O . THR A 1 363 ? -25.206 14.054 24.796 1.00 88.81 363 THR A O 1
ATOM 2877 N N . ALA A 1 364 ? -26.617 12.722 23.672 1.00 87.94 364 ALA A N 1
ATOM 2878 C CA . ALA A 1 364 ? -27.809 13.159 24.398 1.00 87.94 364 ALA A CA 1
ATOM 2879 C C . ALA A 1 364 ? -27.742 12.861 25.912 1.00 87.94 364 ALA A C 1
ATOM 2881 O O . ALA A 1 364 ? -28.414 13.534 26.687 1.00 87.94 364 ALA A O 1
ATOM 2882 N N . PHE A 1 365 ? -26.900 11.918 26.358 1.00 87.50 365 PHE A N 1
ATOM 2883 C CA . PHE A 1 365 ? -26.829 11.493 27.760 1.00 87.50 365 PHE A CA 1
ATOM 2884 C C . PHE A 1 365 ? -26.333 12.573 28.728 1.00 87.50 365 PHE A C 1
ATOM 2886 O O . PHE A 1 365 ? -26.722 12.545 29.899 1.00 87.50 365 PHE A O 1
ATOM 2893 N N . ILE A 1 366 ? -25.504 13.517 28.267 1.00 89.44 366 ILE A N 1
ATOM 2894 C CA . ILE A 1 366 ? -25.015 14.625 29.107 1.00 89.44 366 ILE A CA 1
ATOM 2895 C C . ILE A 1 366 ? -25.729 15.954 28.838 1.00 89.44 366 ILE A C 1
ATOM 2897 O O . ILE A 1 366 ? -25.481 16.940 29.539 1.00 89.44 366 ILE A O 1
ATOM 2901 N N . LYS A 1 367 ? -26.581 16.004 27.807 1.00 88.00 367 LYS A N 1
ATOM 2902 C CA . LYS A 1 367 ? -27.345 17.201 27.454 1.00 88.00 367 LYS A CA 1
ATOM 2903 C C . LYS A 1 367 ? -28.507 17.326 28.444 1.00 88.00 367 LYS A C 1
ATOM 2905 O O . LYS A 1 367 ? -29.274 16.374 28.564 1.00 88.00 367 LYS A O 1
ATOM 2910 N N . PRO A 1 368 ? -28.631 18.453 29.168 1.00 86.62 368 PRO A N 1
ATOM 2911 C CA . PRO A 1 368 ? -29.723 18.633 30.114 1.00 86.62 368 PRO A CA 1
ATOM 2912 C C . PRO A 1 368 ? -31.083 18.611 29.407 1.00 86.62 368 PRO A C 1
ATOM 2914 O O . PRO A 1 368 ? -31.220 19.181 28.321 1.00 86.62 368 PRO A O 1
ATOM 2917 N N . ASP A 1 369 ? -32.075 17.984 30.032 1.00 84.06 369 ASP A N 1
ATOM 2918 C CA . ASP A 1 369 ? -33.475 18.041 29.616 1.00 84.06 369 ASP A CA 1
ATOM 2919 C C . ASP A 1 369 ? -34.126 19.406 29.939 1.00 84.06 369 ASP A C 1
ATOM 2921 O O . ASP A 1 369 ? -33.464 20.346 30.392 1.00 84.06 369 ASP A O 1
ATOM 2925 N N . GLU A 1 370 ? -35.434 19.544 29.684 1.00 83.69 370 GLU A N 1
ATOM 2926 C CA . GLU A 1 370 ? -36.188 20.779 29.966 1.00 83.69 370 GLU A CA 1
ATOM 2927 C C . GLU A 1 370 ? -36.163 21.176 31.455 1.00 83.69 370 GLU A C 1
ATOM 2929 O O . GLU A 1 370 ? -36.263 22.363 31.774 1.00 83.69 370 GLU A O 1
ATOM 2934 N N . ASP A 1 371 ? -35.970 20.203 32.351 1.00 83.12 371 ASP A N 1
ATOM 2935 C CA . ASP A 1 371 ? -35.863 20.385 33.800 1.00 83.12 371 ASP A CA 1
ATOM 2936 C C . ASP A 1 371 ? -34.403 20.581 34.265 1.00 83.12 371 ASP A C 1
ATOM 2938 O O . ASP A 1 371 ? -34.135 20.726 35.462 1.00 83.12 371 ASP A O 1
ATOM 2942 N N . GLY A 1 372 ? -33.449 20.624 33.329 1.00 83.12 372 GLY A N 1
ATOM 2943 C CA . GLY A 1 372 ? -32.026 20.826 33.587 1.00 83.12 372 GLY A CA 1
ATOM 2944 C C . GLY A 1 372 ? -31.284 19.585 34.092 1.00 83.12 372 GLY A C 1
ATOM 2945 O O . GLY A 1 372 ? -30.152 19.728 34.556 1.00 83.12 372 GLY A O 1
ATOM 2946 N N . LYS A 1 373 ? -31.883 18.391 34.013 1.00 83.56 373 LYS A N 1
ATOM 2947 C CA . LYS A 1 373 ? -31.283 17.124 34.459 1.00 83.56 373 LYS A CA 1
ATOM 2948 C C . LYS A 1 373 ? -30.609 16.388 33.312 1.00 83.56 373 LYS A C 1
ATOM 2950 O O . LYS A 1 373 ? -31.092 16.417 32.182 1.00 83.56 373 LYS A O 1
ATOM 2955 N N . LYS A 1 374 ? -29.495 15.710 33.594 1.00 88.81 374 LYS A N 1
ATOM 2956 C CA . LYS A 1 374 ? -28.845 14.818 32.622 1.00 88.81 374 LYS A CA 1
ATOM 2957 C C . LYS A 1 374 ? -29.486 13.428 32.671 1.00 88.81 374 LYS A C 1
ATOM 2959 O O . LYS A 1 374 ? -30.439 13.180 33.411 1.00 88.81 374 LYS A O 1
ATOM 2964 N N . SER A 1 375 ? -28.977 12.496 31.864 1.00 88.56 375 SER A N 1
ATOM 2965 C CA . SER A 1 375 ? -29.448 11.109 31.918 1.00 88.56 375 SER A CA 1
ATOM 2966 C C . SER A 1 375 ? -29.238 10.486 33.303 1.00 88.56 375 SER A C 1
ATOM 2968 O O . SER A 1 375 ? -28.263 10.786 33.992 1.00 88.56 375 SER A O 1
ATOM 2970 N N . ARG A 1 376 ? -30.121 9.548 33.680 1.00 88.38 376 ARG A N 1
ATOM 2971 C CA . ARG A 1 376 ? -30.051 8.836 34.971 1.00 88.38 376 ARG A CA 1
ATOM 2972 C C . ARG A 1 376 ? -28.690 8.188 35.231 1.00 88.38 376 ARG A C 1
ATOM 2974 O O . ARG A 1 376 ? -28.253 8.178 36.371 1.00 88.38 376 ARG A O 1
ATOM 2981 N N . MET A 1 377 ? -28.019 7.691 34.189 1.00 89.94 377 MET A N 1
ATOM 2982 C CA . MET A 1 377 ? -26.682 7.106 34.317 1.00 89.94 377 MET A CA 1
ATOM 2983 C C . MET A 1 377 ? -25.635 8.153 34.715 1.00 89.94 377 MET A C 1
ATOM 2985 O O . MET A 1 377 ? -24.819 7.899 35.591 1.00 89.94 377 MET A O 1
ATOM 2989 N N . VAL A 1 378 ? -25.660 9.339 34.099 1.00 91.00 378 VAL A N 1
ATOM 2990 C CA . VAL A 1 378 ? -24.699 10.411 34.407 1.00 91.00 378 VAL A CA 1
ATOM 2991 C C . VAL A 1 378 ? -24.909 10.935 35.825 1.00 91.00 378 VAL A C 1
ATOM 2993 O O . VAL A 1 378 ? -23.939 11.106 36.555 1.00 91.00 378 VAL A O 1
ATOM 2996 N N . GLU A 1 379 ? -26.164 11.137 36.231 1.00 89.88 379 GLU A N 1
ATOM 2997 C CA . GLU A 1 379 ? -26.500 11.536 37.604 1.00 89.88 379 GLU A CA 1
ATOM 2998 C C . GLU A 1 379 ? -26.055 10.464 38.617 1.00 89.88 379 GLU A C 1
ATOM 3000 O O . GLU A 1 379 ? -25.384 10.787 39.592 1.00 89.88 379 GLU A O 1
ATOM 3005 N N . PHE A 1 380 ? -26.323 9.180 38.339 1.00 90.06 380 PHE A N 1
ATOM 3006 C CA . PHE A 1 380 ? -25.887 8.071 39.194 1.00 90.06 380 PHE A CA 1
ATOM 3007 C C . PHE A 1 380 ? -24.365 8.022 39.356 1.00 90.06 380 PHE A C 1
ATOM 3009 O O . PHE A 1 380 ? -23.878 7.843 40.466 1.00 90.06 380 PHE A O 1
ATOM 3016 N N . VAL A 1 381 ? -23.600 8.208 38.274 1.00 92.00 381 VAL A N 1
ATOM 3017 C CA . VAL A 1 381 ? -22.133 8.234 38.355 1.00 92.00 381 VAL A CA 1
ATOM 3018 C C . VAL A 1 381 ? -21.647 9.414 39.199 1.00 92.00 381 VAL A C 1
ATOM 3020 O O . VAL A 1 381 ? -20.708 9.244 39.969 1.00 92.00 381 VAL A O 1
ATOM 3023 N N . HIS A 1 382 ? -22.289 10.585 39.127 1.00 90.75 382 HIS A N 1
ATOM 3024 C CA . HIS A 1 382 ? -21.947 11.711 40.007 1.00 90.75 382 HIS A CA 1
ATOM 3025 C C . HIS A 1 382 ? -22.224 11.415 41.483 1.00 90.75 382 HIS A C 1
ATOM 3027 O O . HIS A 1 382 ? -21.412 11.800 42.321 1.00 90.75 382 HIS A O 1
ATOM 3033 N N . ASP A 1 383 ? -23.270 10.651 41.805 1.00 88.31 383 ASP A N 1
ATOM 3034 C CA . ASP A 1 383 ? -23.538 10.199 43.180 1.00 88.31 383 ASP A CA 1
ATOM 3035 C C . ASP A 1 383 ? -22.434 9.267 43.730 1.00 88.31 383 ASP A C 1
ATOM 3037 O O . ASP A 1 383 ? -22.282 9.123 44.946 1.00 88.31 383 ASP A O 1
ATOM 3041 N N . LEU A 1 384 ? -21.603 8.670 42.861 1.00 89.31 384 LEU A N 1
ATOM 3042 C CA . LEU A 1 384 ? -20.449 7.858 43.269 1.00 89.31 384 LEU A CA 1
ATOM 3043 C C . LEU A 1 384 ? -19.250 8.699 43.749 1.00 89.31 384 LEU A C 1
ATOM 3045 O O . LEU A 1 384 ? -18.269 8.135 44.242 1.00 89.31 384 LEU A O 1
ATOM 3049 N N . SER A 1 385 ? -19.284 10.036 43.639 1.00 87.44 385 SER A N 1
ATOM 3050 C CA . SER A 1 385 ? -18.153 10.890 44.041 1.00 87.44 385 SER A CA 1
ATOM 3051 C C . SER A 1 385 ? -17.818 10.798 45.531 1.00 87.44 385 SER A C 1
ATOM 3053 O O . SER A 1 385 ? -16.658 10.967 45.916 1.00 87.44 385 SER A O 1
ATOM 3055 N N . ASP A 1 386 ? -18.825 10.501 46.355 1.00 83.94 386 ASP A N 1
ATOM 3056 C CA . ASP A 1 386 ? -18.759 10.576 47.816 1.00 83.94 386 ASP A CA 1
ATOM 3057 C C . ASP A 1 386 ? -18.697 9.188 48.483 1.00 83.94 386 ASP A C 1
ATOM 3059 O O . ASP A 1 386 ? -18.983 9.034 49.674 1.00 83.94 386 ASP A O 1
ATOM 3063 N N . LEU A 1 387 ? -18.296 8.157 47.729 1.00 87.44 387 LEU A N 1
ATOM 3064 C CA . LEU A 1 387 ? -18.187 6.792 48.239 1.00 87.44 387 LEU A CA 1
ATOM 3065 C C . LEU A 1 387 ? -17.184 6.673 49.396 1.00 87.44 387 LEU A C 1
ATOM 3067 O O . LEU A 1 387 ? -16.035 7.126 49.332 1.00 87.44 387 LEU A O 1
ATOM 3071 N N . SER A 1 388 ? -17.611 5.958 50.440 1.00 89.50 388 SER A N 1
ATOM 3072 C CA . SER A 1 388 ? -16.717 5.468 51.493 1.00 89.50 388 SER A CA 1
ATOM 3073 C C . SER A 1 388 ? -15.682 4.487 50.925 1.00 89.50 388 SER A C 1
ATOM 3075 O O . SER A 1 388 ? -15.881 3.920 49.854 1.00 89.50 388 SER A O 1
ATOM 3077 N N . GLU A 1 389 ? -14.596 4.214 51.654 1.00 89.50 389 GLU A N 1
ATOM 3078 C CA . GLU A 1 389 ? -13.604 3.208 51.226 1.00 89.50 389 GLU A CA 1
ATOM 3079 C C . GLU A 1 389 ? -14.229 1.820 51.007 1.00 89.50 389 GLU A C 1
ATOM 3081 O O . GLU A 1 389 ? -13.863 1.115 50.072 1.00 89.50 389 GLU A O 1
ATOM 3086 N N . GLN A 1 390 ? -15.233 1.456 51.813 1.00 90.44 390 GLN A N 1
ATOM 3087 C CA . GLN A 1 390 ? -16.010 0.236 51.594 1.00 90.44 390 GLN A CA 1
ATOM 3088 C C . GLN A 1 390 ? -16.836 0.316 50.302 1.00 90.44 390 GLN A C 1
ATOM 3090 O O . GLN A 1 390 ? -16.869 -0.643 49.541 1.00 90.44 390 GLN A O 1
ATOM 3095 N N . GLY A 1 391 ? -17.471 1.459 50.032 1.00 89.75 391 GLY A N 1
ATOM 3096 C CA . GLY A 1 391 ? -18.231 1.689 48.801 1.00 89.75 391 GLY A CA 1
ATOM 3097 C C . GLY A 1 391 ? -17.362 1.603 47.543 1.00 89.75 391 GLY A C 1
ATOM 3098 O O . GLY A 1 391 ? -17.764 0.976 46.569 1.00 89.75 391 GLY A O 1
ATOM 3099 N N . LYS A 1 392 ? -16.138 2.143 47.588 1.00 91.50 392 LYS A N 1
ATOM 3100 C CA . LYS A 1 392 ? -15.152 2.010 46.502 1.00 91.50 392 LYS A CA 1
ATOM 3101 C C . LYS A 1 392 ? -14.742 0.554 46.285 1.00 91.50 392 LYS A C 1
ATOM 3103 O O . LYS A 1 392 ? -14.760 0.090 45.153 1.00 91.50 392 LYS A O 1
ATOM 3108 N N . GLY A 1 393 ? -14.454 -0.180 47.363 1.00 93.44 393 GLY A N 1
ATOM 3109 C CA . GLY A 1 393 ? -14.141 -1.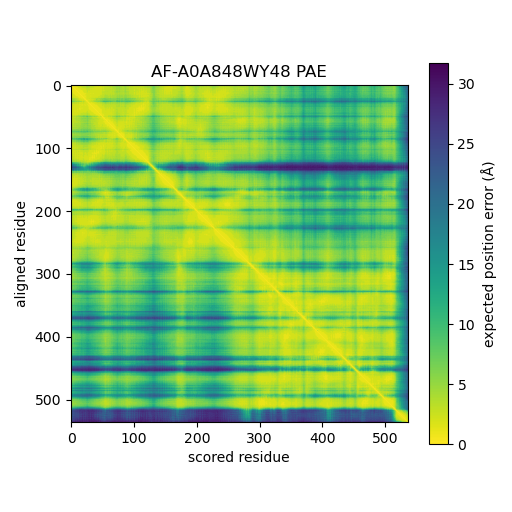609 47.279 1.00 93.44 393 GLY A CA 1
ATOM 3110 C C . GLY A 1 393 ? -15.300 -2.448 46.730 1.00 93.44 393 GLY A C 1
ATOM 3111 O O . GLY A 1 393 ? -15.072 -3.376 45.961 1.00 93.44 393 GLY A O 1
ATOM 3112 N N . ASN A 1 394 ? -16.549 -2.108 47.069 1.00 94.25 394 ASN A N 1
ATOM 3113 C CA . ASN A 1 394 ? -17.727 -2.751 46.481 1.00 94.25 394 ASN A CA 1
ATOM 3114 C C . ASN A 1 394 ? -17.839 -2.446 44.979 1.00 94.25 394 ASN A C 1
ATOM 3116 O O . ASN A 1 394 ? -18.084 -3.354 44.191 1.00 94.25 394 ASN A O 1
ATOM 3120 N N . LEU A 1 395 ? -17.622 -1.190 44.579 1.00 94.19 395 LEU A N 1
ATOM 3121 C CA . LEU A 1 395 ? -17.663 -0.778 43.176 1.00 94.19 395 LEU A CA 1
ATOM 3122 C C . LEU A 1 395 ? -16.591 -1.491 42.337 1.00 94.19 395 LEU A C 1
ATOM 3124 O O . LEU A 1 395 ? -16.892 -1.950 41.242 1.00 94.19 395 LEU A O 1
ATOM 3128 N N . GLU A 1 396 ? -15.369 -1.649 42.852 1.00 95.56 396 GLU A N 1
ATOM 3129 C CA . GLU A 1 396 ? -14.302 -2.407 42.179 1.00 95.56 396 GLU A CA 1
ATOM 3130 C C . GLU A 1 396 ? -14.694 -3.869 41.915 1.00 95.56 396 GLU A C 1
ATOM 3132 O O . GLU A 1 396 ? -14.409 -4.402 40.841 1.00 95.56 396 GLU A O 1
ATOM 3137 N N . LYS A 1 397 ? -15.392 -4.510 42.862 1.00 96.81 397 LYS A N 1
ATOM 3138 C CA . LYS A 1 397 ? -15.913 -5.876 42.696 1.00 96.81 397 LYS A CA 1
ATOM 3139 C C . LYS A 1 397 ? -17.012 -5.938 41.640 1.00 96.81 397 LYS A C 1
ATOM 3141 O O . LYS A 1 397 ? -16.972 -6.815 40.784 1.00 96.81 397 LYS A O 1
ATOM 3146 N N . ILE A 1 398 ? -17.945 -4.984 41.656 1.00 95.69 398 ILE A N 1
ATOM 3147 C CA . ILE A 1 398 ? -18.999 -4.881 40.636 1.00 95.69 398 ILE A CA 1
ATOM 3148 C C . ILE A 1 398 ? -18.381 -4.667 39.247 1.00 95.69 398 ILE A C 1
ATOM 3150 O O . ILE A 1 398 ? -18.776 -5.333 38.296 1.00 95.69 398 ILE A O 1
ATOM 3154 N N . ILE A 1 399 ? -17.369 -3.799 39.120 1.00 96.62 399 ILE A N 1
ATOM 3155 C CA . ILE A 1 399 ? -16.631 -3.600 37.861 1.00 96.62 399 ILE A CA 1
ATOM 3156 C C . ILE A 1 399 ? -16.011 -4.918 37.385 1.00 96.62 399 ILE A C 1
ATOM 3158 O O . ILE A 1 399 ? -16.090 -5.230 36.198 1.00 96.62 399 ILE A O 1
ATOM 3162 N N . ALA A 1 400 ? -15.396 -5.690 38.287 1.00 97.00 400 ALA A N 1
ATOM 3163 C CA . ALA A 1 400 ? -14.832 -6.990 37.940 1.00 97.00 400 ALA A CA 1
ATOM 3164 C C . ALA A 1 400 ? -15.912 -7.962 37.440 1.00 97.00 400 ALA A C 1
ATOM 3166 O O . ALA A 1 400 ? -15.689 -8.621 36.429 1.00 97.00 400 ALA A O 1
ATOM 3167 N N . ALA A 1 401 ? -17.078 -8.001 38.094 1.00 96.44 401 ALA A N 1
ATOM 3168 C CA . ALA A 1 401 ? -18.198 -8.851 37.698 1.00 96.44 401 ALA A CA 1
ATOM 3169 C C . ALA A 1 401 ? -18.773 -8.472 36.326 1.00 96.44 401 ALA A C 1
ATOM 3171 O O . ALA A 1 401 ? -18.846 -9.316 35.440 1.00 96.44 401 ALA A O 1
ATOM 3172 N N . VAL A 1 402 ? -19.093 -7.193 36.104 1.00 96.19 402 VAL A N 1
ATOM 3173 C CA . VAL A 1 402 ? -19.641 -6.728 34.817 1.00 96.19 402 VAL A CA 1
ATOM 3174 C C . VAL A 1 402 ? -18.617 -6.874 33.689 1.00 96.19 402 VAL A C 1
ATOM 3176 O O . VAL A 1 402 ? -18.982 -7.219 32.572 1.00 96.19 402 VAL A O 1
ATOM 3179 N N . SER A 1 403 ? -17.325 -6.654 33.956 1.00 96.94 403 SER A N 1
ATOM 3180 C CA . SER A 1 403 ? -16.283 -6.856 32.942 1.00 96.94 403 SER A CA 1
ATOM 3181 C C . SER A 1 403 ? -16.102 -8.324 32.556 1.00 96.94 403 SER A C 1
ATOM 3183 O O . SER A 1 403 ? -15.740 -8.597 31.414 1.00 96.94 403 SER A O 1
ATOM 3185 N N . ALA A 1 404 ? -16.329 -9.258 33.483 1.00 96.25 404 ALA A N 1
ATOM 3186 C CA . ALA A 1 404 ? -16.180 -10.686 33.216 1.00 96.25 404 ALA A CA 1
ATOM 3187 C C . ALA A 1 404 ? -17.197 -11.187 32.173 1.00 96.25 404 ALA A C 1
ATOM 3189 O O . ALA A 1 404 ? -16.856 -12.055 31.373 1.00 96.25 404 ALA A O 1
ATOM 3190 N N . GLU A 1 405 ? -18.390 -10.579 32.101 1.00 95.38 405 GLU A N 1
ATOM 3191 C CA . GLU A 1 405 ? -19.389 -10.854 31.053 1.00 95.38 405 GLU A CA 1
ATOM 3192 C C . GLU A 1 405 ? -18.868 -10.589 29.632 1.00 95.38 405 GLU A C 1
ATOM 3194 O O . GLU A 1 405 ? -19.366 -11.170 28.665 1.00 95.38 405 GLU A O 1
ATOM 3199 N N . ALA A 1 406 ? -17.858 -9.724 29.485 1.00 95.50 406 ALA A N 1
ATOM 3200 C CA . ALA A 1 406 ? -17.304 -9.383 28.183 1.00 95.50 406 ALA A CA 1
ATOM 3201 C C . ALA A 1 406 ? -16.466 -10.518 27.573 1.00 95.50 406 ALA A C 1
ATOM 3203 O O . ALA A 1 406 ? -16.211 -10.479 26.368 1.00 95.50 406 ALA A O 1
ATOM 3204 N N . ASP A 1 407 ? -16.021 -11.498 28.371 1.00 95.12 407 ASP A N 1
ATOM 3205 C CA . ASP A 1 407 ? -15.191 -12.637 27.944 1.00 95.12 407 ASP A CA 1
ATOM 3206 C C . ASP A 1 407 ? -14.050 -12.215 26.994 1.00 95.12 407 ASP A C 1
ATOM 3208 O O . ASP A 1 407 ? -13.925 -12.652 25.848 1.00 95.12 407 ASP A O 1
ATOM 3212 N N . LEU A 1 408 ? -13.268 -11.225 27.427 1.00 95.00 408 LEU A N 1
ATOM 3213 C CA . LEU A 1 408 ? -12.189 -10.642 26.632 1.00 95.00 408 LEU A CA 1
ATOM 3214 C C . LEU A 1 408 ? -10.908 -11.472 26.800 1.00 95.00 408 LEU A C 1
ATOM 3216 O O . LEU A 1 408 ? -10.373 -11.610 27.905 1.00 95.00 408 LEU A O 1
ATOM 3220 N N . HIS A 1 409 ? -10.353 -11.975 25.694 1.00 92.38 409 HIS A N 1
ATOM 3221 C CA . HIS A 1 409 ? -9.219 -12.909 25.726 1.00 92.38 409 HIS A CA 1
ATOM 3222 C C . HIS A 1 409 ? -7.985 -12.359 26.471 1.00 92.38 409 HIS A C 1
ATOM 3224 O O . HIS A 1 409 ? -7.255 -13.113 27.116 1.00 92.38 409 HIS A O 1
ATOM 3230 N N . TYR A 1 410 ? -7.742 -11.044 26.416 1.00 91.31 410 TYR A N 1
ATOM 3231 C CA . TYR A 1 410 ? -6.579 -10.405 27.039 1.00 91.31 410 TYR A CA 1
ATOM 3232 C C . TYR A 1 410 ? -6.702 -10.199 28.559 1.00 91.31 410 TYR A C 1
ATOM 3234 O O . TYR A 1 410 ? -5.708 -9.843 29.193 1.00 91.31 410 TYR A O 1
ATOM 3242 N N . GLN A 1 411 ? -7.877 -10.429 29.156 1.00 93.56 411 GLN A N 1
ATOM 3243 C CA . GLN A 1 411 ? -8.098 -10.358 30.611 1.00 93.56 411 GLN A CA 1
ATOM 3244 C C . GLN A 1 411 ? -8.491 -11.701 31.244 1.00 93.56 411 GLN A C 1
ATOM 3246 O O . GLN A 1 411 ? -8.588 -11.777 32.468 1.00 93.56 411 GLN A O 1
ATOM 3251 N N . ALA A 1 412 ? -8.601 -12.777 30.457 1.00 92.50 412 ALA A N 1
ATOM 3252 C CA . ALA A 1 412 ? -9.003 -14.104 30.931 1.00 92.50 412 ALA A CA 1
ATOM 3253 C C . ALA A 1 412 ? -8.185 -14.618 32.139 1.00 92.50 412 ALA A C 1
ATOM 3255 O O . ALA A 1 412 ? -8.738 -15.205 33.064 1.00 92.50 412 ALA A O 1
ATOM 3256 N N . GLU A 1 413 ? -6.871 -14.361 32.188 1.00 94.06 413 GLU A N 1
ATOM 3257 C CA . GLU A 1 413 ? -6.022 -14.750 33.332 1.00 94.06 413 GLU A CA 1
ATOM 3258 C C . GLU A 1 413 ? -6.370 -13.993 34.627 1.00 94.06 413 GLU A C 1
ATOM 3260 O O . GLU A 1 413 ? -6.248 -14.529 35.730 1.00 94.06 413 GLU A O 1
ATOM 3265 N N . ILE A 1 414 ? -6.771 -12.727 34.499 1.00 94.69 414 ILE A N 1
ATOM 3266 C CA . ILE A 1 414 ? -7.174 -11.877 35.621 1.00 94.69 414 ILE A CA 1
ATOM 3267 C C . ILE A 1 414 ? -8.561 -12.293 36.113 1.00 94.69 414 ILE A C 1
ATOM 3269 O O . ILE A 1 414 ? -8.768 -12.384 37.322 1.00 94.69 414 ILE A O 1
ATOM 3273 N N . ASP A 1 415 ? -9.475 -12.599 35.196 1.00 95.19 415 ASP A N 1
ATOM 3274 C CA . ASP A 1 415 ? -10.821 -13.065 35.527 1.00 95.19 415 ASP A CA 1
ATOM 3275 C C . ASP A 1 415 ? -10.786 -14.444 36.204 1.00 95.19 415 ASP A C 1
ATOM 3277 O O . ASP A 1 415 ? -11.444 -14.646 37.221 1.00 95.19 415 ASP A O 1
ATOM 3281 N N . GLU A 1 416 ? -9.917 -15.355 35.752 1.00 95.44 416 GLU A N 1
ATOM 3282 C CA . GLU A 1 416 ? -9.694 -16.650 36.408 1.00 95.44 416 GLU A CA 1
ATOM 3283 C C . GLU A 1 416 ? -9.153 -16.500 37.838 1.00 95.44 416 GLU A C 1
ATOM 3285 O O . GLU A 1 416 ? -9.592 -17.196 38.755 1.00 95.44 416 GLU A O 1
ATOM 3290 N N . ARG A 1 417 ? -8.195 -15.588 38.045 1.00 96.62 417 ARG A N 1
ATOM 3291 C CA . ARG A 1 417 ? -7.613 -15.334 39.369 1.00 96.62 417 ARG A CA 1
ATOM 3292 C C . ARG A 1 417 ? -8.631 -14.718 40.328 1.00 96.62 417 ARG A C 1
ATOM 3294 O O . ARG A 1 417 ? -8.638 -15.057 41.508 1.00 96.62 417 ARG A O 1
ATOM 3301 N N . ASP A 1 418 ? -9.467 -13.819 39.824 1.00 97.06 418 ASP A N 1
ATOM 3302 C CA . ASP A 1 418 ? -10.364 -12.993 40.629 1.00 97.06 418 ASP A CA 1
ATOM 3303 C C . ASP A 1 418 ? -11.797 -13.568 40.675 1.00 97.06 418 ASP A C 1
ATOM 3305 O O . ASP A 1 418 ? -12.744 -12.847 40.973 1.00 97.06 418 ASP A O 1
ATOM 3309 N N . LYS A 1 419 ? -11.976 -14.874 40.428 1.00 96.44 419 LYS A N 1
ATOM 3310 C CA . LYS A 1 419 ? -13.285 -15.560 40.439 1.00 96.44 419 LYS A CA 1
ATOM 3311 C C . LYS A 1 419 ? -14.131 -15.298 41.683 1.00 96.44 419 LYS A C 1
ATOM 3313 O O . LYS A 1 419 ? -15.331 -15.076 41.575 1.00 96.44 419 LYS A O 1
ATOM 3318 N N . GLU A 1 420 ? -13.514 -15.326 42.863 1.00 96.94 420 GLU A N 1
ATOM 3319 C CA . GLU A 1 420 ? -14.217 -15.052 44.125 1.00 96.94 420 GLU A CA 1
ATOM 3320 C C . GLU A 1 420 ? -14.664 -13.582 44.206 1.00 96.94 420 GLU A C 1
ATOM 3322 O O . GLU A 1 420 ? -15.782 -13.295 44.621 1.00 96.94 420 GLU A O 1
ATOM 3327 N N . ILE A 1 421 ? -13.831 -12.653 43.724 1.00 96.56 421 ILE A N 1
ATOM 3328 C CA . ILE A 1 421 ? -14.133 -11.213 43.657 1.00 96.56 421 ILE A CA 1
ATOM 3329 C C . ILE A 1 421 ? -15.290 -10.953 42.683 1.00 96.56 421 ILE A C 1
ATOM 3331 O O . ILE A 1 421 ? -16.159 -10.139 42.979 1.00 96.56 421 ILE A O 1
ATOM 3335 N N . ILE A 1 422 ? -15.315 -11.653 41.545 1.00 96.50 422 ILE A N 1
ATOM 3336 C CA . ILE A 1 422 ? -16.395 -11.592 40.550 1.00 96.50 422 ILE A CA 1
ATOM 3337 C C . ILE A 1 422 ? -17.714 -12.102 41.142 1.00 96.50 422 ILE A C 1
ATOM 3339 O O . ILE A 1 422 ? -18.743 -11.451 40.978 1.00 96.50 422 ILE A O 1
ATOM 3343 N N . ALA A 1 423 ? -17.688 -13.220 41.875 1.00 96.00 423 ALA A N 1
ATOM 3344 C CA . ALA A 1 423 ? -18.880 -13.746 42.539 1.00 96.00 423 ALA A CA 1
ATOM 3345 C C . ALA A 1 423 ? -19.432 -12.752 43.576 1.00 96.00 423 ALA A C 1
ATOM 3347 O O . ALA A 1 423 ? -20.606 -12.402 43.529 1.00 96.00 423 ALA A O 1
ATOM 3348 N N . GLU A 1 424 ? -18.573 -12.204 44.442 1.00 95.56 424 GLU A N 1
ATOM 3349 C CA . GLU A 1 424 ? -18.982 -11.165 45.398 1.00 95.56 424 GLU A CA 1
ATOM 3350 C C . GLU A 1 424 ? -19.491 -9.891 44.701 1.00 95.56 424 GLU A C 1
ATOM 3352 O O . GLU A 1 424 ? -20.418 -9.240 45.176 1.00 95.56 424 GLU A O 1
ATOM 3357 N N . GLY A 1 425 ? -18.881 -9.508 43.577 1.00 95.38 425 GLY A N 1
ATOM 3358 C CA . GLY A 1 425 ? -19.317 -8.375 42.764 1.00 95.38 425 GLY A CA 1
ATOM 3359 C C . GLY A 1 425 ? -20.691 -8.579 42.133 1.00 95.38 425 GLY A C 1
ATOM 3360 O O . GLY A 1 425 ? -21.452 -7.620 42.029 1.00 95.38 425 GLY A O 1
ATOM 3361 N N . THR A 1 426 ? -21.014 -9.819 41.765 1.00 94.38 426 THR A N 1
ATOM 3362 C CA . THR A 1 426 ? -22.325 -10.213 41.236 1.00 94.38 426 THR A CA 1
ATOM 3363 C C . THR A 1 426 ? -23.396 -10.052 42.306 1.00 94.38 426 THR A C 1
ATOM 3365 O O . THR A 1 426 ? -24.392 -9.382 42.062 1.00 94.38 426 THR A O 1
ATOM 3368 N N . ASP A 1 427 ? -23.156 -10.534 43.529 1.00 94.00 427 ASP A N 1
ATOM 3369 C CA . ASP A 1 427 ? -24.086 -10.324 44.648 1.00 94.00 427 ASP A CA 1
ATOM 3370 C C . ASP A 1 427 ? -24.293 -8.819 44.926 1.00 94.00 427 ASP A C 1
ATOM 3372 O O . ASP A 1 427 ? -25.420 -8.325 45.020 1.00 94.00 427 ASP A O 1
ATOM 3376 N N . LEU A 1 428 ? -23.198 -8.048 44.965 1.00 93.88 428 LEU A N 1
ATOM 3377 C CA . LEU A 1 428 ? -23.228 -6.598 45.189 1.00 93.88 428 LEU A CA 1
ATOM 3378 C C . LEU A 1 428 ? -23.938 -5.811 44.077 1.00 93.88 428 LEU A C 1
ATOM 3380 O O . LEU A 1 428 ? -24.434 -4.712 44.338 1.00 93.88 428 LEU A O 1
ATOM 3384 N N . PHE A 1 429 ? -24.012 -6.345 42.857 1.00 92.62 429 PHE A N 1
ATOM 3385 C CA . PHE A 1 429 ? -24.756 -5.729 41.756 1.00 92.62 429 PHE A CA 1
ATOM 3386 C C . PHE A 1 429 ? -26.255 -5.615 42.083 1.00 92.62 429 PHE A C 1
ATOM 3388 O O . PHE A 1 429 ? -26.884 -4.599 41.761 1.00 92.62 429 PHE A O 1
ATOM 3395 N N . PHE A 1 430 ? -26.802 -6.627 42.767 1.00 90.38 430 PHE A N 1
ATOM 3396 C CA . PHE A 1 430 ? -28.198 -6.685 43.206 1.00 90.38 430 PHE A CA 1
ATOM 3397 C C . PHE A 1 430 ? -28.414 -6.056 44.584 1.00 90.38 430 PHE A C 1
ATOM 3399 O O . PHE A 1 430 ? -29.427 -5.396 44.807 1.00 90.38 430 PHE A O 1
ATOM 3406 N N . GLU A 1 431 ? -27.472 -6.230 45.514 1.00 90.06 431 GLU A N 1
ATOM 3407 C CA . GLU A 1 431 ? -27.592 -5.695 46.878 1.00 90.06 431 GLU A CA 1
ATOM 3408 C C . GLU A 1 431 ? -27.326 -4.180 46.966 1.00 90.06 431 GLU A C 1
ATOM 3410 O O . GLU A 1 431 ? -27.825 -3.512 47.877 1.00 90.06 431 GLU A O 1
ATOM 3415 N N . GLY A 1 432 ? -26.568 -3.627 46.014 1.00 84.81 432 GLY A N 1
ATOM 3416 C CA . GLY A 1 432 ? -26.235 -2.208 45.920 1.00 84.81 432 GLY A CA 1
ATOM 3417 C C . GLY A 1 432 ? -24.909 -1.811 46.580 1.00 84.81 432 GLY A C 1
ATOM 3418 O O . GLY A 1 432 ? -24.227 -2.582 47.259 1.00 84.81 432 GLY A O 1
ATOM 3419 N N . ILE A 1 433 ? -24.508 -0.555 46.361 1.00 85.56 433 ILE A N 1
ATOM 3420 C CA . ILE A 1 433 ? -23.221 -0.024 46.830 1.00 85.56 433 ILE A CA 1
ATOM 3421 C C . ILE A 1 433 ? -23.398 0.649 48.193 1.00 85.56 433 ILE A C 1
ATOM 3423 O O . ILE A 1 433 ? -24.287 1.474 48.397 1.00 85.56 433 ILE A O 1
ATOM 3427 N N . ALA A 1 434 ? -22.498 0.355 49.136 1.00 81.75 434 ALA A N 1
ATOM 3428 C CA . ALA A 1 434 ? -22.525 0.961 50.462 1.00 81.75 434 ALA A CA 1
ATOM 3429 C C . ALA A 1 434 ? -22.404 2.497 50.382 1.00 81.75 434 ALA A C 1
ATOM 3431 O O . ALA A 1 434 ? -21.342 3.034 50.060 1.00 81.75 434 ALA A O 1
ATOM 3432 N N . GLY A 1 435 ? -23.487 3.196 50.735 1.00 75.69 435 GLY A N 1
ATOM 3433 C CA . GLY A 1 435 ? -23.572 4.660 50.692 1.00 75.69 435 GLY A CA 1
ATOM 3434 C C . GLY A 1 435 ? -24.354 5.225 49.503 1.00 75.69 435 GLY A C 1
ATOM 3435 O O . GLY A 1 435 ? -24.555 6.433 49.463 1.00 75.69 435 GLY A O 1
ATOM 3436 N N . VAL A 1 436 ? -24.842 4.377 48.593 1.00 81.75 436 VAL A N 1
ATOM 3437 C CA . VAL A 1 436 ? -25.666 4.766 47.439 1.00 81.75 436 VAL A CA 1
ATOM 3438 C C . VAL A 1 436 ? -27.044 4.127 47.576 1.00 81.75 436 VAL A C 1
ATOM 3440 O O . VAL A 1 436 ? -27.168 2.980 47.993 1.00 81.75 436 VAL A O 1
ATOM 3443 N N . SER A 1 437 ? -28.099 4.886 47.277 1.00 74.31 437 SER A N 1
ATOM 3444 C CA . SER A 1 437 ? -29.479 4.435 47.517 1.00 74.31 437 SER A CA 1
ATOM 3445 C C . SER A 1 437 ? -30.050 3.484 46.460 1.00 74.31 437 SER A C 1
ATOM 3447 O O . SER A 1 437 ? -31.064 2.851 46.733 1.00 74.31 437 SER A O 1
ATOM 3449 N N . ALA A 1 438 ? -29.417 3.394 45.288 1.00 80.75 438 ALA A N 1
ATOM 3450 C CA . ALA A 1 438 ? -29.841 2.548 44.175 1.00 80.75 438 ALA A CA 1
ATOM 3451 C C . ALA A 1 438 ? -28.795 1.458 43.896 1.00 80.75 438 ALA A C 1
ATOM 3453 O O . ALA A 1 438 ? -27.591 1.736 43.908 1.00 80.75 438 ALA A O 1
ATOM 3454 N N . ALA A 1 439 ? -29.261 0.239 43.635 1.00 86.75 439 ALA A N 1
ATOM 3455 C CA . ALA A 1 439 ? -28.450 -0.862 43.128 1.00 86.75 439 ALA A CA 1
ATOM 3456 C C . ALA A 1 439 ? -28.363 -0.804 41.595 1.00 86.75 439 ALA A C 1
ATOM 3458 O O . ALA A 1 439 ? -29.219 -0.217 40.930 1.00 86.75 439 ALA A O 1
ATOM 3459 N N . CYS A 1 440 ? -27.345 -1.434 41.004 1.00 87.81 440 CYS A N 1
ATOM 3460 C CA . CYS A 1 440 ? -27.230 -1.500 39.545 1.00 87.81 440 CYS A CA 1
ATOM 3461 C C . CYS A 1 440 ? -28.405 -2.286 38.931 1.00 87.81 440 CYS A C 1
ATOM 3463 O O . CYS A 1 440 ? -28.948 -1.877 37.900 1.00 87.81 440 CYS A O 1
ATOM 3465 N N . ALA A 1 441 ? -28.858 -3.340 39.619 1.00 88.12 441 ALA A N 1
ATOM 3466 C CA . ALA A 1 441 ? -30.007 -4.156 39.226 1.00 88.12 441 ALA A CA 1
ATOM 3467 C C . ALA A 1 441 ? -31.348 -3.400 39.190 1.00 88.12 441 ALA A C 1
ATOM 3469 O O . ALA A 1 441 ? -32.262 -3.807 38.475 1.00 88.12 441 ALA A O 1
ATOM 3470 N N . ASP A 1 442 ? -31.471 -2.256 39.879 1.00 86.75 442 ASP A N 1
ATOM 3471 C CA . ASP A 1 442 ? -32.692 -1.434 39.829 1.00 86.75 442 ASP A CA 1
ATOM 3472 C C . ASP A 1 442 ? -32.972 -0.904 38.411 1.00 86.75 442 ASP A C 1
ATOM 3474 O O . ASP A 1 442 ? -34.101 -0.534 38.078 1.00 86.75 442 ASP A O 1
ATOM 3478 N N . CYS A 1 443 ? -31.930 -0.823 37.576 1.00 85.88 443 CYS A N 1
ATOM 3479 C CA . CYS A 1 443 ? -32.010 -0.328 36.206 1.00 85.88 443 CYS A CA 1
ATOM 3480 C C . CYS A 1 443 ? -31.540 -1.338 35.152 1.0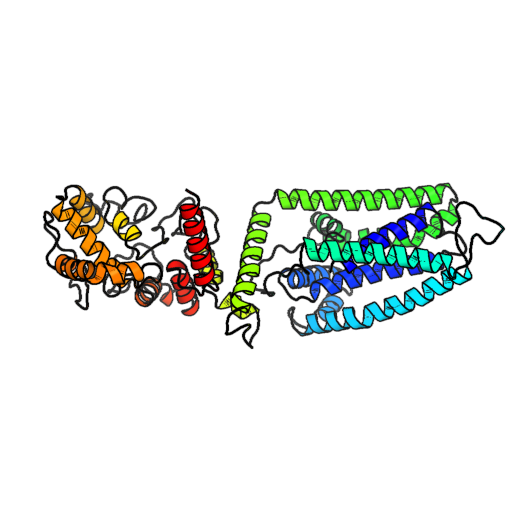0 85.88 443 CYS A C 1
ATOM 3482 O O . CYS A 1 443 ? -31.907 -1.180 33.991 1.00 85.88 443 CYS A O 1
ATOM 3484 N N . HIS A 1 444 ? -30.737 -2.340 35.502 1.00 90.06 444 HIS A N 1
ATOM 3485 C CA . HIS A 1 444 ? -30.076 -3.224 34.539 1.00 90.06 444 HIS A CA 1
ATOM 3486 C C . HIS A 1 444 ? -30.390 -4.699 34.802 1.00 90.06 444 HIS A C 1
ATOM 3488 O O . HIS A 1 444 ? -30.460 -5.118 35.952 1.00 90.06 444 HIS A O 1
ATOM 3494 N N . GLY A 1 445 ? -30.560 -5.479 33.730 1.00 87.25 445 GLY A N 1
ATOM 3495 C CA . GLY A 1 445 ? -30.611 -6.942 33.801 1.00 87.25 445 GLY A CA 1
ATOM 3496 C C . GLY A 1 445 ? -29.190 -7.491 33.869 1.00 87.25 445 GLY A C 1
ATOM 3497 O O . GLY A 1 445 ? -28.288 -6.880 33.292 1.00 87.25 445 GLY A O 1
ATOM 3498 N N . PHE A 1 446 ? -28.976 -8.576 34.609 1.00 89.19 446 PHE A N 1
ATOM 3499 C CA . PHE A 1 446 ? -27.654 -9.165 34.842 1.00 89.19 446 PHE A CA 1
ATOM 3500 C C . PHE A 1 446 ? -27.785 -10.622 35.309 1.00 89.19 446 PHE A C 1
ATOM 3502 O O . PHE A 1 446 ? -28.792 -10.970 35.918 1.00 89.19 446 PHE A O 1
ATOM 3509 N N . ASP A 1 447 ? -26.787 -11.461 35.021 1.00 81.94 447 ASP A N 1
ATOM 3510 C CA . ASP A 1 447 ? -26.718 -12.885 35.405 1.00 81.94 447 ASP A CA 1
ATOM 3511 C C . ASP A 1 447 ? -28.004 -13.716 35.153 1.00 81.94 447 ASP A C 1
ATOM 3513 O O . ASP A 1 447 ? -28.475 -14.497 35.978 1.00 81.94 447 ASP A O 1
ATOM 3517 N N . GLY A 1 448 ? -28.611 -13.538 33.981 1.00 76.75 448 GLY A N 1
ATOM 3518 C CA . GLY A 1 448 ? -29.823 -14.222 33.530 1.00 76.75 448 GLY A CA 1
ATOM 3519 C C . GLY A 1 448 ? -31.143 -13.572 33.956 1.00 76.75 448 GLY A C 1
ATOM 3520 O O . GLY A 1 448 ? -32.188 -13.986 33.446 1.00 76.75 448 GLY A O 1
ATOM 3521 N N . ASP A 1 449 ? -31.116 -12.553 34.820 1.00 78.75 449 ASP A N 1
ATOM 3522 C CA . ASP A 1 449 ? -32.308 -11.806 35.224 1.00 78.75 449 ASP A CA 1
ATOM 3523 C C . ASP A 1 449 ? -32.614 -10.658 34.246 1.00 78.75 449 ASP A C 1
ATOM 3525 O O . ASP A 1 449 ? -31.730 -9.920 33.797 1.00 78.75 449 ASP A O 1
ATOM 3529 N N . GLU A 1 450 ? -33.898 -10.493 33.913 1.00 71.12 450 GLU A N 1
ATOM 3530 C CA . GLU A 1 450 ? -34.388 -9.407 33.061 1.00 71.12 450 GLU A CA 1
ATOM 3531 C C . GLU A 1 450 ? -34.691 -8.153 33.894 1.00 71.12 450 GLU A C 1
ATOM 3533 O O . GLU A 1 450 ? -35.322 -8.224 34.949 1.00 71.12 450 GLU A O 1
ATOM 3538 N N . SER A 1 451 ? -34.311 -6.974 33.392 1.00 67.62 451 SER A N 1
ATOM 3539 C CA . SER A 1 451 ? -34.747 -5.713 34.000 1.00 67.62 451 SER A CA 1
ATOM 3540 C C . SER A 1 451 ? -36.194 -5.387 33.637 1.00 67.62 451 SER A C 1
ATOM 3542 O O . SER A 1 451 ? -36.580 -5.442 32.469 1.00 67.62 451 SER A O 1
ATOM 3544 N N . GLU A 1 452 ? -36.974 -4.907 34.608 1.00 61.44 452 GLU A N 1
ATOM 3545 C CA . GLU A 1 452 ? -38.287 -4.303 34.341 1.00 61.44 452 GLU A CA 1
ATOM 3546 C C . GLU A 1 452 ? -38.184 -2.913 33.664 1.00 61.44 452 GLU A C 1
ATOM 3548 O O . GLU A 1 452 ? -39.186 -2.361 33.197 1.00 61.44 452 GLU A O 1
ATOM 3553 N N . ALA A 1 453 ? -36.983 -2.322 33.580 1.00 62.56 453 ALA A N 1
ATOM 3554 C CA . ALA A 1 453 ? -36.755 -1.013 32.978 1.00 62.56 453 ALA A CA 1
ATOM 3555 C C . ALA A 1 453 ? -36.560 -1.110 31.451 1.00 62.56 453 ALA A C 1
ATOM 3557 O O . ALA A 1 453 ? -35.477 -1.375 30.946 1.00 62.56 453 ALA A O 1
ATOM 3558 N N . SER A 1 454 ? -37.604 -0.791 30.678 1.00 55.84 454 SER A N 1
ATOM 3559 C CA . SER A 1 454 ? -37.639 -0.918 29.203 1.00 55.84 454 SER A CA 1
ATOM 3560 C C . SER A 1 454 ? -36.730 0.037 28.398 1.00 55.84 454 SER A C 1
ATOM 3562 O O . SER A 1 454 ? -36.950 0.243 27.201 1.00 55.84 454 SER A O 1
ATOM 3564 N N . HIS A 1 455 ? -35.805 0.738 29.052 1.00 65.81 455 HIS A N 1
ATOM 3565 C CA . HIS A 1 455 ? -35.142 1.946 28.541 1.00 65.81 455 HIS A CA 1
ATOM 3566 C C . HIS A 1 455 ? -33.653 2.040 28.899 1.00 65.81 455 HIS A C 1
ATOM 3568 O O . HIS A 1 455 ? -33.046 3.101 28.721 1.00 65.81 455 HIS A O 1
ATOM 3574 N N . THR A 1 456 ? -33.091 0.959 29.422 1.00 77.12 456 THR A N 1
ATOM 3575 C CA . THR A 1 456 ? -31.713 0.835 29.888 1.00 77.12 456 THR A CA 1
ATOM 3576 C C . THR A 1 456 ? -31.126 -0.456 29.323 1.00 77.12 456 THR A C 1
ATOM 3578 O O . THR A 1 456 ? -31.839 -1.456 29.271 1.00 77.12 456 THR A O 1
ATOM 3581 N N . PRO A 1 457 ? -29.853 -0.455 28.885 1.00 86.44 457 PRO A N 1
ATOM 3582 C CA . PRO A 1 457 ? -29.261 -1.654 28.313 1.00 86.44 457 PRO A CA 1
ATOM 3583 C C . PRO A 1 457 ? -29.214 -2.810 29.305 1.00 86.44 457 PRO A C 1
ATOM 3585 O O . PRO A 1 457 ? -28.754 -2.650 30.434 1.00 86.44 457 PRO A O 1
ATOM 3588 N N . ASP A 1 458 ? -29.650 -3.974 28.853 1.00 87.88 458 ASP A N 1
ATOM 3589 C CA . ASP A 1 458 ? -29.439 -5.250 29.515 1.00 87.88 458 ASP A CA 1
ATOM 3590 C C . ASP A 1 458 ? -27.942 -5.601 29.521 1.00 87.88 458 ASP A C 1
ATOM 3592 O O . ASP A 1 458 ? -27.271 -5.529 28.482 1.00 87.88 458 ASP A O 1
ATOM 3596 N N . LEU A 1 459 ? -27.420 -5.951 30.698 1.00 92.38 459 LEU A N 1
ATOM 3597 C CA . LEU A 1 459 ? -26.011 -6.264 30.920 1.00 92.38 459 LEU A CA 1
ATOM 3598 C C . LEU A 1 459 ? -25.735 -7.777 30.943 1.00 92.38 459 LEU A C 1
ATOM 3600 O O . LEU A 1 459 ? -24.598 -8.177 31.171 1.00 92.38 459 LEU A O 1
ATOM 3604 N N . ASN A 1 460 ? -26.727 -8.621 30.643 1.00 91.00 460 ASN A N 1
ATOM 3605 C CA . ASN A 1 460 ? -26.507 -10.046 30.388 1.00 91.00 460 ASN A CA 1
ATOM 3606 C C . ASN A 1 460 ? -25.572 -10.257 29.190 1.00 91.00 460 ASN A C 1
ATOM 3608 O O . ASN A 1 460 ? -25.920 -9.886 28.062 1.00 91.00 460 ASN A O 1
ATOM 3612 N N . GLY A 1 461 ? -24.399 -10.854 29.416 1.00 91.50 461 GLY A N 1
ATOM 3613 C CA . GLY A 1 461 ? -23.341 -10.982 28.417 1.00 91.50 461 GLY A CA 1
ATOM 3614 C C . GLY A 1 461 ? -22.770 -9.635 27.980 1.00 91.50 461 GLY A C 1
ATOM 3615 O O . GLY A 1 461 ? -22.381 -9.501 26.820 1.00 91.50 461 GLY A O 1
ATOM 3616 N N . TRP A 1 462 ? -22.798 -8.608 28.836 1.00 94.12 462 TRP A N 1
ATOM 3617 C CA . TRP A 1 462 ? -22.390 -7.250 28.478 1.00 94.12 462 TRP A CA 1
ATOM 3618 C C . TRP A 1 462 ? -21.031 -7.206 27.779 1.00 94.12 462 TRP A C 1
ATOM 3620 O O . TRP A 1 462 ? -20.055 -7.789 28.238 1.00 94.12 462 TRP A O 1
ATOM 3630 N N . ALA A 1 463 ? -20.975 -6.484 26.658 1.00 95.00 463 ALA A N 1
ATOM 3631 C CA . ALA A 1 463 ? -19.790 -6.330 25.818 1.00 95.00 463 ALA A CA 1
ATOM 3632 C C . ALA A 1 463 ? -19.172 -7.634 25.280 1.00 95.00 463 ALA A C 1
ATOM 3634 O O . ALA A 1 463 ? -18.160 -7.543 24.588 1.00 95.00 463 ALA A O 1
ATOM 3635 N N . SER A 1 464 ? -19.781 -8.811 25.494 1.00 96.38 464 SER A N 1
ATOM 3636 C CA . SER A 1 464 ? -19.407 -10.069 24.828 1.00 96.38 464 SER A CA 1
ATOM 3637 C C . SER A 1 464 ? -19.467 -9.933 23.306 1.00 96.38 464 SER A C 1
ATOM 3639 O O . SER A 1 464 ? -20.012 -8.962 22.758 1.00 96.38 464 SER A O 1
ATOM 3641 N N . ARG A 1 465 ? -18.908 -10.911 22.589 1.00 96.25 465 ARG A N 1
ATOM 3642 C CA . ARG A 1 465 ? -18.937 -10.916 21.125 1.00 96.25 465 ARG A CA 1
ATOM 3643 C C . ARG A 1 465 ? -20.376 -10.866 20.605 1.00 96.25 465 ARG A C 1
ATOM 3645 O O . ARG A 1 465 ? -20.703 -10.006 19.790 1.00 96.25 465 ARG A O 1
ATOM 3652 N N . GLU A 1 466 ? -21.243 -11.735 21.116 1.00 95.94 466 GLU A N 1
ATOM 3653 C CA . GLU A 1 466 ? -22.656 -11.828 20.748 1.00 95.94 466 GLU A CA 1
ATOM 3654 C C . GLU A 1 466 ? -23.409 -10.544 21.101 1.00 95.94 466 GLU A C 1
ATOM 3656 O O . GLU A 1 466 ? -24.097 -9.984 20.246 1.00 95.94 466 GLU A O 1
ATOM 3661 N N . TRP A 1 467 ? -23.223 -10.027 22.320 1.00 95.50 467 TRP A N 1
ATOM 3662 C CA . TRP A 1 467 ? -23.869 -8.789 22.760 1.00 95.50 467 TRP A CA 1
ATOM 3663 C C . TRP A 1 467 ? -23.478 -7.609 21.874 1.00 95.50 467 TRP A C 1
ATOM 3665 O O . TRP A 1 467 ? -24.336 -6.837 21.450 1.00 95.50 467 TRP A O 1
ATOM 3675 N N . THR A 1 468 ? -22.195 -7.489 21.528 1.00 96.00 468 THR A N 1
ATOM 3676 C CA . THR A 1 468 ? -21.696 -6.378 20.708 1.00 96.00 468 THR A CA 1
ATOM 3677 C C . THR A 1 468 ? -22.187 -6.486 19.263 1.00 96.00 468 THR A C 1
ATOM 3679 O O . THR A 1 468 ? -22.521 -5.466 18.656 1.00 96.00 468 THR A O 1
ATOM 3682 N N . ILE A 1 469 ? -22.301 -7.702 18.713 1.00 95.88 469 ILE A N 1
ATOM 3683 C CA . ILE A 1 469 ? -22.916 -7.940 17.397 1.00 95.88 469 ILE A CA 1
ATOM 3684 C C . ILE A 1 469 ? -24.391 -7.532 17.417 1.00 95.88 469 ILE A C 1
ATOM 3686 O O . ILE A 1 469 ? -24.815 -6.771 16.550 1.00 95.88 469 ILE A O 1
ATOM 3690 N N . GLU A 1 470 ? -25.172 -7.995 18.394 1.00 94.81 470 GLU A N 1
ATOM 3691 C CA . GLU A 1 470 ? -26.597 -7.661 18.500 1.00 94.81 470 GLU A CA 1
ATOM 3692 C C . GLU A 1 470 ? -26.823 -6.159 18.710 1.00 94.81 470 GLU A C 1
ATOM 3694 O O . GLU A 1 470 ? -27.674 -5.560 18.048 1.00 94.81 470 GLU A O 1
ATOM 3699 N N . PHE A 1 471 ? -26.016 -5.533 19.570 1.00 93.81 471 PHE A N 1
ATOM 3700 C CA . PHE A 1 471 ? -26.046 -4.092 19.806 1.00 93.81 471 PHE A CA 1
ATOM 3701 C C . PHE A 1 471 ? -25.726 -3.311 18.532 1.00 93.81 471 PHE A C 1
ATOM 3703 O O . PHE A 1 471 ? -26.425 -2.362 18.189 1.00 93.81 471 PHE A O 1
ATOM 3710 N N . THR A 1 472 ? -24.703 -3.741 17.788 1.00 93.50 472 THR A N 1
ATOM 3711 C CA . THR A 1 472 ? -24.333 -3.115 16.514 1.00 93.50 472 THR A CA 1
ATOM 3712 C C . THR A 1 472 ? -25.407 -3.332 15.452 1.00 93.50 472 THR A C 1
ATOM 3714 O O . THR A 1 472 ? -25.623 -2.455 14.628 1.00 93.50 472 THR A O 1
ATOM 3717 N N . LYS A 1 473 ? -26.120 -4.462 15.451 1.00 93.50 473 LYS A N 1
ATOM 3718 C CA . LYS A 1 473 ? -27.225 -4.700 14.510 1.00 93.50 473 LYS A CA 1
ATOM 3719 C C . LYS A 1 473 ? -28.399 -3.761 14.757 1.00 93.50 473 LYS A C 1
ATOM 3721 O O . LYS A 1 473 ? -28.907 -3.158 13.807 1.00 93.50 473 LYS A O 1
ATOM 3726 N N . ASN A 1 474 ? -28.828 -3.651 16.014 1.00 92.38 474 ASN A N 1
ATOM 3727 C CA . ASN A 1 474 ? -30.002 -2.873 16.376 1.00 92.38 474 ASN A CA 1
ATOM 3728 C C . ASN A 1 474 ? -29.906 -2.287 17.797 1.00 92.38 474 ASN A C 1
ATOM 3730 O O . ASN A 1 474 ? -30.499 -2.836 18.730 1.00 92.38 474 ASN A O 1
ATOM 3734 N N . PRO A 1 475 ? -29.265 -1.118 17.973 1.00 91.62 475 PRO A N 1
ATOM 3735 C CA . PRO A 1 475 ? -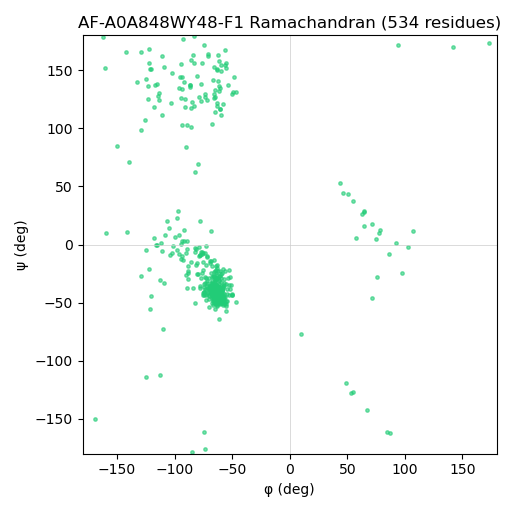29.173 -0.459 19.280 1.00 91.62 475 PRO A CA 1
ATOM 3736 C C . PRO A 1 475 ? -30.533 0.066 19.787 1.00 91.62 475 PRO A C 1
ATOM 3738 O O . PRO A 1 475 ? -30.679 0.384 20.969 1.00 91.62 475 PRO A O 1
ATOM 3741 N N . ALA A 1 476 ? -31.545 0.138 18.911 1.00 91.12 476 ALA A N 1
ATOM 3742 C CA . ALA A 1 476 ? -32.919 0.520 19.232 1.00 91.12 476 ALA A CA 1
ATOM 3743 C C . ALA A 1 476 ? -33.806 -0.673 19.645 1.00 91.12 476 ALA A C 1
ATOM 3745 O O . ALA A 1 476 ? -35.002 -0.494 19.896 1.00 91.12 476 ALA A O 1
ATOM 3746 N N . HIS A 1 477 ? -33.253 -1.887 19.741 1.00 90.75 477 HIS A N 1
ATOM 3747 C CA . HIS A 1 477 ? -33.960 -3.029 20.314 1.00 90.75 477 HIS A CA 1
ATOM 3748 C C . HIS A 1 477 ? -34.290 -2.772 21.796 1.00 90.75 477 HIS A C 1
ATOM 3750 O O . HIS A 1 477 ? -33.559 -2.067 22.497 1.00 90.75 477 HIS A O 1
ATOM 3756 N N . SER A 1 478 ? -35.386 -3.350 22.304 1.00 86.50 478 SER A N 1
ATOM 3757 C CA . SER A 1 478 ? -35.835 -3.144 23.693 1.00 86.50 478 SER A CA 1
ATOM 3758 C C . SER A 1 478 ? -34.852 -3.667 24.743 1.00 86.50 478 SER A C 1
ATOM 3760 O O . SER A 1 478 ? -34.890 -3.200 25.872 1.00 86.50 478 SER A O 1
ATOM 3762 N N . ARG A 1 479 ? -33.973 -4.602 24.356 1.00 86.81 479 ARG A N 1
ATOM 3763 C CA . ARG A 1 479 ? -32.841 -5.092 25.165 1.00 86.81 479 ARG A CA 1
ATOM 3764 C C . ARG A 1 479 ? -31.778 -4.010 25.417 1.00 86.81 479 ARG A C 1
ATOM 3766 O O . ARG A 1 479 ? -31.023 -4.115 26.371 1.00 86.81 479 ARG A O 1
ATOM 3773 N N . PHE A 1 480 ? -31.695 -2.986 24.566 1.00 90.69 480 PHE A N 1
ATOM 3774 C CA . PHE A 1 480 ? -30.664 -1.948 24.633 1.00 90.69 480 PHE A CA 1
ATOM 3775 C C . PHE A 1 480 ? -31.275 -0.591 24.998 1.00 90.69 480 PHE A C 1
ATOM 3777 O O . PHE A 1 480 ? -31.759 -0.404 26.110 1.00 90.69 480 PHE A O 1
ATOM 3784 N N . TYR A 1 481 ? -31.270 0.378 24.079 1.00 87.88 481 TYR A N 1
ATOM 3785 C CA . TYR A 1 481 ? -31.792 1.716 24.352 1.00 87.88 481 TYR A CA 1
ATOM 3786 C C . TYR A 1 481 ? -33.249 1.905 23.921 1.00 87.88 481 TYR A C 1
ATOM 3788 O O . TYR A 1 481 ? -33.882 2.888 24.317 1.00 87.88 481 TYR A O 1
ATOM 3796 N N . GLY A 1 482 ? -33.827 0.987 23.139 1.00 87.44 482 GLY A N 1
ATOM 3797 C CA . GLY A 1 482 ? -35.203 1.130 22.675 1.00 87.44 482 GLY A CA 1
ATOM 3798 C C . GLY A 1 482 ? -35.419 2.465 21.946 1.00 87.44 482 GLY A C 1
ATOM 3799 O O . GLY A 1 482 ? -34.656 2.865 21.068 1.00 87.44 482 GLY A O 1
ATOM 3800 N N . LYS A 1 483 ? -36.434 3.218 22.387 1.00 84.25 483 LYS A N 1
ATOM 3801 C CA . LYS A 1 483 ? -36.747 4.569 21.880 1.00 84.25 483 LYS A CA 1
ATOM 3802 C C . LYS A 1 483 ? -35.746 5.656 22.302 1.00 84.25 483 LYS A C 1
ATOM 3804 O O . LYS A 1 483 ? -35.832 6.761 21.782 1.00 84.25 483 LYS A O 1
ATOM 3809 N N . ASN A 1 484 ? -34.843 5.357 23.237 1.00 83.75 484 ASN A N 1
ATOM 3810 C CA . ASN A 1 484 ? -33.849 6.296 23.763 1.00 83.75 484 ASN A CA 1
ATOM 3811 C C . ASN A 1 484 ? -32.490 6.171 23.063 1.00 83.75 484 ASN A C 1
ATOM 3813 O O . ASN A 1 484 ? -31.515 6.762 23.521 1.00 83.75 484 ASN A O 1
ATOM 3817 N N . ASN A 1 485 ? -32.401 5.385 21.986 1.00 87.75 485 ASN A N 1
ATOM 3818 C CA . ASN A 1 485 ? -31.219 5.387 21.137 1.00 87.75 485 ASN A CA 1
ATOM 3819 C C . ASN A 1 485 ? -31.028 6.802 20.565 1.00 87.75 485 ASN A C 1
ATOM 3821 O O . ASN A 1 485 ? -31.896 7.290 19.847 1.00 87.75 485 ASN A O 1
ATOM 3825 N N . ASP A 1 486 ? -29.916 7.453 20.913 1.00 83.94 486 ASP A N 1
ATOM 3826 C CA . ASP A 1 486 ? -29.632 8.848 20.551 1.00 83.94 486 ASP A CA 1
ATOM 3827 C C . ASP A 1 486 ? -29.569 9.017 19.025 1.00 83.94 486 ASP A C 1
ATOM 3829 O O . ASP A 1 486 ? -30.395 9.695 18.413 1.00 83.94 486 ASP A O 1
ATOM 3833 N N . ARG A 1 487 ? -28.587 8.362 18.398 1.00 87.62 487 ARG A N 1
ATOM 3834 C CA . ARG A 1 487 ? -28.286 8.543 16.968 1.00 87.62 487 ARG A CA 1
ATOM 3835 C C . ARG A 1 487 ? -27.501 7.402 16.329 1.00 87.62 487 ARG A C 1
ATOM 3837 O O . ARG A 1 487 ? -27.009 7.570 15.215 1.00 87.62 487 ARG A O 1
ATOM 3844 N N . MET A 1 488 ? -27.332 6.271 17.018 1.00 89.62 488 MET A N 1
ATOM 3845 C CA . MET A 1 488 ? -26.639 5.128 16.425 1.00 89.62 488 MET A CA 1
ATOM 3846 C C . MET A 1 488 ? -27.559 4.472 15.377 1.00 89.62 488 MET A C 1
ATOM 3848 O O . MET A 1 488 ? -28.710 4.184 15.709 1.00 89.62 488 MET A O 1
ATOM 3852 N N . PRO A 1 489 ? -27.108 4.265 14.126 1.00 89.44 489 PRO A N 1
ATOM 3853 C CA . PRO A 1 489 ? -27.940 3.676 13.075 1.00 89.44 489 PRO A CA 1
ATOM 3854 C C . PRO A 1 489 ? -28.444 2.269 13.416 1.00 89.44 489 PRO A C 1
ATOM 3856 O O . PRO A 1 489 ? -27.786 1.528 14.149 1.00 89.44 489 PRO A O 1
ATOM 3859 N N . ILE A 1 490 ? -29.577 1.873 12.829 1.00 90.81 490 ILE A N 1
ATOM 3860 C CA . ILE A 1 490 ? -30.059 0.484 12.890 1.00 90.81 490 ILE A CA 1
ATOM 3861 C C . ILE A 1 490 ? -29.460 -0.252 11.693 1.00 90.81 490 ILE A C 1
ATOM 3863 O O . ILE A 1 490 ? -30.056 -0.336 10.618 1.00 90.81 490 ILE A O 1
ATOM 3867 N N . PHE A 1 491 ? -28.229 -0.733 11.853 1.00 87.19 491 PHE A N 1
ATOM 3868 C CA . PHE A 1 491 ? -27.419 -1.211 10.733 1.00 87.19 491 PHE A CA 1
ATOM 3869 C C . PHE A 1 491 ? -28.028 -2.406 9.984 1.00 87.19 491 PHE A C 1
ATOM 3871 O O . PHE A 1 491 ? -27.824 -2.512 8.771 1.00 87.19 491 PHE A O 1
ATOM 3878 N N . GLU A 1 492 ? -28.782 -3.270 10.673 1.00 82.81 492 GLU A N 1
ATOM 3879 C CA . GLU A 1 492 ? -29.486 -4.405 10.061 1.00 82.81 492 GLU A CA 1
ATOM 3880 C C . GLU A 1 492 ? -30.630 -3.955 9.132 1.00 82.81 492 GLU A C 1
ATOM 3882 O O . GLU A 1 492 ? -30.759 -4.465 8.019 1.00 82.81 492 GLU A O 1
ATOM 3887 N N . GLU A 1 493 ? -31.430 -2.965 9.544 1.00 81.12 493 GLU A N 1
ATOM 3888 C CA . GLU A 1 493 ? -32.566 -2.466 8.753 1.00 81.12 493 GLU A CA 1
ATOM 3889 C C . GLU A 1 493 ? -32.121 -1.538 7.615 1.00 81.12 493 GLU A C 1
ATOM 3891 O O . GLU A 1 493 ? -32.695 -1.554 6.524 1.00 81.12 493 GLU A O 1
ATOM 3896 N N . GLU A 1 494 ? -31.077 -0.739 7.848 1.00 79.12 494 GLU A N 1
ATOM 3897 C CA . GLU A 1 494 ? -30.560 0.224 6.872 1.00 79.12 494 GLU A CA 1
ATOM 3898 C C . GLU A 1 494 ? -29.683 -0.427 5.787 1.00 79.12 494 GLU A C 1
ATOM 3900 O O . GLU A 1 494 ? -29.336 0.222 4.795 1.00 79.12 494 GLU A O 1
ATOM 3905 N N . GLY A 1 495 ? -29.316 -1.707 5.946 1.00 78.31 495 GLY A N 1
ATOM 3906 C CA . GLY A 1 495 ? -28.479 -2.443 4.992 1.00 78.31 495 GLY A CA 1
ATOM 3907 C C . GLY A 1 495 ? -27.072 -1.853 4.836 1.00 78.31 495 GLY A C 1
ATOM 3908 O O . GLY A 1 495 ? -26.455 -1.975 3.775 1.00 78.31 495 GLY A O 1
ATOM 3909 N N . ILE A 1 496 ? -26.574 -1.170 5.873 1.00 81.62 496 ILE A N 1
ATOM 3910 C CA . ILE A 1 496 ? -25.263 -0.502 5.865 1.00 81.62 496 ILE A CA 1
ATOM 3911 C C . ILE A 1 496 ? -24.125 -1.523 5.982 1.00 81.62 496 ILE A C 1
ATOM 3913 O O . ILE A 1 496 ? -23.062 -1.319 5.382 1.00 81.62 496 ILE A O 1
ATOM 3917 N N . PHE A 1 497 ? -24.354 -2.606 6.731 1.00 85.50 497 PHE A N 1
ATOM 3918 C CA . PHE A 1 497 ? -23.423 -3.714 6.911 1.00 85.50 497 PHE A CA 1
ATOM 3919 C C . PHE A 1 497 ? -24.024 -5.041 6.456 1.00 85.50 497 PHE A C 1
ATOM 3921 O O . PHE A 1 497 ? -25.225 -5.274 6.543 1.00 85.50 497 PHE A O 1
ATOM 3928 N N . THR A 1 498 ? -23.148 -5.941 6.022 1.00 90.56 498 THR A N 1
ATOM 3929 C CA . THR A 1 498 ? -23.423 -7.383 6.027 1.00 90.56 498 THR A CA 1
ATOM 3930 C C . THR A 1 498 ? -23.132 -7.962 7.413 1.00 90.56 498 THR A C 1
ATOM 3932 O O . THR A 1 498 ? -22.291 -7.420 8.131 1.00 90.56 498 THR A O 1
ATOM 3935 N N . ASP A 1 499 ? -23.746 -9.096 7.764 1.00 90.81 499 ASP A N 1
ATOM 3936 C CA . ASP A 1 499 ? -23.464 -9.797 9.031 1.00 90.81 499 ASP A CA 1
ATOM 3937 C C . ASP A 1 499 ? -21.960 -10.016 9.243 1.00 90.81 499 ASP A C 1
ATOM 3939 O O . ASP A 1 499 ? -21.416 -9.708 10.300 1.00 90.81 499 ASP A O 1
ATOM 3943 N N . ARG A 1 500 ? -21.258 -10.431 8.182 1.00 92.50 500 ARG A N 1
ATOM 3944 C CA . ARG A 1 500 ? -19.811 -10.651 8.212 1.00 92.50 500 ARG A CA 1
ATOM 3945 C C . ARG A 1 500 ? -19.017 -9.377 8.510 1.00 92.50 500 ARG A C 1
ATOM 3947 O O . ARG A 1 500 ? -18.008 -9.432 9.200 1.00 92.50 500 ARG A O 1
ATOM 3954 N N . GLN A 1 501 ? -19.446 -8.223 8.000 1.00 93.06 501 GLN A N 1
ATOM 3955 C CA . GLN A 1 501 ? -18.778 -6.950 8.294 1.00 93.06 501 GLN A CA 1
ATOM 3956 C C . GLN A 1 501 ? -18.970 -6.525 9.750 1.00 93.06 501 GLN A C 1
ATOM 3958 O O . GLN A 1 501 ? -18.038 -5.964 10.323 1.00 93.06 501 GLN A O 1
ATOM 3963 N N . ILE A 1 502 ? -20.142 -6.802 10.334 1.00 94.50 502 ILE A N 1
ATOM 3964 C CA . ILE A 1 502 ? -20.400 -6.565 11.760 1.00 94.50 502 ILE A CA 1
ATOM 3965 C C . ILE A 1 502 ? -19.477 -7.449 12.597 1.00 94.50 502 ILE A C 1
ATOM 3967 O O . ILE A 1 502 ? -18.791 -6.941 13.475 1.00 94.50 502 ILE A O 1
ATOM 3971 N N . GLU A 1 503 ? -19.386 -8.740 12.281 1.00 95.69 503 GLU A N 1
ATOM 3972 C CA . GLU A 1 503 ? -18.457 -9.649 12.960 1.00 95.69 503 GLU A CA 1
ATOM 3973 C C . GLU A 1 503 ? -17.014 -9.138 12.899 1.00 95.69 503 GLU A C 1
ATOM 3975 O O . GLU A 1 503 ? -16.381 -8.986 13.933 1.00 95.69 503 GLU A O 1
ATOM 3980 N N . LEU A 1 504 ? -16.511 -8.784 11.711 1.00 95.94 504 LEU A N 1
ATOM 3981 C CA . LEU A 1 504 ? -15.126 -8.333 11.536 1.00 95.94 504 LEU A CA 1
ATOM 3982 C C . LEU A 1 504 ? -14.803 -7.054 12.320 1.00 95.94 504 LEU A C 1
ATOM 3984 O O . LEU A 1 504 ? -13.701 -6.932 12.855 1.00 95.94 504 LEU A O 1
ATOM 3988 N N . VAL A 1 505 ? -15.722 -6.081 12.374 1.00 96.12 505 VAL A N 1
ATOM 3989 C CA . VAL A 1 505 ? -15.492 -4.847 13.145 1.00 96.12 505 VAL A CA 1
ATOM 3990 C C . VAL A 1 505 ? -15.613 -5.086 14.647 1.00 96.12 505 VAL A C 1
ATOM 3992 O O . VAL A 1 505 ? -14.831 -4.510 15.398 1.00 96.12 505 VAL A O 1
ATOM 3995 N N . VAL A 1 506 ? -16.530 -5.953 15.085 1.00 96.56 506 VAL A N 1
ATOM 3996 C CA . VAL A 1 506 ? -16.674 -6.331 16.498 1.00 96.56 506 VAL A CA 1
ATOM 3997 C C . VAL A 1 506 ? -15.448 -7.104 16.977 1.00 96.56 506 VAL A C 1
ATOM 3999 O O . VAL A 1 506 ? -14.863 -6.733 17.992 1.00 96.56 506 VAL A O 1
ATOM 4002 N N . ASP A 1 507 ? -15.010 -8.102 16.211 1.00 96.62 507 ASP A N 1
ATOM 4003 C CA . ASP A 1 507 ? -13.804 -8.885 16.486 1.00 96.62 507 ASP A CA 1
ATOM 4004 C C . ASP A 1 507 ? -12.575 -7.962 16.550 1.00 96.62 507 ASP A C 1
ATOM 4006 O O . ASP A 1 507 ? -11.715 -8.109 17.411 1.00 96.62 507 ASP A O 1
ATOM 4010 N N . TRP A 1 508 ? -12.515 -6.928 15.705 1.00 96.62 508 TRP A N 1
ATOM 4011 C CA . TRP A 1 508 ? -11.456 -5.924 15.782 1.00 96.62 508 TRP A CA 1
ATOM 4012 C C . TRP A 1 508 ? -11.553 -5.003 17.010 1.00 96.62 508 TRP A C 1
ATOM 4014 O O . TRP A 1 508 ? -10.544 -4.761 17.664 1.00 96.62 508 TRP A O 1
ATOM 4024 N N . ILE A 1 509 ? -12.737 -4.502 17.370 1.00 96.38 509 ILE A N 1
ATOM 4025 C CA . ILE A 1 509 ? -12.906 -3.657 18.569 1.00 96.38 509 ILE A CA 1
ATOM 4026 C C . ILE A 1 509 ? -12.506 -4.423 19.839 1.00 96.38 509 ILE A C 1
ATOM 4028 O O . ILE A 1 509 ? -11.882 -3.851 20.732 1.00 96.38 509 ILE A O 1
ATOM 4032 N N . ARG A 1 510 ? -12.834 -5.718 19.892 1.00 95.62 510 ARG A N 1
ATOM 4033 C CA . ARG A 1 510 ? -12.537 -6.627 21.010 1.00 95.62 510 ARG A CA 1
ATOM 4034 C C . ARG A 1 510 ? -11.117 -7.194 21.001 1.00 95.62 510 ARG A C 1
ATOM 4036 O O . ARG A 1 510 ? -10.725 -7.903 21.920 1.00 95.62 510 ARG A O 1
ATOM 4043 N N . GLU A 1 511 ? -10.342 -6.882 19.970 1.00 94.31 511 GLU A N 1
ATOM 4044 C CA . GLU A 1 511 ? -9.019 -7.450 19.720 1.00 94.31 511 GLU A CA 1
ATOM 4045 C C . GLU A 1 511 ? -8.971 -8.967 19.436 1.00 94.31 511 GLU A C 1
ATOM 4047 O O . GLU A 1 511 ? -7.893 -9.565 19.435 1.00 94.31 511 GLU A O 1
ATOM 4052 N N . ASP A 1 512 ? -10.114 -9.572 19.119 1.00 91.88 512 ASP A N 1
ATOM 4053 C CA . ASP A 1 512 ? -10.325 -11.001 18.873 1.00 91.88 512 ASP A CA 1
ATOM 4054 C C . ASP A 1 512 ? -9.939 -11.399 17.432 1.00 91.88 512 ASP A C 1
ATOM 4056 O O . ASP A 1 512 ? -10.753 -11.856 16.630 1.00 91.88 512 ASP A O 1
ATOM 4060 N N . TRP A 1 513 ? -8.664 -11.242 17.072 1.00 89.06 513 TRP A N 1
ATOM 4061 C CA . TRP A 1 513 ? -8.109 -11.775 15.821 1.00 89.06 513 TRP A CA 1
ATOM 4062 C C . TRP A 1 513 ? -6.939 -12.716 16.081 1.00 89.06 513 TRP A C 1
ATOM 4064 O O . TRP A 1 513 ? -6.232 -12.625 17.082 1.00 89.06 513 TRP A O 1
ATOM 4074 N N . VAL A 1 514 ? -6.682 -13.609 15.128 1.00 80.44 514 VAL A N 1
ATOM 4075 C CA . VAL A 1 514 ? -5.603 -14.593 15.253 1.00 80.44 514 VAL A CA 1
ATOM 4076 C C . VAL A 1 514 ? -4.240 -13.895 15.268 1.00 80.44 514 VAL A C 1
ATOM 4078 O O . VAL A 1 514 ? -3.921 -13.141 14.348 1.00 80.44 514 VAL A O 1
ATOM 4081 N N . ARG A 1 515 ? -3.415 -14.157 16.283 1.00 77.44 515 ARG A N 1
ATOM 4082 C CA . ARG A 1 515 ? -2.035 -13.657 16.393 1.00 77.44 515 ARG A CA 1
ATOM 4083 C C . ARG A 1 515 ? -1.079 -14.842 16.415 1.00 77.44 515 ARG A C 1
ATOM 4085 O O . ARG A 1 515 ? -1.149 -15.684 17.310 1.00 77.44 515 ARG A O 1
ATOM 4092 N N . PHE A 1 516 ? -0.186 -14.940 15.435 1.00 68.38 516 PHE A N 1
ATOM 4093 C CA . PHE A 1 516 ? 0.791 -16.029 15.388 1.00 68.38 516 PHE A CA 1
ATOM 4094 C C . PHE A 1 516 ? 2.106 -15.593 16.029 1.00 68.38 516 PHE A C 1
ATOM 4096 O O . PHE A 1 516 ? 2.710 -14.605 15.627 1.00 68.38 516 PHE A O 1
ATOM 4103 N N . GLY A 1 517 ? 2.576 -16.370 17.007 1.00 58.03 517 GLY A N 1
ATOM 4104 C CA . GLY A 1 517 ? 3.848 -16.118 17.690 1.00 58.03 517 GLY A CA 1
ATOM 4105 C C . GLY A 1 517 ? 3.739 -15.279 18.962 1.00 58.03 517 GLY A C 1
ATOM 4106 O O . GLY A 1 517 ? 4.748 -15.096 19.623 1.00 58.03 517 GLY A O 1
ATOM 4107 N N . GLU A 1 518 ? 2.547 -14.851 19.385 1.00 57.78 518 GLU A N 1
ATOM 4108 C CA . GLU A 1 518 ? 2.373 -14.045 20.606 1.00 57.78 518 GLU A CA 1
ATOM 4109 C C . GLU A 1 518 ? 2.847 -14.786 21.872 1.00 57.78 518 GLU A C 1
ATOM 4111 O O . GLU A 1 518 ? 3.403 -14.182 22.785 1.00 57.78 518 GLU A O 1
ATOM 4116 N N . ALA A 1 519 ? 2.727 -16.119 21.901 1.00 52.62 519 ALA A N 1
ATOM 4117 C CA . ALA A 1 519 ? 3.303 -16.958 22.952 1.00 52.62 519 ALA A CA 1
ATOM 4118 C C . ALA A 1 519 ? 4.842 -17.014 22.897 1.00 52.62 519 ALA A C 1
ATOM 4120 O O . ALA A 1 519 ? 5.491 -16.993 23.940 1.00 52.62 519 ALA A O 1
ATOM 4121 N N . GLU A 1 520 ? 5.438 -17.054 21.701 1.00 53.75 520 GLU A N 1
ATOM 4122 C CA . GLU A 1 520 ? 6.896 -17.013 21.521 1.00 53.75 520 GLU A CA 1
ATOM 4123 C C . GLU A 1 520 ? 7.459 -15.620 21.826 1.00 53.75 520 GLU A C 1
ATOM 4125 O O . GLU A 1 520 ? 8.536 -15.508 22.403 1.00 53.75 520 GLU A O 1
ATOM 4130 N N . GLU A 1 521 ? 6.720 -14.561 21.501 1.00 53.91 521 GLU A N 1
ATOM 4131 C CA . GLU A 1 521 ? 7.087 -13.168 21.740 1.00 53.91 521 GLU A CA 1
ATOM 4132 C C . GLU A 1 521 ? 6.931 -12.798 23.220 1.00 53.91 521 GLU A C 1
ATOM 4134 O O . GLU A 1 521 ? 7.853 -12.230 23.804 1.00 53.91 521 GLU A O 1
ATOM 4139 N N . LYS A 1 522 ? 5.837 -13.221 23.875 1.00 56.25 522 LYS A N 1
ATOM 4140 C CA . LYS A 1 522 ? 5.684 -13.145 25.338 1.00 56.25 522 LYS A CA 1
ATOM 4141 C C . LYS A 1 522 ? 6.757 -13.971 26.048 1.00 56.25 522 LYS A C 1
ATOM 4143 O O . LYS A 1 522 ? 7.339 -13.482 27.013 1.00 56.25 522 LYS A O 1
ATOM 4148 N N . ALA A 1 523 ? 7.083 -15.173 25.564 1.00 52.66 523 ALA A N 1
ATOM 4149 C CA . ALA A 1 523 ? 8.163 -15.986 26.127 1.00 52.66 523 ALA A CA 1
ATOM 4150 C C . ALA A 1 523 ? 9.546 -15.345 25.923 1.00 52.66 523 ALA A C 1
ATOM 4152 O O . ALA A 1 523 ? 10.365 -15.351 26.840 1.00 52.66 523 ALA A O 1
ATOM 4153 N N . ALA A 1 524 ? 9.809 -14.746 24.759 1.00 56.06 524 ALA A N 1
ATOM 4154 C CA . ALA A 1 524 ? 11.050 -14.030 24.476 1.00 56.06 524 ALA A CA 1
ATOM 4155 C C . ALA A 1 524 ? 11.176 -12.745 25.309 1.00 56.06 524 ALA A C 1
ATOM 4157 O O . ALA A 1 524 ? 12.251 -12.464 25.839 1.00 56.06 524 ALA A O 1
ATOM 4158 N N . ALA A 1 525 ? 10.086 -11.991 25.476 1.00 59.31 525 ALA A N 1
ATOM 4159 C CA . ALA A 1 525 ? 10.032 -10.800 26.318 1.00 59.31 525 ALA A CA 1
ATOM 4160 C C . ALA A 1 525 ? 10.194 -11.148 27.806 1.00 59.31 525 ALA A C 1
ATOM 4162 O O . ALA A 1 525 ? 10.970 -10.494 28.503 1.00 59.31 525 ALA A O 1
ATOM 4163 N N . ALA A 1 526 ? 9.543 -12.215 28.280 1.00 63.72 526 ALA A N 1
ATOM 4164 C CA . ALA A 1 526 ? 9.716 -12.736 29.634 1.00 63.72 526 ALA A CA 1
ATOM 4165 C C . ALA A 1 526 ? 11.160 -13.203 29.874 1.00 63.72 526 ALA A C 1
ATOM 4167 O O . ALA A 1 526 ? 11.780 -12.799 30.857 1.00 63.72 526 ALA A O 1
ATOM 4168 N N . ALA A 1 527 ? 11.745 -13.953 28.935 1.00 65.56 527 ALA A N 1
ATOM 4169 C CA . ALA A 1 527 ? 13.139 -14.387 29.008 1.00 65.56 527 ALA A CA 1
ATOM 4170 C C . ALA A 1 527 ? 14.126 -13.206 28.981 1.00 65.56 527 ALA A C 1
ATOM 4172 O O . ALA A 1 527 ? 15.131 -13.223 29.693 1.00 65.56 527 ALA A O 1
ATOM 4173 N N . ALA A 1 528 ? 13.848 -12.159 28.198 1.00 66.12 528 ALA A N 1
ATOM 4174 C CA . ALA A 1 528 ? 14.657 -10.942 28.163 1.00 66.12 528 ALA A CA 1
ATOM 4175 C C . ALA A 1 528 ? 14.558 -10.140 29.473 1.00 66.12 528 ALA A C 1
ATOM 4177 O O . ALA A 1 528 ? 15.578 -9.667 29.978 1.00 66.12 528 ALA A O 1
ATOM 4178 N N . ALA A 1 529 ? 13.359 -10.025 30.053 1.00 68.88 529 ALA A N 1
ATOM 4179 C CA . ALA A 1 529 ? 13.133 -9.372 31.342 1.00 68.88 529 ALA A CA 1
ATOM 4180 C C . ALA A 1 529 ? 13.793 -10.137 32.503 1.00 68.88 529 ALA A C 1
ATOM 4182 O O . ALA A 1 529 ? 14.389 -9.531 33.394 1.00 68.88 529 ALA A O 1
ATOM 4183 N N . GLU A 1 530 ? 13.753 -11.468 32.476 1.00 68.06 530 GLU A N 1
ATOM 4184 C CA . GLU A 1 530 ? 14.413 -12.322 33.465 1.00 68.06 530 GLU A CA 1
ATOM 4185 C C . GLU A 1 530 ? 15.943 -12.283 33.323 1.00 68.06 530 GLU A C 1
ATOM 4187 O O . GLU A 1 530 ? 16.668 -12.184 34.313 1.00 68.06 530 GLU A O 1
ATOM 4192 N N . ALA A 1 531 ? 16.460 -12.239 32.091 1.00 71.00 531 ALA A N 1
ATOM 4193 C CA . ALA A 1 531 ? 17.881 -12.018 31.830 1.00 71.00 531 ALA A CA 1
ATOM 4194 C C . ALA A 1 531 ? 18.365 -10.622 32.264 1.00 71.00 531 ALA A C 1
ATOM 4196 O O . ALA A 1 531 ? 19.531 -10.481 32.638 1.00 71.00 531 ALA A O 1
ATOM 4197 N N . ALA A 1 532 ? 17.502 -9.602 32.222 1.00 70.00 532 ALA A N 1
ATOM 4198 C CA . ALA A 1 532 ? 17.802 -8.266 32.733 1.00 70.00 532 ALA A CA 1
ATOM 4199 C C . ALA A 1 532 ? 17.830 -8.238 34.270 1.00 70.00 532 ALA A C 1
ATOM 4201 O O . ALA A 1 532 ? 18.785 -7.716 34.837 1.00 70.00 532 ALA A O 1
ATOM 4202 N N . LYS A 1 533 ? 16.863 -8.885 34.939 1.00 72.62 533 LYS A N 1
ATOM 4203 C CA . LYS A 1 533 ? 16.850 -9.036 36.408 1.00 72.62 533 LYS A CA 1
ATOM 4204 C C . LYS A 1 533 ? 18.048 -9.812 36.950 1.00 72.62 533 LYS A C 1
ATOM 4206 O O . LYS A 1 533 ? 18.531 -9.493 38.021 1.00 72.62 533 LYS A O 1
ATOM 4211 N N . ASN A 1 534 ? 18.547 -10.803 36.214 1.00 71.31 534 ASN A N 1
ATOM 4212 C CA . ASN A 1 534 ? 19.729 -11.579 36.610 1.00 71.31 534 ASN A CA 1
ATOM 4213 C C . ASN A 1 534 ? 21.068 -10.854 36.348 1.00 71.31 534 ASN A C 1
ATOM 4215 O O . ASN A 1 534 ? 22.132 -11.416 36.617 1.00 71.31 534 ASN A O 1
ATOM 4219 N N . ARG A 1 535 ? 21.037 -9.649 35.758 1.00 68.12 535 ARG A N 1
ATOM 4220 C CA . ARG A 1 535 ? 22.212 -8.789 35.526 1.00 68.12 535 ARG A CA 1
ATOM 4221 C C . ARG A 1 535 ? 22.309 -7.611 36.504 1.00 68.12 535 ARG A C 1
ATOM 4223 O O . ARG A 1 535 ? 23.341 -6.940 36.485 1.00 68.12 535 ARG A O 1
ATOM 4230 N N . GLU A 1 536 ? 21.278 -7.377 37.313 1.00 46.78 536 GLU A N 1
ATOM 4231 C CA . GLU A 1 536 ? 21.305 -6.521 38.512 1.00 46.78 536 GLU A CA 1
ATOM 4232 C C . GLU A 1 536 ? 21.645 -7.361 39.747 1.00 46.78 536 GLU A C 1
ATOM 4234 O O . GLU A 1 536 ? 22.356 -6.827 40.631 1.00 46.78 536 GLU A O 1
#

Foldseek 3Di:
DVVLVVVLVVLVVVLLCCLVLVVCAPPCVVLLVLSLVLNVLSVVLLLLVQLQLQFQQNQVSLVVVLVLQLLPPPCSVVVSCVCCVDPDRDDVNNVSSCCCNVPVSVVVSVVSVVVSVVSCVVVDDRDPDDDPDPPDDCPPPVVVVVVVVVVVSVVVSVCCCVVVNDPDGWARHDPVDDAPHDRPLQCQLLVLQLVVADDNRSCVSSPVVVVVLSVVSSCLNVQCVVPPPVSSVVSSVSVVVVVVSSVVSSVVSVVVCVVDPVNVLSVVLRVVNRVQLVQQCPDPCHADPVGSNVSQVLFLLRLLLVLQLVPVQVAEAAVQHSSSDHGRDDHQAAHLHQALALVLVVQCLALVRCCDNNHHVNFQQQPADPVGDGHPSNVQSNQCPPADPQLVLLVSLLSLQLSVLQVQPVCVVVNVVCVVSNVSNQVCQVVDGVNGPDHVLQAEAEPPGHHPHQAAAHSRSNNHLVNQLVCLQACLPSNHGNVNPGDRDNCVVVVVDDSSNSSSNSCVSSVVGDGPCPVVVVVVVVVVVVVVVVVD

Sequence (536 aa):
HYTAQVMTVLLVLHLMQVLIDGAYKAPREVNFWTGLLLLFLVLGISLTGYLLPWDQKGYWATKVATNLVGIVPLVGEDLQRMIVGGPDYGHHTLTRFFALHAGVLPALVILLIVGHVYLFRKHGLTSKRPHRKPDGKFWPDQIFQDAVACLAVLATVLILVFWKGGAELTAPADPAERYPARPDWYFMFLFEFLKYFEGKALIIGGVIIPGVLAALLFAIPFIESRWKRAGHIFNLVFVAILFAGFTVLTALAYTRDSQNEEYQFAKAQAQIDADRVRELARSPEGIPPIGAVEILQDDAFTQGRRIFASKCASCHTYDGHDGVGRPQLEPSAPDLKGFGSREWLAGFVDPKQIETPKYFFDTAFIKPDEDGKKSRMVEFVHDLSDLSEQGKGNLEKIIAAVSAEADLHYQAEIDERDKEIIAEGTDLFFEGIAGVSAACADCHGFDGDESEASHTPDLNGWASREWTIEFTKNPAHSRFYGKNNDRMPIFEEEGIFTDRQIELVVDWIREDWVRFGEAEEKAAAAAAAEAAKNRE

pLDDT: mean 89.31, std 8.77, range [46.78, 98.12]

Mean predicted aligned error: 8.59 Å

Solvent-accessible surface area (backbone atoms only — not comparable to full-atom values): 28830 Å² total; per-residue (Å²): 102,64,65,61,56,51,50,53,52,53,49,52,52,49,53,49,49,37,61,76,66,50,51,33,44,88,93,26,43,66,40,41,51,46,48,52,52,47,52,54,49,51,54,48,39,54,57,41,50,62,34,65,80,45,14,42,53,15,46,48,44,46,53,54,56,39,51,62,42,32,58,41,79,101,50,10,55,63,50,28,45,62,58,32,57,50,99,58,86,47,71,58,21,53,54,48,41,46,48,40,41,75,44,53,51,49,51,52,46,52,56,47,48,54,52,33,53,50,45,39,66,74,73,54,82,78,59,100,69,80,68,94,58,87,91,71,50,65,75,65,59,47,52,51,54,52,49,52,52,51,49,51,54,50,49,53,44,50,52,49,36,75,73,72,43,74,75,90,72,55,31,53,47,51,88,91,57,92,70,91,60,72,69,61,77,96,45,27,23,56,58,44,56,42,73,80,34,63,78,81,46,32,40,47,56,69,45,50,51,54,49,52,53,49,51,52,61,72,38,42,50,59,46,21,70,74,48,43,73,62,22,48,52,49,48,51,51,52,52,50,51,50,53,50,51,40,51,52,32,31,50,49,39,54,51,52,48,75,70,32,63,70,55,48,51,52,52,50,51,47,46,51,48,22,52,48,48,58,52,52,48,67,40,96,79,35,65,54,95,93,33,67,50,53,63,52,70,72,29,18,68,60,38,8,24,52,47,31,41,75,72,42,32,80,30,27,26,37,81,55,11,24,55,78,70,49,76,54,92,73,59,47,36,37,36,43,57,49,57,38,34,53,70,44,48,55,42,56,57,28,58,88,37,33,68,33,66,62,34,40,45,68,31,68,50,64,46,57,49,100,88,64,46,52,33,70,66,56,53,52,25,48,65,53,72,76,50,44,75,66,17,48,56,46,48,55,21,28,37,46,27,57,24,54,39,13,71,44,80,93,46,47,72,56,50,65,72,38,46,69,48,25,53,55,7,50,54,38,32,64,76,26,40,59,92,51,97,65,28,59,42,79,46,25,14,45,92,84,46,81,43,92,41,68,62,35,51,48,43,54,45,26,55,12,72,67,44,43,42,51,43,55,34,36,35,52,37,59,62,27,22,17,92,67,46,80,77,75,65,47,28,60,82,70,62,76,52,53,73,66,55,45,51,24,30,47,27,34,53,60,62,64,49,94,72,86,56,57,68,58,50,51,48,50,51,50,52,50,52,52,56,50,62,75,73,110